Protein 3L7O (pdb70)

Radius of gyration: 24.23 Å; Cα contacts (8 Å, |Δi|>4): 1082; chains: 2; bounding box: 56×63×65 Å

Structure (mmCIF, N/CA/C/O backbone):
data_3L7O
#
_entry.id   3L7O
#
_cell.length_a   48.969
_cell.length_b   101.089
_cell.length_c   98.267
_cell.angle_alpha   90.00
_cell.angle_beta   90.00
_cell.angle_gamma   90.00
#
_symmetry.space_group_name_H-M   'P 21 21 21'
#
loop_
_entity.id
_entity.type
_entity.pdbx_description
1 polymer 'Ribose-5-phosphate isomerase A'
2 water water
#
loop_
_atom_site.group_PDB
_atom_site.id
_atom_site.type_symbol
_atom_site.label_atom_id
_atom_site.label_alt_id
_atom_site.label_comp_id
_atom_site.label_asym_id
_atom_site.label_entity_id
_atom_site.label_seq_id
_atom_site.pdbx_PDB_ins_code
_atom_site.Cartn_x
_atom_site.Cartn_y
_atom_site.Cartn_z
_atom_site.occupancy
_atom_site.B_iso_or_equiv
_atom_site.auth_seq_id
_atom_site.auth_comp_id
_atom_site.auth_asym_id
_atom_site.auth_atom_id
_atom_site.pdbx_PDB_model_num
ATOM 1 N N . GLU A 1 2 ? 57.267 -0.860 -6.849 1.00 27.07 2 GLU A N 1
AT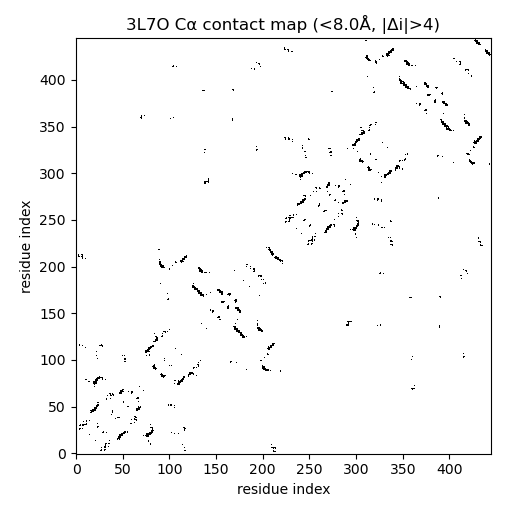OM 2 C CA . GLU A 1 2 ? 56.318 -0.173 -7.761 1.00 28.30 2 GLU A CA 1
ATOM 3 C C . GLU A 1 2 ? 55.653 -1.143 -8.774 1.00 28.10 2 GLU A C 1
ATOM 4 O O . GLU A 1 2 ? 54.375 -1.081 -9.054 1.00 24.19 2 GLU A O 1
ATOM 10 N N . GLU A 1 3 ? 56.528 -2.000 -9.344 1.00 27.76 3 GLU A N 1
ATOM 11 C CA . GLU A 1 3 ? 56.010 -3.061 -10.195 1.00 27.43 3 GLU A CA 1
ATOM 12 C C . GLU A 1 3 ? 55.185 -3.945 -9.284 1.00 23.08 3 GLU A C 1
ATOM 13 O O . GLU A 1 3 ? 54.110 -4.424 -9.746 1.00 21.33 3 GLU A O 1
ATOM 19 N N . LEU A 1 4 ? 55.689 -4.198 -8.038 1.00 21.44 4 LEU A N 1
ATOM 20 C CA . LEU A 1 4 ? 54.984 -5.111 -7.094 1.00 20.85 4 LEU A CA 1
ATOM 21 C C . LEU A 1 4 ? 53.664 -4.455 -6.715 1.00 19.60 4 LEU A C 1
ATOM 22 O O . LEU A 1 4 ? 52.688 -5.177 -6.523 1.00 18.13 4 LEU A O 1
ATOM 27 N N . LYS A 1 5 ? 53.636 -3.151 -6.547 1.00 18.58 5 LYS A N 1
ATOM 28 C CA . LYS A 1 5 ? 52.374 -2.466 -6.126 1.00 17.90 5 LYS A CA 1
ATOM 29 C C . LYS A 1 5 ? 51.395 -2.688 -7.237 1.00 18.91 5 LYS A C 1
ATOM 30 O O . LYS A 1 5 ? 50.183 -2.907 -6.991 1.00 17.56 5 LYS A O 1
ATOM 36 N N . LYS A 1 6 ? 51.826 -2.579 -8.495 1.00 16.51 6 LYS A N 1
ATOM 37 C CA . LYS A 1 6 ? 50.782 -2.773 -9.546 1.00 15.73 6 LYS A CA 1
ATOM 38 C C . LYS A 1 6 ? 50.268 -4.227 -9.496 1.00 17.50 6 LYS A C 1
ATOM 39 O O . LYS A 1 6 ? 49.126 -4.501 -9.736 1.00 17.46 6 LYS A O 1
ATOM 45 N N . ILE A 1 7 ? 51.178 -5.179 -9.358 1.00 16.45 7 ILE A N 1
ATOM 46 C CA . ILE A 1 7 ? 50.763 -6.597 -9.303 1.00 17.62 7 ILE A CA 1
ATOM 47 C C . ILE A 1 7 ? 49.751 -6.819 -8.109 1.00 16.02 7 ILE A C 1
ATOM 48 O O . ILE A 1 7 ? 48.744 -7.543 -8.237 1.00 15.56 7 ILE A O 1
ATOM 53 N N . ALA A 1 8 ? 50.022 -6.192 -6.979 1.00 14.54 8 ALA A N 1
ATOM 54 C CA . ALA A 1 8 ? 49.145 -6.285 -5.815 1.00 12.36 8 ALA A CA 1
ATOM 55 C C . ALA A 1 8 ? 47.741 -5.633 -6.088 1.00 13.95 8 ALA A C 1
ATOM 56 O O . ALA A 1 8 ? 46.686 -6.272 -5.774 1.00 13.62 8 ALA A O 1
ATOM 58 N N . GLY A 1 9 ? 47.717 -4.443 -6.669 1.00 13.09 9 GLY A N 1
ATOM 59 C CA . GLY A 1 9 ? 46.477 -3.788 -7.024 1.00 14.61 9 GLY A CA 1
ATOM 60 C C . GLY A 1 9 ? 45.651 -4.587 -8.059 1.00 15.92 9 GLY A C 1
ATOM 61 O O . GLY A 1 9 ? 44.424 -4.711 -7.920 1.00 14.96 9 GLY A O 1
ATOM 62 N N . VAL A 1 10 ? 46.327 -5.185 -9.046 1.00 12.16 10 VAL A N 1
ATOM 63 C CA . VAL A 1 10 ? 45.623 -6.028 -10.031 1.00 11.40 10 VAL A CA 1
ATOM 64 C C . VAL A 1 10 ? 45.110 -7.291 -9.294 1.00 12.07 10 VAL A C 1
ATOM 65 O O . VAL A 1 10 ? 44.016 -7.793 -9.624 1.00 13.25 10 VAL A O 1
ATOM 69 N N . ARG A 1 11 ? 45.933 -7.884 -8.424 1.00 12.20 11 ARG A N 1
ATOM 70 C CA . ARG A 1 11 ? 45.489 -9.106 -7.746 1.00 11.71 11 ARG A CA 1
ATOM 71 C C . ARG A 1 11 ? 44.200 -8.781 -6.910 1.00 13.07 11 ARG A C 1
ATOM 72 O O . ARG A 1 11 ? 43.227 -9.560 -6.869 1.00 14.30 11 ARG A O 1
ATOM 80 N N . ALA A 1 12 ? 44.117 -7.599 -6.300 1.00 11.38 12 ALA A N 1
ATOM 81 C CA . ALA A 1 12 ? 42.917 -7.300 -5.561 1.00 13.06 12 ALA A CA 1
ATOM 82 C C . ALA A 1 12 ? 41.672 -7.140 -6.482 1.00 14.37 12 ALA A C 1
ATOM 83 O O . ALA A 1 12 ? 40.535 -7.393 -6.079 1.00 12.52 12 ALA A O 1
ATOM 85 N N . ALA A 1 13 ? 41.897 -6.804 -7.765 1.00 14.82 13 ALA A N 1
ATOM 86 C CA . ALA A 1 13 ? 40.758 -6.597 -8.679 1.00 15.07 13 ALA A CA 1
ATOM 87 C C . ALA A 1 13 ? 40.162 -7.940 -9.013 1.00 16.48 13 ALA A C 1
ATOM 88 O O . ALA A 1 13 ? 39.044 -8.016 -9.494 1.00 17.62 13 ALA A O 1
ATOM 90 N N . GLN A 1 14 ? 40.877 -9.050 -8.756 1.00 14.29 14 GLN A N 1
ATOM 91 C CA . GLN A 1 14 ? 40.280 -10.380 -9.049 1.00 16.37 14 GLN A CA 1
ATOM 92 C C . GLN A 1 14 ? 39.033 -10.715 -8.162 1.00 15.20 14 GLN A C 1
ATOM 93 O O . GLN A 1 14 ? 38.112 -11.494 -8.611 1.00 17.49 14 GLN A O 1
ATOM 99 N N . TYR A 1 15 ? 38.880 -9.998 -7.019 1.00 15.04 15 TYR A N 1
ATOM 100 C CA . TYR A 1 15 ? 37.677 -10.140 -6.259 1.00 15.53 15 TYR A CA 1
ATOM 101 C C . TYR A 1 15 ? 36.440 -9.471 -6.864 1.00 16.46 15 TYR A C 1
ATOM 102 O O . TYR A 1 15 ? 35.323 -9.701 -6.384 1.00 18.06 15 TYR A O 1
ATOM 111 N N . VAL A 1 16 ? 36.632 -8.647 -7.891 1.00 14.75 16 VAL A N 1
ATOM 112 C CA . VAL A 1 16 ? 35.551 -7.986 -8.562 1.00 15.18 16 VAL A CA 1
ATOM 113 C C . VAL A 1 16 ? 34.991 -8.885 -9.688 1.00 17.41 16 VAL A C 1
ATOM 114 O O . VAL A 1 16 ? 35.735 -9.358 -10.515 1.00 16.24 16 VAL A O 1
ATOM 118 N N . GLU A 1 17 ? 33.654 -9.100 -9.677 1.00 17.91 17 GLU A N 1
ATOM 119 C CA . GLU A 1 17 ? 32.936 -9.942 -10.704 1.00 20.35 17 GLU A CA 1
ATOM 120 C C . GLU A 1 17 ? 31.801 -9.124 -11.283 1.00 19.16 17 GLU A C 1
ATOM 121 O O . GLU A 1 17 ? 31.338 -8.178 -10.660 1.00 17.39 17 GLU A O 1
ATOM 127 N N . ASP A 1 18 ? 31.361 -9.500 -12.506 1.00 20.95 18 ASP A N 1
ATOM 128 C CA . ASP A 1 18 ? 30.291 -8.881 -13.171 1.00 19.95 18 ASP A CA 1
ATOM 129 C C . ASP A 1 18 ? 29.098 -8.735 -12.270 1.00 19.43 18 ASP A C 1
ATOM 130 O O . ASP A 1 18 ? 28.765 -9.679 -11.523 1.00 19.79 18 ASP A O 1
ATOM 135 N N . GLY A 1 19 ? 28.392 -7.625 -12.409 1.00 20.88 19 GLY A N 1
ATOM 136 C CA . GLY A 1 19 ? 27.193 -7.403 -11.627 1.00 18.15 19 GLY A CA 1
ATOM 137 C C . GLY A 1 19 ? 27.403 -6.859 -10.167 1.00 20.35 19 GLY A C 1
ATOM 138 O O . GLY A 1 19 ? 26.420 -6.667 -9.442 1.00 19.63 19 GLY A O 1
ATOM 139 N N . MET A 1 20 ? 28.646 -6.672 -9.702 1.00 14.74 20 MET A N 1
ATOM 140 C CA . MET A 1 20 ? 28.881 -6.178 -8.346 1.00 13.95 20 MET A CA 1
ATOM 141 C C . MET A 1 20 ? 28.781 -4.655 -8.271 1.00 17.27 20 MET A C 1
ATOM 142 O O . MET A 1 20 ? 28.969 -3.978 -9.286 1.00 15.52 20 MET A O 1
ATOM 147 N N . ILE A 1 21 ? 28.491 -4.164 -7.037 1.00 14.24 21 ILE A N 1
ATOM 148 C CA . ILE A 1 21 ? 28.671 -2.789 -6.666 1.00 14.34 21 ILE A CA 1
ATOM 149 C C . ILE A 1 21 ? 30.083 -2.804 -5.996 1.00 12.64 21 ILE A C 1
ATOM 150 O O . ILE A 1 21 ? 30.435 -3.628 -5.055 1.00 14.26 21 ILE A O 1
ATOM 155 N N . VAL A 1 22 ? 30.934 -1.906 -6.448 1.00 11.46 22 VAL A N 1
ATOM 156 C CA . VAL A 1 22 ? 32.345 -1.974 -6.021 1.00 12.02 22 VAL A CA 1
ATOM 157 C C . VAL A 1 22 ? 32.820 -0.631 -5.477 1.00 12.63 22 VAL A C 1
ATOM 158 O O . VAL A 1 22 ? 32.689 0.401 -6.158 1.00 13.04 22 VAL A O 1
ATOM 162 N N . GLY A 1 23 ? 33.337 -0.656 -4.278 1.00 12.63 23 GLY A N 1
ATOM 163 C CA . GLY A 1 23 ? 33.945 0.579 -3.737 1.00 10.67 23 GLY A CA 1
ATOM 164 C C . GLY A 1 23 ? 35.291 0.757 -4.327 1.00 13.21 23 GLY A C 1
ATOM 165 O O . GLY A 1 23 ? 36.179 -0.188 -4.301 1.00 12.52 23 GLY A O 1
ATOM 166 N N . LEU A 1 24 ? 35.507 2.032 -4.678 1.00 11.12 24 LEU A N 1
ATOM 167 C CA . LEU A 1 24 ? 36.729 2.404 -5.345 1.00 13.32 24 LEU A CA 1
ATOM 168 C C . LEU A 1 24 ? 37.508 3.470 -4.531 1.00 11.46 24 LEU A C 1
ATOM 169 O O . LEU A 1 24 ? 37.062 4.578 -4.312 1.00 11.54 24 LEU A O 1
ATOM 174 N N . GLY A 1 25 ? 38.657 3.046 -3.995 1.00 11.97 25 GLY A N 1
ATOM 175 C CA . GLY A 1 25 ? 39.359 3.868 -2.957 1.00 10.34 25 GLY A CA 1
ATOM 176 C C . GLY A 1 25 ? 40.612 4.585 -3.531 1.00 13.59 25 GLY A C 1
ATOM 177 O O . GLY A 1 25 ? 40.641 4.895 -4.722 1.00 12.80 25 GLY A O 1
ATOM 178 N N . THR A 1 26 ? 41.578 4.937 -2.671 1.00 10.39 26 THR A N 1
ATOM 179 C CA . THR A 1 26 ? 42.783 5.678 -3.087 1.00 11.81 26 THR A CA 1
ATOM 180 C C . THR A 1 26 ? 43.936 5.076 -2.318 1.00 12.02 26 THR A C 1
ATOM 181 O O . THR A 1 26 ? 43.743 4.385 -1.336 1.00 10.70 26 THR A O 1
ATOM 185 N N . GLY A 1 27 ? 45.158 5.348 -2.781 1.00 12.27 27 GLY A N 1
ATOM 186 C CA . GLY A 1 27 ? 46.255 4.802 -2.061 1.00 13.14 27 GLY A CA 1
ATOM 187 C C . GLY A 1 27 ? 47.322 4.562 -3.173 1.00 14.54 27 GLY A C 1
ATOM 188 O O . GLY A 1 27 ? 47.001 4.323 -4.396 1.00 13.86 27 GLY A O 1
ATOM 189 N N . SER A 1 28 ? 48.591 4.493 -2.771 1.00 13.98 28 SER A N 1
ATOM 190 C CA . SER A 1 28 ? 49.657 4.258 -3.726 1.00 14.80 28 SER A CA 1
ATOM 191 C C . SER A 1 28 ? 49.508 2.895 -4.465 1.00 15.95 28 SER A C 1
ATOM 192 O O . SER A 1 28 ? 49.917 2.764 -5.642 1.00 16.44 28 SER A O 1
ATOM 195 N N . THR A 1 29 ? 49.061 1.843 -3.723 1.00 11.44 29 THR A N 1
ATOM 196 C CA . THR A 1 29 ? 48.764 0.538 -4.321 1.00 10.50 29 THR A CA 1
ATOM 197 C C . THR A 1 29 ? 47.308 0.410 -4.827 1.00 11.58 29 THR A C 1
ATOM 198 O O . THR A 1 29 ? 47.091 -0.098 -5.945 1.00 12.97 29 THR A O 1
ATOM 202 N N . ALA A 1 30 ? 46.333 0.948 -4.087 1.00 12.03 30 ALA A N 1
ATOM 203 C CA . ALA A 1 30 ? 44.916 0.819 -4.470 1.00 10.88 30 ALA A CA 1
ATOM 204 C C . ALA A 1 30 ? 44.710 1.577 -5.795 1.00 12.00 30 ALA A C 1
ATOM 205 O O . ALA A 1 30 ? 43.758 1.253 -6.516 1.00 12.75 30 ALA A O 1
ATOM 207 N N . TYR A 1 31 ? 45.546 2.593 -6.116 1.00 11.27 31 TYR A N 1
ATOM 208 C CA . TYR A 1 31 ? 45.364 3.226 -7.435 1.00 10.29 31 TYR A CA 1
ATOM 209 C C . TYR A 1 31 ? 45.343 2.184 -8.588 1.00 11.21 31 TYR A C 1
ATOM 210 O O . TYR A 1 31 ? 44.568 2.305 -9.596 1.00 14.68 31 TYR A O 1
ATOM 219 N N . TYR A 1 32 ? 46.202 1.161 -8.478 1.00 11.05 32 TYR A N 1
ATOM 220 C CA . TYR A 1 32 ? 46.324 0.118 -9.531 1.00 10.03 32 TYR A CA 1
ATOM 221 C C . TYR A 1 32 ? 45.074 -0.770 -9.576 1.00 12.00 32 TYR A C 1
ATOM 222 O O . TYR A 1 32 ? 44.737 -1.313 -10.681 1.00 11.80 32 TYR A O 1
ATOM 231 N N . PHE A 1 33 ? 44.410 -0.915 -8.389 1.00 10.61 33 PHE A N 1
ATOM 232 C CA . PHE A 1 33 ? 43.208 -1.690 -8.409 1.00 11.41 33 PHE A CA 1
ATOM 233 C C . PHE A 1 33 ? 42.161 -0.926 -9.236 1.00 11.79 33 PHE A C 1
ATOM 234 O O . PHE A 1 33 ? 41.464 -1.542 -10.064 1.00 12.61 33 PHE A O 1
ATOM 242 N N . VAL A 1 34 ? 41.988 0.399 -9.049 1.00 11.67 34 VAL A N 1
ATOM 243 C CA . VAL A 1 34 ? 41.024 1.124 -9.812 1.00 11.10 34 VAL A CA 1
ATOM 244 C C . VAL A 1 34 ? 41.348 1.073 -11.285 1.00 11.30 34 VAL A C 1
ATOM 245 O O . VAL A 1 34 ? 40.423 0.942 -12.098 1.00 11.43 34 VAL A O 1
ATOM 249 N N . GLU A 1 35 ? 42.664 1.180 -11.630 1.00 9.68 35 GLU A N 1
ATOM 250 C CA . GLU A 1 35 ? 43.067 1.136 -13.086 1.00 8.72 35 GLU A CA 1
ATOM 251 C C . GLU A 1 35 ? 42.642 -0.174 -13.699 1.00 11.25 35 GLU A C 1
ATOM 252 O O . GLU A 1 35 ? 42.181 -0.209 -14.795 1.00 14.14 35 GLU A O 1
ATOM 258 N N . GLU A 1 36 ? 42.773 -1.244 -12.909 1.00 10.04 36 GLU A N 1
ATOM 259 C CA . GLU A 1 36 ? 42.490 -2.620 -13.411 1.00 10.95 36 GLU A CA 1
ATOM 260 C C . GLU A 1 36 ? 40.976 -2.785 -13.558 1.00 11.94 36 GLU A C 1
ATOM 261 O O . GLU A 1 36 ? 40.511 -3.393 -14.572 1.00 12.93 36 GLU A O 1
ATOM 267 N N . VAL A 1 37 ? 40.148 -2.316 -12.608 1.00 11.32 37 VAL A N 1
ATOM 268 C CA . VAL A 1 37 ? 38.685 -2.336 -12.850 1.00 12.42 37 VAL A CA 1
ATOM 269 C C . VAL A 1 37 ? 38.318 -1.601 -14.122 1.00 13.62 37 VAL A C 1
ATOM 270 O O . VAL A 1 37 ? 37.535 -2.121 -14.968 1.00 13.52 37 VAL A O 1
ATOM 274 N N . GLY A 1 38 ? 38.959 -0.398 -14.309 1.00 13.51 38 GLY A N 1
ATOM 275 C CA . GLY A 1 38 ? 38.662 0.380 -15.506 1.00 13.07 38 GLY A CA 1
ATOM 276 C C . GLY A 1 38 ? 39.116 -0.341 -16.764 1.00 14.92 38 GLY A C 1
ATOM 277 O O . GLY A 1 38 ? 38.394 -0.381 -17.734 1.00 15.56 38 GLY A O 1
ATOM 278 N N . ARG A 1 39 ? 40.267 -0.977 -16.769 1.00 12.64 39 ARG A N 1
ATOM 279 C CA . ARG A 1 39 ? 40.626 -1.774 -17.869 1.00 15.14 39 ARG A CA 1
ATOM 280 C C . ARG A 1 39 ? 39.688 -2.983 -18.203 1.00 16.04 39 ARG A C 1
ATOM 281 O O . ARG A 1 39 ? 39.446 -3.228 -19.393 1.00 14.97 39 ARG A O 1
ATOM 289 N N . ARG A 1 40 ? 39.193 -3.713 -17.199 1.00 14.84 40 ARG A N 1
ATOM 290 C CA . ARG A 1 40 ? 38.275 -4.820 -17.376 1.00 15.00 40 ARG A CA 1
ATOM 291 C C . ARG A 1 40 ? 36.980 -4.255 -17.948 1.00 14.16 40 ARG A C 1
ATOM 292 O O . ARG A 1 40 ? 36.348 -4.897 -18.799 1.00 15.32 40 ARG A O 1
ATOM 300 N N . VAL A 1 41 ? 36.598 -3.028 -17.569 1.00 13.54 41 VAL A N 1
ATOM 301 C CA . VAL A 1 41 ? 35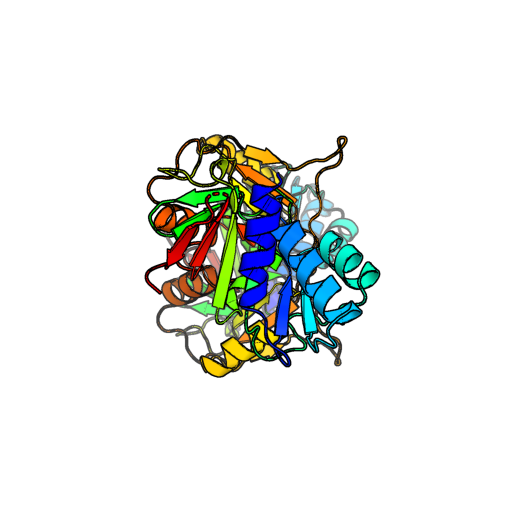.369 -2.395 -18.174 1.00 14.90 41 VAL A CA 1
ATOM 302 C C . VAL A 1 41 ? 35.631 -2.059 -19.694 1.00 16.67 41 VAL A C 1
ATOM 303 O O . VAL A 1 41 ? 34.858 -2.442 -20.576 1.00 18.97 41 VAL A O 1
ATOM 307 N N . GLN A 1 42 ? 36.792 -1.516 -19.970 1.00 17.57 42 GLN A N 1
ATOM 308 C CA . GLN A 1 42 ? 37.142 -1.081 -21.346 1.00 18.76 42 GLN A CA 1
ATOM 309 C C . GLN A 1 42 ? 37.360 -2.312 -22.223 1.00 17.76 42 GLN A C 1
ATOM 310 O O . GLN A 1 42 ? 36.956 -2.284 -23.399 1.00 18.29 42 GLN A O 1
ATOM 316 N N . GLU A 1 43 ? 37.955 -3.379 -21.683 1.00 16.51 43 GLU A N 1
ATOM 317 C CA . GLU A 1 43 ? 38.498 -4.408 -22.591 1.00 17.06 43 GLU A CA 1
ATOM 318 C C . GLU A 1 43 ? 37.808 -5.727 -22.489 1.00 18.85 43 GLU A C 1
ATOM 319 O O . GLU A 1 43 ? 37.946 -6.536 -23.400 1.00 18.74 43 GLU A O 1
ATOM 325 N N . GLU A 1 44 ? 37.109 -6.011 -21.380 1.00 18.28 44 GLU A N 1
ATOM 326 C CA . GLU A 1 44 ? 36.604 -7.372 -21.084 1.00 20.31 44 GLU A CA 1
ATOM 327 C C . GLU A 1 44 ? 35.112 -7.381 -20.847 1.00 21.16 44 GLU A C 1
ATOM 328 O O . GLU A 1 44 ? 34.607 -8.398 -20.406 1.00 24.18 44 GLU A O 1
ATOM 334 N N . GLY A 1 45 ? 34.433 -6.268 -21.098 1.00 20.63 45 GLY A N 1
ATOM 335 C CA . GLY A 1 45 ? 32.955 -6.169 -20.988 1.00 21.59 45 GLY A CA 1
ATOM 336 C C . GLY A 1 45 ? 32.475 -6.194 -19.538 1.00 20.51 45 GLY A C 1
ATOM 337 O O . GLY A 1 45 ? 31.315 -6.552 -19.219 1.00 17.00 45 GLY A O 1
ATOM 338 N N . LEU A 1 46 ? 33.371 -5.885 -18.597 1.00 17.21 46 LEU A N 1
ATOM 339 C CA . LEU A 1 46 ? 32.926 -6.064 -17.210 1.00 15.29 46 LEU A CA 1
ATOM 340 C C . LEU A 1 46 ? 31.798 -5.023 -16.929 1.00 16.01 46 LEU A C 1
ATOM 341 O O . LEU A 1 46 ? 31.889 -3.784 -17.315 1.00 15.76 46 LEU A O 1
ATOM 346 N N . GLN A 1 47 ? 30.787 -5.512 -16.219 1.00 16.69 47 GLN A N 1
ATOM 347 C CA . GLN A 1 47 ? 29.657 -4.671 -15.868 1.00 18.01 47 GLN A CA 1
ATOM 348 C C . GLN A 1 47 ? 29.671 -4.512 -14.385 1.00 18.02 47 GLN A C 1
ATOM 349 O O . GLN A 1 47 ? 29.311 -5.463 -13.657 1.00 17.61 47 GLN A O 1
ATOM 355 N N . VAL A 1 48 ? 29.988 -3.292 -13.921 1.00 14.30 48 VAL A N 1
ATOM 356 C CA . VAL A 1 48 ? 29.999 -2.931 -12.469 1.00 13.52 48 VAL A CA 1
ATOM 357 C C . VAL A 1 48 ? 29.470 -1.495 -12.300 1.00 14.60 48 VAL A C 1
ATOM 358 O O . VAL A 1 48 ? 29.347 -0.729 -13.291 1.00 15.11 48 VAL A O 1
ATOM 362 N N . ILE A 1 49 ? 29.145 -1.171 -11.053 1.00 12.87 49 ILE A N 1
ATOM 363 C CA . ILE A 1 49 ? 28.853 0.194 -10.606 1.00 16.03 49 ILE A CA 1
ATOM 364 C C . ILE A 1 49 ? 29.865 0.475 -9.487 1.00 13.20 49 ILE A C 1
ATOM 365 O O . ILE A 1 49 ? 29.908 -0.289 -8.501 1.00 14.38 49 ILE A O 1
ATOM 370 N N . GLY A 1 50 ? 30.623 1.579 -9.587 1.00 13.15 50 GLY A N 1
ATOM 371 C CA . GLY A 1 50 ? 31.595 1.949 -8.598 1.00 12.71 50 GLY A CA 1
ATOM 372 C C . GLY A 1 50 ? 31.019 3.021 -7.664 1.00 13.54 50 GLY A C 1
ATOM 373 O O . GLY A 1 50 ? 30.100 3.789 -8.024 1.00 14.80 50 GLY A O 1
ATOM 374 N N . VAL A 1 51 ? 31.527 3.002 -6.486 1.00 12.60 51 VAL A N 1
ATOM 375 C CA . VAL A 1 51 ? 31.099 4.007 -5.447 1.00 12.24 51 VAL A CA 1
ATOM 376 C C . VAL A 1 51 ? 32.422 4.493 -4.917 1.00 12.47 51 VAL A C 1
ATOM 377 O O . VAL A 1 51 ? 33.230 3.657 -4.398 1.00 12.46 51 VAL A O 1
ATOM 381 N N . THR A 1 52 ? 32.751 5.799 -5.104 1.00 10.82 52 THR A N 1
ATOM 382 C CA . THR A 1 52 ? 34.189 6.178 -4.790 1.00 10.56 52 THR A CA 1
ATOM 383 C C . THR A 1 52 ? 34.278 6.778 -3.376 1.00 13.43 52 THR A C 1
ATOM 384 O O . THR A 1 52 ? 33.291 7.202 -2.796 1.00 12.95 52 THR A O 1
ATOM 388 N N . THR A 1 53 ? 35.491 6.873 -2.829 1.00 11.17 53 THR A N 1
ATOM 389 C CA . THR A 1 53 ? 35.639 7.380 -1.462 1.00 12.54 53 THR A CA 1
ATOM 390 C C . THR A 1 53 ? 36.187 8.842 -1.618 1.00 10.12 53 THR A C 1
ATOM 391 O O . THR A 1 53 ? 36.367 9.575 -0.545 1.00 11.35 53 THR A O 1
ATOM 395 N N . SER A 1 54 ? 36.452 9.327 -2.862 1.00 10.08 54 SER A N 1
ATOM 396 C CA . SER A 1 54 ? 37.202 10.576 -3.043 1.00 11.92 54 SER A CA 1
ATOM 397 C C . SER A 1 54 ? 36.900 11.144 -4.402 1.00 13.63 54 SER A C 1
ATOM 398 O O . SER A 1 54 ? 36.753 10.373 -5.325 1.00 13.28 54 SER A O 1
ATOM 401 N N . SER A 1 55 ? 36.894 12.479 -4.567 1.00 11.85 55 SER A N 1
ATOM 402 C CA . SER A 1 55 ? 36.595 13.069 -5.857 1.00 13.48 55 SER A CA 1
ATOM 403 C C . SER A 1 55 ? 37.804 12.869 -6.796 1.00 13.69 55 SER A C 1
ATOM 404 O O . SER A 1 55 ? 37.624 12.899 -8.026 1.00 14.68 55 SER A O 1
ATOM 407 N N . ARG A 1 56 ? 38.993 12.542 -6.278 1.00 13.71 56 ARG A N 1
ATOM 408 C CA . ARG A 1 56 ? 40.114 12.182 -7.185 1.00 13.34 56 ARG A CA 1
ATOM 409 C C . ARG A 1 56 ? 39.811 10.801 -7.851 1.00 12.81 56 ARG A C 1
ATOM 410 O O . ARG A 1 56 ? 40.019 10.639 -9.051 1.00 13.34 56 ARG A O 1
ATOM 418 N N . THR A 1 57 ? 39.205 9.899 -7.087 1.00 13.06 57 THR A N 1
ATOM 419 C CA . THR A 1 57 ? 38.844 8.598 -7.693 1.00 12.16 57 THR A CA 1
ATOM 420 C C . THR A 1 57 ? 37.643 8.774 -8.581 1.00 11.72 57 THR A C 1
ATOM 421 O O . THR A 1 57 ? 37.499 8.071 -9.580 1.00 11.04 57 THR A O 1
ATOM 425 N N . THR A 1 58 ? 36.708 9.656 -8.242 1.00 11.76 58 THR A N 1
ATOM 426 C CA . THR A 1 58 ? 35.587 9.886 -9.174 1.00 13.34 58 THR A CA 1
ATOM 427 C C . THR A 1 58 ? 36.164 10.343 -10.557 1.00 12.67 58 THR A C 1
ATOM 428 O O . THR A 1 58 ? 35.720 9.787 -11.610 1.00 12.42 58 THR A O 1
ATOM 432 N N . ALA A 1 59 ? 37.167 11.225 -10.552 1.00 13.37 59 ALA A N 1
ATOM 433 C CA . ALA A 1 59 ? 37.731 11.701 -11.857 1.00 12.56 59 ALA A CA 1
ATOM 434 C C . ALA A 1 59 ? 38.432 10.550 -12.591 1.00 11.31 59 ALA A C 1
ATOM 435 O O . ALA A 1 59 ? 38.274 10.354 -13.793 1.00 12.07 59 ALA A O 1
ATOM 437 N N . GLN A 1 60 ? 39.182 9.764 -11.811 1.00 12.28 60 GLN A N 1
ATOM 438 C CA . GLN A 1 60 ? 39.952 8.615 -12.334 1.00 11.36 60 GLN A CA 1
ATOM 439 C C . GLN A 1 60 ? 38.939 7.656 -12.997 1.00 11.12 60 GLN A C 1
ATOM 440 O O . GLN A 1 60 ? 39.152 7.188 -14.136 1.00 12.55 60 GLN A O 1
ATOM 446 N N . ALA A 1 61 ? 37.901 7.279 -12.249 1.00 11.84 61 ALA A N 1
ATOM 447 C CA . ALA A 1 61 ? 36.909 6.293 -12.738 1.00 13.08 61 ALA A CA 1
ATOM 448 C C . ALA A 1 61 ? 36.148 6.873 -13.973 1.00 15.04 61 ALA A C 1
ATOM 449 O O . ALA A 1 61 ? 35.883 6.145 -14.940 1.00 14.93 61 ALA A O 1
ATOM 451 N N . GLN A 1 62 ? 35.820 8.162 -13.953 1.00 15.33 62 GLN A N 1
ATOM 452 C CA . GLN A 1 62 ? 35.103 8.737 -15.109 1.00 15.12 62 GLN A CA 1
ATOM 453 C C . GLN A 1 62 ? 36.032 8.706 -16.344 1.00 16.40 62 GLN A C 1
ATOM 454 O O . GLN A 1 62 ? 35.562 8.456 -17.437 1.00 16.19 62 GLN A O 1
ATOM 460 N N . ALA A 1 63 ? 37.337 9.005 -16.162 1.00 14.04 63 ALA A N 1
ATOM 461 C CA . ALA A 1 63 ? 38.261 8.936 -17.306 1.00 15.68 63 ALA A CA 1
ATOM 462 C C . ALA A 1 63 ? 38.232 7.514 -17.875 1.00 13.53 63 ALA A C 1
ATOM 463 O O . ALA A 1 63 ? 38.352 7.362 -19.087 1.00 14.96 63 ALA A O 1
ATOM 465 N N . LEU A 1 64 ? 38.176 6.488 -16.998 1.00 13.30 64 LEU A N 1
ATOM 466 C CA . LEU A 1 64 ? 38.194 5.095 -17.470 1.00 15.10 64 LEU A CA 1
ATOM 467 C C . LEU A 1 64 ? 36.783 4.583 -17.893 1.00 16.16 64 LEU A C 1
ATOM 468 O O . LEU A 1 64 ? 36.653 3.434 -18.386 1.00 18.63 64 LEU A O 1
ATOM 473 N N . GLY A 1 65 ? 35.727 5.418 -17.692 1.00 15.25 65 GLY A N 1
ATOM 474 C CA . GLY A 1 65 ? 34.387 5.021 -18.096 1.00 14.33 65 GLY A CA 1
ATOM 475 C C . GLY A 1 65 ? 33.818 3.927 -17.158 1.00 16.23 65 GLY A C 1
ATOM 476 O O . GLY A 1 65 ? 32.957 3.116 -17.596 1.00 14.89 65 GLY A O 1
ATOM 477 N N . ILE A 1 66 ? 34.232 3.878 -15.878 1.00 13.82 66 ILE A N 1
ATOM 478 C CA . ILE A 1 66 ? 33.497 3.026 -14.945 1.00 15.50 66 ILE A CA 1
ATOM 479 C C . ILE A 1 66 ? 32.213 3.747 -14.485 1.00 13.95 66 ILE A C 1
ATOM 480 O O . ILE A 1 66 ? 32.313 4.908 -13.994 1.00 14.10 66 ILE A O 1
ATOM 485 N N . PRO A 1 67 ? 31.023 3.134 -14.677 1.00 14.70 67 PRO A N 1
ATOM 486 C CA . PRO A 1 67 ? 29.800 3.859 -14.266 1.00 14.11 67 PRO A CA 1
ATOM 487 C C . PRO A 1 67 ? 29.808 4.032 -12.720 1.00 17.00 67 PRO A C 1
ATOM 488 O O . PRO A 1 67 ? 30.237 3.130 -11.961 1.00 14.91 67 PRO A O 1
ATOM 492 N N . LEU A 1 68 ? 29.380 5.184 -12.245 1.00 14.95 68 LEU A N 1
ATOM 493 C CA . LEU A 1 68 ? 29.382 5.433 -10.775 1.00 14.85 68 LEU A CA 1
ATOM 494 C C . LEU A 1 68 ? 27.976 5.712 -10.190 1.00 17.18 68 LEU A C 1
ATOM 495 O O . LEU A 1 68 ? 27.099 6.221 -10.874 1.00 17.57 68 LEU A O 1
ATOM 500 N N . LYS A 1 69 ? 27.847 5.512 -8.886 1.00 17.39 69 LYS A N 1
ATOM 501 C CA . LYS A 1 69 ? 26.668 5.959 -8.153 1.00 18.84 69 LYS A CA 1
ATOM 502 C C . LYS A 1 69 ? 27.144 6.373 -6.763 1.00 18.02 69 LYS A C 1
ATOM 503 O O . LYS A 1 69 ? 28.226 5.911 -6.309 1.00 16.66 69 LYS A O 1
ATOM 509 N N . SER A 1 70 ? 26.305 7.121 -5.973 1.00 18.14 70 SER A N 1
ATOM 510 C CA . SER A 1 70 ? 26.635 7.316 -4.546 1.00 18.87 70 SER A CA 1
ATOM 511 C C . SER A 1 70 ? 26.218 6.086 -3.684 1.00 17.85 70 SER A C 1
ATOM 512 O O . SER A 1 70 ? 25.372 5.251 -4.102 1.00 18.29 70 SER A O 1
ATOM 515 N N . ILE A 1 71 ? 26.774 5.997 -2.467 1.00 15.77 71 ILE A N 1
ATOM 516 C CA . ILE A 1 71 ? 26.405 4.982 -1.499 1.00 17.53 71 ILE A CA 1
ATOM 517 C C . ILE A 1 71 ? 24.869 5.018 -1.232 1.00 19.05 71 ILE A C 1
ATOM 518 O O . ILE A 1 71 ? 24.313 4.006 -0.857 1.00 16.38 71 ILE A O 1
ATOM 523 N N . ASP A 1 72 ? 24.225 6.195 -1.379 1.00 19.81 72 ASP A N 1
ATOM 524 C CA . ASP A 1 72 ? 22.815 6.305 -1.116 1.00 21.37 72 ASP A CA 1
ATOM 525 C C . ASP A 1 72 ? 21.946 5.625 -2.223 1.00 23.95 72 ASP A C 1
ATOM 526 O O . ASP A 1 72 ? 20.754 5.357 -1.966 1.00 24.03 72 ASP A O 1
ATOM 531 N N . GLU A 1 73 ? 22.548 5.386 -3.412 1.00 21.92 73 GLU A N 1
ATOM 532 C CA . GLU A 1 73 ? 21.843 4.837 -4.550 1.00 21.16 73 GLU A CA 1
ATOM 533 C C . GLU A 1 73 ? 22.105 3.397 -4.720 1.00 22.00 73 GLU A C 1
ATOM 534 O O . GLU A 1 73 ? 21.495 2.775 -5.562 1.00 24.15 73 GLU A O 1
ATOM 540 N N . VAL A 1 74 ? 22.772 2.738 -3.803 1.00 21.03 74 VAL A N 1
ATOM 541 C CA . VAL A 1 74 ? 22.820 1.243 -3.922 1.00 22.17 74 VAL A CA 1
ATOM 542 C C . VAL A 1 74 ? 22.395 0.574 -2.603 1.00 22.97 74 VAL A C 1
ATOM 543 O O . VAL A 1 74 ? 22.356 1.232 -1.575 1.00 23.50 74 VAL A O 1
ATOM 547 N N . ASP A 1 75 ? 22.108 -0.734 -2.592 1.00 28.76 75 ASP A N 1
ATOM 548 C CA . ASP A 1 75 ? 21.753 -1.402 -1.318 1.00 33.69 75 ASP A CA 1
ATOM 549 C C . ASP A 1 75 ? 22.857 -1.904 -0.395 1.00 35.06 75 ASP A C 1
ATOM 550 O O . ASP A 1 75 ? 22.569 -2.129 0.779 1.00 38.45 75 ASP A O 1
ATOM 555 N N . SER A 1 76 ? 24.038 -2.221 -0.940 1.00 30.77 76 SER A N 1
ATOM 556 C CA . SER A 1 76 ? 25.141 -2.981 -0.295 1.00 28.17 76 SER A CA 1
ATOM 557 C C . SER A 1 76 ? 26.269 -2.701 -1.341 1.00 25.43 76 SER A C 1
ATOM 558 O O . SER A 1 76 ? 26.003 -2.507 -2.556 1.00 23.73 76 SER A O 1
ATOM 560 N N . VAL A 1 77 ? 27.474 -2.578 -0.860 1.00 20.97 77 VAL A N 1
ATOM 561 C CA . VAL A 1 77 ? 28.644 -2.639 -1.711 1.00 17.56 77 VAL A CA 1
ATOM 562 C C . VAL A 1 77 ? 29.264 -4.075 -1.608 1.00 17.43 77 VAL A C 1
ATOM 563 O O . VAL A 1 77 ? 29.532 -4.525 -0.518 1.00 17.81 77 VAL A O 1
ATOM 567 N N . ASP A 1 78 ? 29.380 -4.830 -2.713 1.00 15.57 78 ASP A N 1
ATOM 568 C CA . ASP A 1 78 ? 29.880 -6.135 -2.627 1.00 14.54 78 ASP A CA 1
ATOM 569 C C . ASP A 1 78 ? 31.357 -6.211 -2.193 1.00 13.19 78 ASP A C 1
ATOM 570 O O . ASP A 1 78 ? 31.726 -7.027 -1.322 1.00 12.00 78 ASP A O 1
ATOM 575 N N . VAL A 1 79 ? 32.190 -5.389 -2.801 1.00 13.76 79 VAL A N 1
ATOM 576 C CA . VAL A 1 79 ? 33.649 -5.490 -2.583 1.00 11.91 79 VAL A CA 1
ATOM 577 C C . VAL A 1 79 ? 34.130 -4.054 -2.657 1.00 13.97 79 VAL A C 1
ATOM 578 O O . VAL A 1 79 ? 33.680 -3.308 -3.531 1.00 14.65 79 VAL A O 1
ATOM 582 N N . THR A 1 80 ? 34.962 -3.677 -1.718 1.00 12.00 80 THR A N 1
ATOM 583 C CA . THR A 1 80 ? 35.653 -2.362 -1.686 1.00 10.80 80 THR A CA 1
ATOM 584 C C . THR A 1 80 ? 37.101 -2.646 -1.590 1.00 11.91 80 THR A C 1
ATOM 585 O O . THR A 1 80 ? 37.520 -3.394 -0.692 1.00 12.70 80 THR A O 1
ATOM 589 N N . VAL A 1 81 ? 37.891 -2.036 -2.468 1.00 9.65 81 VAL A N 1
ATOM 590 C CA . VAL A 1 81 ? 39.323 -2.074 -2.263 1.00 10.07 81 VAL A CA 1
ATOM 591 C C . VAL A 1 81 ? 39.806 -0.653 -2.019 1.00 11.74 81 VAL A C 1
ATOM 592 O O . VAL A 1 81 ? 39.548 0.198 -2.853 1.00 9.44 81 VAL A O 1
ATOM 596 N N . ASP A 1 82 ? 40.512 -0.428 -0.888 1.00 10.97 82 ASP A N 1
ATOM 597 C CA . ASP A 1 82 ? 40.989 0.924 -0.589 1.00 11.09 82 ASP A CA 1
ATOM 598 C C . ASP A 1 82 ? 42.398 0.727 -0.067 1.00 12.03 82 ASP A C 1
ATOM 599 O O . ASP A 1 82 ? 42.807 -0.400 0.276 1.00 11.78 82 ASP A O 1
ATOM 604 N N . GLY A 1 83 ? 43.101 1.817 0.044 1.00 9.98 83 GLY A N 1
ATOM 605 C CA . GLY A 1 83 ? 44.440 1.826 0.659 1.00 10.68 83 GLY A CA 1
ATOM 606 C C . GLY A 1 83 ? 44.308 2.042 2.157 1.00 11.80 83 GLY A C 1
ATOM 607 O O . GLY A 1 83 ? 43.149 2.170 2.732 1.00 13.71 83 GLY A O 1
ATOM 608 N N . ALA A 1 84 ? 45.484 2.063 2.776 1.00 10.92 84 ALA A N 1
ATOM 609 C CA . ALA A 1 84 ? 45.566 2.424 4.227 1.00 11.73 84 ALA A CA 1
ATOM 610 C C . ALA A 1 84 ? 46.862 3.032 4.567 1.00 12.12 84 ALA A C 1
ATOM 611 O O . ALA A 1 84 ? 47.878 2.655 3.980 1.00 13.83 84 ALA A O 1
ATOM 613 N N . ASP A 1 85 ? 46.876 3.961 5.509 1.00 11.26 85 ASP A N 1
ATOM 614 C CA . ASP A 1 85 ? 48.168 4.566 5.863 1.00 10.69 85 ASP A CA 1
ATOM 615 C C . ASP A 1 85 ? 49.018 3.678 6.811 1.00 10.56 85 ASP A C 1
ATOM 616 O O . ASP A 1 85 ? 50.307 3.617 6.721 1.00 11.09 85 ASP A O 1
ATOM 621 N N . GLU A 1 86 ? 48.285 2.921 7.622 1.00 10.74 86 GLU A N 1
ATOM 622 C CA . GLU A 1 86 ? 48.966 1.919 8.527 1.00 11.55 86 GLU A CA 1
ATOM 623 C C . GLU A 1 86 ? 48.004 0.764 8.728 1.00 11.60 86 GLU A C 1
ATOM 624 O O . GLU A 1 86 ? 46.805 1.033 8.916 1.00 12.90 86 GLU A O 1
ATOM 630 N N . VAL A 1 87 ? 48.565 -0.460 8.897 1.00 13.75 87 VAL A N 1
ATOM 631 C CA . VAL A 1 87 ? 47.713 -1.583 9.285 1.00 12.29 87 VAL A CA 1
ATOM 632 C C . VAL A 1 87 ? 48.513 -2.384 10.300 1.00 14.26 87 VAL A C 1
ATOM 633 O O . VAL A 1 87 ? 49.673 -2.681 10.044 1.00 17.41 87 VAL A O 1
ATOM 637 N N . ASP A 1 88 ? 47.838 -2.787 11.375 1.00 14.47 88 ASP A N 1
ATOM 638 C CA . ASP A 1 88 ? 48.545 -3.442 12.533 1.00 15.91 88 ASP A CA 1
ATOM 639 C C . ASP A 1 88 ? 48.215 -4.963 12.444 1.00 18.18 88 ASP A C 1
ATOM 640 O O . ASP A 1 88 ? 47.350 -5.386 11.638 1.00 14.78 88 ASP A O 1
ATOM 645 N N . PRO A 1 89 ? 48.920 -5.782 13.205 1.00 17.55 89 PRO A N 1
ATOM 646 C CA . PRO A 1 89 ? 48.719 -7.199 13.097 1.00 17.98 89 PRO A CA 1
ATOM 647 C C . PRO A 1 89 ? 47.317 -7.671 13.571 1.00 18.83 89 PRO A C 1
ATOM 648 O O . PRO A 1 89 ? 46.991 -8.840 13.364 1.00 20.93 89 PRO A O 1
ATOM 652 N N . ASN A 1 90 ? 46.494 -6.820 14.207 1.00 16.97 90 ASN A N 1
ATOM 653 C CA . ASN A 1 90 ? 45.111 -7.138 14.596 1.00 16.84 90 ASN A CA 1
ATOM 654 C C . ASN A 1 90 ? 44.101 -6.579 13.593 1.00 14.55 90 ASN A C 1
ATOM 655 O O . ASN A 1 90 ? 42.888 -6.588 13.855 1.00 17.27 90 ASN A O 1
ATOM 660 N N . PHE A 1 91 ? 44.625 -6.178 12.422 1.00 15.40 91 PHE A N 1
ATOM 661 C CA . PHE A 1 91 ? 43.720 -5.773 11.300 1.00 14.58 91 PHE A CA 1
ATOM 662 C C . PHE A 1 91 ? 42.931 -4.544 11.702 1.00 15.44 91 PHE A C 1
ATOM 663 O O . PHE A 1 91 ? 41.790 -4.348 11.198 1.00 16.99 91 PHE A O 1
ATOM 671 N N . ASN A 1 92 ? 43.527 -3.706 12.551 1.00 13.84 92 ASN A N 1
ATOM 672 C CA . ASN A 1 92 ? 43.052 -2.282 12.648 1.00 13.98 92 ASN A CA 1
ATOM 673 C C . ASN A 1 92 ? 44.017 -1.407 11.808 1.00 15.84 92 ASN A C 1
ATOM 674 O O . ASN A 1 92 ? 45.118 -1.801 11.558 1.00 17.04 92 ASN A O 1
ATOM 679 N N . GLY A 1 93 ? 43.605 -0.200 11.415 1.00 14.26 93 GLY A N 1
ATOM 680 C CA . GLY A 1 93 ? 44.423 0.625 10.583 1.00 13.25 93 GLY A CA 1
ATOM 681 C C . GLY A 1 93 ? 44.170 2.069 10.812 1.00 11.35 93 GLY A C 1
ATOM 682 O O . GLY A 1 93 ? 43.149 2.431 11.475 1.00 11.99 93 GLY A O 1
ATOM 683 N N . ILE A 1 94 ? 45.125 2.869 10.389 1.00 10.25 94 ILE A N 1
ATOM 684 C CA . ILE A 1 94 ? 44.945 4.332 10.276 1.00 10.73 94 ILE A CA 1
ATOM 685 C C . ILE A 1 94 ? 44.673 4.646 8.791 1.00 9.74 94 ILE A C 1
ATOM 686 O O . ILE A 1 94 ? 45.451 4.221 7.947 1.00 11.14 94 ILE A O 1
ATOM 691 N N . LYS A 1 95 ? 43.570 5.402 8.508 1.00 11.04 95 LYS A N 1
ATOM 692 C CA . LYS A 1 95 ? 43.283 5.946 7.213 1.00 10.22 95 LYS A CA 1
ATOM 693 C C . LYS A 1 95 ? 43.051 7.468 7.330 1.00 10.97 95 LYS A C 1
ATOM 694 O O . LYS A 1 95 ? 42.831 8.000 8.420 1.00 13.02 95 LYS A O 1
ATOM 700 N N . GLY A 1 96 ? 42.965 8.085 6.156 1.00 10.30 96 GLY A N 1
ATOM 701 C CA . GLY A 1 96 ? 42.554 9.468 6.052 1.00 9.40 96 GLY A CA 1
ATOM 702 C C . GLY A 1 96 ? 43.688 10.397 5.758 1.00 9.80 96 GLY A C 1
ATOM 703 O O . GLY A 1 96 ? 43.487 11.628 5.780 1.00 10.76 96 GLY A O 1
ATOM 704 N N . GLY A 1 97 ? 44.913 9.864 5.621 1.00 9.45 97 GLY A N 1
ATOM 705 C CA . GLY A 1 97 ? 46.085 10.709 5.246 1.00 10.38 97 GLY A CA 1
ATOM 706 C C . GLY A 1 97 ? 45.820 11.591 4.019 1.00 13.36 97 GLY A C 1
ATOM 707 O O . GLY A 1 97 ? 46.407 12.725 3.880 1.00 12.87 97 GLY A O 1
ATOM 708 N N . GLY A 1 98 ? 44.925 11.127 3.136 1.00 12.59 98 GLY A N 1
ATOM 709 C CA . GLY A 1 98 ? 44.617 11.917 1.933 1.00 10.77 98 GLY A CA 1
ATOM 710 C C . GLY A 1 98 ? 43.404 12.808 2.084 1.00 13.49 98 GLY A C 1
ATOM 711 O O . GLY A 1 98 ? 43.024 13.484 1.096 1.00 10.16 98 GLY A O 1
ATOM 712 N N . GLY A 1 99 ? 42.829 12.794 3.291 1.00 10.99 99 GLY A N 1
ATOM 713 C CA . GLY A 1 99 ? 41.722 13.651 3.600 1.00 10.47 99 GLY A CA 1
ATOM 714 C C . GLY A 1 99 ? 40.391 13.050 3.518 1.00 11.01 99 GLY A C 1
ATOM 715 O O . GLY A 1 99 ? 39.414 13.804 3.808 1.00 10.15 99 GLY A O 1
ATOM 716 N N . ALA A 1 100 ? 40.277 11.773 3.047 1.00 10.41 100 ALA A N 1
ATOM 717 C CA . ALA A 1 100 ? 38.920 11.249 2.672 1.00 8.96 100 ALA A CA 1
ATOM 718 C C . ALA A 1 100 ? 38.375 10.307 3.797 1.00 11.01 100 ALA A C 1
ATOM 719 O O . ALA A 1 100 ? 37.413 9.550 3.527 1.00 8.55 100 ALA A O 1
ATOM 721 N N . LEU A 1 101 ? 38.853 10.435 5.019 1.00 9.23 101 LEU A N 1
ATOM 722 C CA . LEU A 1 101 ? 38.465 9.416 6.067 1.00 9.82 101 LEU A CA 1
ATOM 723 C C . LEU A 1 101 ? 36.928 9.212 6.232 1.00 9.41 101 LEU A C 1
ATOM 724 O O . LEU A 1 101 ? 36.521 8.089 6.539 1.00 11.26 101 LEU A O 1
ATOM 729 N N . LEU A 1 102 ? 36.149 10.289 6.136 1.00 10.30 102 LEU A N 1
ATOM 730 C CA . LEU A 1 102 ? 34.713 10.187 6.415 1.00 8.90 102 LEU A CA 1
ATOM 731 C C . LEU A 1 102 ? 34.037 9.348 5.357 1.00 10.08 102 LEU A C 1
ATOM 732 O O . LEU A 1 102 ? 33.396 8.327 5.747 1.00 9.06 102 LEU A O 1
ATOM 737 N N . MET A 1 103 ? 34.111 9.714 4.055 1.00 10.69 103 MET A N 1
ATOM 738 C CA . MET A 1 103 ? 33.530 8.846 3.002 1.00 11.03 103 MET A CA 1
ATOM 739 C C . MET A 1 103 ? 34.207 7.479 2.976 1.00 10.01 103 MET A C 1
ATOM 740 O O . MET A 1 103 ? 33.469 6.490 2.732 1.00 10.56 103 MET A O 1
ATOM 745 N N . GLU A 1 104 ? 35.544 7.392 3.283 1.00 10.85 104 GLU A N 1
ATOM 746 C CA . GLU A 1 104 ? 36.115 6.042 3.314 1.00 8.92 104 GLU A CA 1
ATOM 747 C C . GLU A 1 104 ? 35.403 5.181 4.365 1.00 9.34 104 GLU A C 1
ATOM 748 O O . GLU A 1 104 ? 35.144 3.976 4.093 1.00 11.19 104 GLU A O 1
ATOM 754 N N . LYS A 1 105 ? 35.135 5.765 5.557 1.00 9.30 105 LYS A N 1
ATOM 755 C CA . LYS A 1 105 ? 34.538 4.937 6.659 1.00 10.54 105 LYS A CA 1
ATOM 756 C C . LYS A 1 105 ? 33.055 4.616 6.345 1.00 11.75 105 LYS A C 1
ATOM 757 O O . LYS A 1 105 ? 32.605 3.518 6.622 1.00 11.78 105 LYS A O 1
ATOM 763 N N . ILE A 1 106 ? 32.331 5.574 5.719 1.00 11.30 106 ILE A N 1
ATOM 764 C CA . ILE A 1 106 ? 30.928 5.371 5.369 1.00 9.55 106 ILE A CA 1
ATOM 765 C C . ILE A 1 106 ? 30.876 4.168 4.321 1.00 11.26 106 ILE A C 1
ATOM 766 O O . ILE A 1 106 ? 30.101 3.254 4.520 1.00 11.34 106 ILE A O 1
ATOM 771 N N . VAL A 1 107 ? 31.717 4.179 3.267 1.00 9.35 107 VAL A N 1
ATOM 772 C CA . VAL A 1 107 ? 31.717 3.167 2.222 1.00 8.98 107 VAL A CA 1
ATOM 773 C C . VAL A 1 107 ? 32.174 1.819 2.783 1.00 12.18 107 VAL A C 1
ATOM 774 O O . VAL A 1 107 ? 31.489 0.784 2.574 1.00 12.09 107 VAL A O 1
ATOM 778 N N . GLY A 1 108 ? 33.204 1.894 3.673 1.00 11.97 108 GLY A N 1
ATOM 779 C CA . GLY A 1 108 ? 33.749 0.678 4.362 1.00 13.61 108 GLY A CA 1
ATOM 780 C C . GLY A 1 108 ? 32.672 -0.038 5.179 1.00 14.65 108 GLY A C 1
ATOM 781 O O . GLY A 1 108 ? 32.565 -1.261 5.192 1.00 13.56 108 GLY A O 1
ATOM 782 N N . THR A 1 109 ? 31.863 0.757 5.931 1.00 14.68 109 THR A N 1
ATOM 783 C CA . THR A 1 109 ? 30.797 0.196 6.816 1.00 17.23 109 THR A CA 1
ATOM 784 C C . THR A 1 109 ? 29.732 -0.576 6.034 1.00 17.99 109 THR A C 1
ATOM 785 O O . THR A 1 109 ? 29.182 -1.553 6.530 1.00 17.57 109 THR A O 1
ATOM 789 N N . LEU A 1 110 ? 29.465 -0.143 4.822 1.00 16.79 110 LEU A N 1
ATOM 790 C CA . LEU A 1 110 ? 28.461 -0.697 4.003 1.00 16.27 110 LEU A CA 1
ATOM 791 C C . LEU A 1 110 ? 29.023 -1.816 3.115 1.00 16.51 110 LEU A C 1
ATOM 792 O O . LEU A 1 110 ? 28.279 -2.412 2.292 1.00 22.20 110 LEU A O 1
ATOM 797 N N . THR A 1 111 ? 30.262 -2.236 3.307 1.00 16.72 111 THR A N 1
ATOM 798 C CA . THR A 1 111 ? 30.858 -3.157 2.319 1.00 14.03 111 THR A CA 1
ATOM 799 C C . THR A 1 111 ? 30.797 -4.575 2.842 1.00 14.40 111 THR A C 1
ATOM 800 O O . THR A 1 111 ? 31.160 -4.801 4.009 1.00 13.69 111 THR A O 1
ATOM 804 N N . LYS A 1 112 ? 30.383 -5.543 2.005 1.00 16.21 112 LYS A N 1
ATOM 805 C CA . LYS A 1 112 ? 30.433 -6.995 2.420 1.00 16.21 112 LYS A CA 1
ATOM 806 C C . LYS A 1 112 ? 31.807 -7.528 2.454 1.00 15.35 112 LYS A C 1
ATOM 807 O O . LYS A 1 112 ? 32.191 -8.205 3.404 1.00 15.91 112 LYS A O 1
ATOM 813 N N . ASP A 1 113 ? 32.633 -7.238 1.440 1.00 13.27 113 ASP A N 1
ATOM 814 C CA . ASP A 1 113 ? 34.038 -7.832 1.434 1.00 13.09 113 ASP A CA 1
ATOM 815 C C . ASP A 1 113 ? 34.932 -6.624 1.313 1.00 14.43 113 ASP A C 1
ATOM 816 O O . ASP A 1 113 ? 35.181 -6.108 0.200 1.00 13.80 113 ASP A O 1
ATOM 821 N N . TYR A 1 114 ? 35.427 -6.190 2.490 1.00 14.31 114 TYR A N 1
ATOM 822 C CA . TYR A 1 114 ? 36.226 -4.972 2.551 1.00 13.43 114 TYR A CA 1
ATOM 823 C C . TYR A 1 114 ? 37.735 -5.323 2.578 1.00 13.05 114 TYR A C 1
ATOM 824 O O . TYR A 1 114 ? 38.177 -6.059 3.460 1.00 12.90 114 TYR A O 1
ATOM 833 N N . ILE A 1 115 ? 38.471 -4.808 1.585 1.00 11.35 115 ILE A N 1
ATOM 834 C CA . ILE A 1 115 ? 39.861 -5.175 1.360 1.00 10.22 115 ILE A CA 1
ATOM 835 C C . ILE A 1 115 ? 40.720 -3.861 1.369 1.00 13.01 115 ILE A C 1
ATOM 836 O O . ILE A 1 115 ? 40.359 -2.863 0.744 1.00 11.51 115 ILE A O 1
ATOM 841 N N . TRP A 1 116 ? 41.836 -3.979 2.064 1.00 10.62 116 TRP A N 1
ATOM 842 C CA . TRP A 1 116 ? 42.871 -2.999 1.967 1.00 10.24 116 TRP A CA 1
ATOM 843 C C . TRP A 1 116 ? 44.001 -3.594 1.145 1.00 12.05 116 TRP A C 1
ATOM 844 O O . TRP A 1 116 ? 44.441 -4.748 1.376 1.00 14.62 116 TRP A O 1
ATOM 855 N N . VAL A 1 117 ? 44.561 -2.764 0.239 1.00 11.43 117 VAL A N 1
ATOM 856 C CA . VAL A 1 117 ? 45.691 -3.275 -0.621 1.00 12.56 117 VAL A CA 1
ATOM 857 C C . VAL A 1 117 ? 46.797 -2.230 -0.430 1.00 13.32 117 VAL A C 1
ATOM 858 O O . VAL A 1 117 ? 46.522 -1.030 -0.555 1.00 13.09 117 VAL A O 1
ATOM 862 N N . VAL A 1 118 ? 47.976 -2.678 0.055 1.00 13.41 118 VAL A N 1
ATOM 863 C CA . VAL A 1 118 ? 48.997 -1.706 0.425 1.00 14.93 118 VAL A CA 1
ATOM 864 C C . VAL A 1 118 ? 50.331 -2.257 0.029 1.00 16.15 118 VAL A C 1
ATOM 865 O O . VAL A 1 118 ? 50.420 -3.431 -0.323 1.00 15.44 118 VAL A O 1
ATOM 869 N N . ASP A 1 119 ? 51.401 -1.484 0.299 1.00 15.30 119 ASP A N 1
ATOM 870 C CA . ASP A 1 119 ? 52.759 -2.085 0.221 1.00 17.33 119 ASP A CA 1
ATOM 871 C C . ASP A 1 119 ? 53.326 -2.316 1.656 1.00 18.71 119 ASP A C 1
ATOM 872 O O . ASP A 1 119 ? 52.727 -1.896 2.670 1.00 18.01 119 ASP A O 1
ATOM 877 N N . GLU A 1 120 ? 54.454 -3.030 1.750 1.00 17.31 120 GLU A N 1
ATOM 878 C CA . GLU A 1 120 ? 55.021 -3.432 3.070 1.00 19.13 120 GLU A CA 1
ATOM 879 C C . GLU A 1 120 ? 55.188 -2.309 4.096 1.00 18.83 120 GLU A C 1
ATOM 880 O O . GLU A 1 120 ? 55.061 -2.536 5.326 1.00 20.07 120 GLU A O 1
ATOM 886 N N . SER A 1 121 ? 55.449 -1.114 3.638 1.00 16.44 121 SER A N 1
ATOM 887 C CA . SER A 1 121 ? 55.757 -0.002 4.525 1.00 18.06 121 SER A CA 1
ATOM 888 C C . SER A 1 121 ? 54.542 0.490 5.284 1.00 17.77 121 SER A C 1
ATOM 889 O O . SER A 1 121 ? 54.682 1.347 6.186 1.00 16.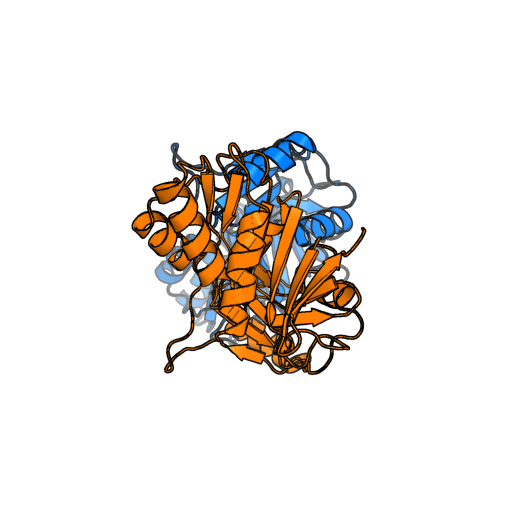82 121 SER A O 1
ATOM 892 N N . LYS A 1 122 ? 53.377 0.020 4.874 1.00 15.91 122 LYS A N 1
ATOM 893 C CA . LYS A 1 122 ? 52.122 0.426 5.620 1.00 14.38 122 LYS A CA 1
ATOM 894 C C . LYS A 1 122 ? 51.800 -0.603 6.720 1.00 16.95 122 LYS A C 1
ATOM 895 O O . LYS A 1 122 ? 50.962 -0.353 7.520 1.00 15.11 122 LYS A O 1
ATOM 901 N N . MET A 1 123 ? 52.431 -1.796 6.678 1.00 13.12 123 MET A N 1
ATOM 902 C CA . MET A 1 123 ? 52.313 -2.803 7.763 1.00 17.41 123 MET A CA 1
ATOM 903 C C . MET A 1 123 ? 53.208 -2.379 8.954 1.00 16.89 123 MET A C 1
ATOM 904 O O . MET A 1 123 ? 54.469 -2.324 8.797 1.00 17.33 123 MET A O 1
ATOM 909 N N . VAL A 1 124 ? 52.588 -2.207 10.103 1.00 16.43 124 VAL A N 1
ATOM 910 C CA . VAL A 1 124 ? 53.263 -1.779 11.317 1.00 16.44 124 VAL A CA 1
ATOM 911 C C . VAL A 1 124 ? 52.937 -2.656 12.502 1.00 18.18 124 VAL A C 1
ATOM 912 O O . VAL A 1 124 ? 51.881 -3.250 12.572 1.00 18.16 124 VAL A O 1
ATOM 916 N N . ASP A 1 125 ? 53.829 -2.667 13.498 1.00 17.63 125 ASP A N 1
ATOM 917 C CA . ASP A 1 125 ? 53.594 -3.445 14.684 1.00 20.77 125 ASP A CA 1
ATOM 918 C C . ASP A 1 125 ? 52.583 -2.837 15.598 1.00 18.73 125 ASP A C 1
ATOM 919 O O . ASP A 1 125 ? 51.688 -3.528 16.092 1.00 19.02 125 ASP A O 1
ATOM 924 N N . THR A 1 126 ? 52.612 -1.516 15.689 1.00 16.87 126 THR A N 1
ATOM 925 C CA . THR A 1 126 ? 51.700 -0.784 16.485 1.00 15.81 126 THR A CA 1
ATOM 926 C C . THR A 1 126 ? 51.369 0.477 15.682 1.00 14.74 126 THR A C 1
ATOM 927 O O . THR A 1 126 ? 52.275 1.150 15.191 1.00 17.58 126 THR A O 1
ATOM 931 N N . LEU A 1 127 ? 50.099 0.831 15.633 1.00 14.21 127 LEU A N 1
ATOM 932 C CA . LEU A 1 127 ? 49.723 2.038 14.914 1.00 13.53 127 LEU A CA 1
ATOM 933 C C . LEU A 1 127 ? 50.255 3.276 15.651 1.00 14.41 127 LEU A C 1
ATOM 934 O O . LEU A 1 127 ? 50.507 3.260 16.878 1.00 14.26 127 LEU A O 1
ATOM 939 N N . GLY A 1 128 ? 50.436 4.406 14.918 1.00 14.89 128 GLY A N 1
ATOM 940 C CA . GLY A 1 128 ? 50.709 5.711 15.573 1.00 12.71 128 GLY A CA 1
ATOM 941 C C . GLY A 1 128 ? 51.887 6.538 15.047 1.00 14.13 128 GLY A C 1
ATOM 942 O O . GLY A 1 128 ? 51.978 7.731 15.321 1.00 14.68 128 GLY A O 1
ATOM 943 N N . ALA A 1 129 ? 52.823 5.919 14.302 1.00 12.40 129 ALA A N 1
ATOM 944 C CA . ALA A 1 129 ? 53.958 6.710 13.754 1.00 15.46 129 ALA A CA 1
ATOM 945 C C . ALA A 1 129 ? 53.367 7.647 12.718 1.00 14.16 129 ALA A C 1
ATOM 946 O O . ALA A 1 129 ? 53.813 8.735 12.620 1.00 15.14 129 ALA A O 1
ATOM 948 N N . PHE A 1 130 ? 52.298 7.209 11.988 1.00 10.86 130 PHE A N 1
ATOM 949 C CA . PHE A 1 130 ? 51.578 8.091 11.113 1.00 10.40 130 PHE A CA 1
ATOM 950 C C . PHE A 1 130 ? 50.549 8.924 11.925 1.00 10.21 130 PHE A C 1
ATOM 951 O O . PHE A 1 130 ? 49.778 8.348 12.728 1.00 10.99 130 PHE A O 1
ATOM 959 N N . ARG A 1 131 ? 50.491 10.234 11.699 1.00 11.81 131 ARG A N 1
ATOM 960 C CA . ARG A 1 131 ? 49.548 11.150 12.411 1.00 12.70 131 ARG A CA 1
ATOM 961 C C . ARG A 1 131 ? 48.150 10.704 12.183 1.00 10.92 131 ARG A C 1
ATOM 962 O O . ARG A 1 131 ? 47.772 10.393 11.047 1.00 12.60 131 ARG A O 1
ATOM 970 N N . LEU A 1 132 ? 47.363 10.661 13.265 1.00 11.69 132 LEU A N 1
ATOM 971 C CA . LEU A 1 132 ? 45.937 10.244 13.141 1.00 11.76 132 LEU A CA 1
ATOM 972 C C . LEU A 1 132 ? 45.050 11.384 12.662 1.00 11.18 132 LEU A C 1
ATOM 973 O O . LEU A 1 132 ? 44.911 12.391 13.334 1.00 13.17 132 LEU A O 1
ATOM 978 N N . PRO A 1 133 ? 44.332 11.166 11.511 1.00 10.62 133 PRO A N 1
ATOM 979 C CA . PRO A 1 133 ? 43.454 12.277 11.105 1.00 10.11 133 PRO A CA 1
ATOM 980 C C . PRO A 1 133 ? 42.152 12.300 11.901 1.00 9.91 133 PRO A C 1
ATOM 981 O O . PRO A 1 133 ? 41.626 11.213 12.191 1.00 9.41 133 PRO A O 1
ATOM 985 N N . VAL A 1 134 ? 41.705 13.459 12.326 1.00 9.95 134 VAL A N 1
ATOM 986 C CA . VAL A 1 134 ? 40.513 13.598 13.046 1.00 10.80 134 VAL A CA 1
ATOM 987 C C . VAL A 1 134 ? 39.723 14.746 12.336 1.00 8.96 134 VAL A C 1
ATOM 988 O O . VAL A 1 134 ? 40.175 15.842 12.223 1.00 11.66 134 VAL A O 1
ATOM 992 N N . GLU A 1 135 ? 38.537 14.338 11.803 1.00 9.19 135 GLU A N 1
ATOM 993 C CA . GLU A 1 135 ? 37.700 15.264 11.090 1.00 7.19 135 GLU A CA 1
ATOM 994 C C . GLU A 1 135 ? 36.776 15.971 12.124 1.00 8.68 135 GLU A C 1
ATOM 995 O O . GLU A 1 135 ? 36.088 15.303 12.974 1.00 9.24 135 GLU A O 1
ATOM 1001 N N . VAL A 1 136 ? 36.797 17.306 12.104 1.00 8.70 136 VAL A N 1
ATOM 1002 C CA . VAL A 1 136 ? 36.196 18.072 13.227 1.00 10.31 136 VAL A CA 1
ATOM 1003 C C . VAL A 1 136 ? 35.196 19.134 12.723 1.00 11.24 136 VAL A C 1
ATOM 1004 O O . VAL A 1 136 ? 35.404 19.728 11.671 1.00 9.76 136 VAL A O 1
ATOM 1008 N N . VAL A 1 137 ? 34.164 19.411 13.525 1.00 10.82 137 VAL A N 1
ATOM 1009 C CA . VAL A 1 137 ? 33.108 20.393 13.181 1.00 10.61 137 VAL A CA 1
ATOM 1010 C C . VAL A 1 137 ? 33.808 21.811 13.140 1.00 11.42 137 VAL A C 1
ATOM 1011 O O . VAL A 1 137 ? 34.677 22.068 13.933 1.00 11.13 137 VAL A O 1
ATOM 1015 N N . GLN A 1 138 ? 33.489 22.648 12.110 1.00 9.36 138 GLN A N 1
ATOM 1016 C CA . GLN A 1 138 ? 34.174 23.906 12.027 1.00 11.27 138 GLN A CA 1
ATOM 1017 C C . GLN A 1 138 ? 34.008 24.774 13.309 1.00 11.16 138 GLN A C 1
ATOM 1018 O O . GLN A 1 138 ? 34.954 25.378 13.834 1.00 12.40 138 GLN A O 1
ATOM 1024 N N . TYR A 1 139 ? 32.742 24.926 13.754 1.00 10.15 139 TYR A N 1
ATOM 1025 C CA . TYR A 1 139 ? 32.435 25.705 14.923 1.00 11.96 139 TYR A CA 1
ATOM 1026 C C . TYR A 1 139 ? 33.020 25.123 16.220 1.00 13.33 139 TYR A C 1
ATOM 1027 O O . TYR A 1 139 ? 32.659 24.028 16.656 1.00 12.12 139 TYR A O 1
ATOM 1036 N N . GLY A 1 140 ? 34.000 25.848 16.803 1.00 14.16 140 GLY A N 1
ATOM 1037 C CA . GLY A 1 140 ? 34.718 25.281 17.953 1.00 13.63 140 GLY A CA 1
ATOM 1038 C C . GLY A 1 140 ? 35.951 24.428 17.592 1.00 15.14 140 GLY A C 1
ATOM 1039 O O . GLY A 1 140 ? 36.565 23.850 18.538 1.00 14.20 140 GLY A O 1
ATOM 1040 N N . ALA A 1 141 ? 36.323 24.333 16.318 1.00 12.87 141 ALA A N 1
ATOM 1041 C CA . ALA A 1 141 ? 37.486 23.537 15.951 1.00 12.36 141 ALA A CA 1
ATOM 1042 C C . ALA A 1 141 ? 38.750 24.074 16.629 1.00 14.57 141 ALA A C 1
ATOM 1043 O O . ALA A 1 141 ? 39.651 23.288 16.945 1.00 12.66 141 ALA A O 1
ATOM 1045 N N . GLU A 1 142 ? 38.892 25.400 16.753 1.00 14.08 142 GLU A N 1
ATOM 1046 C CA . GLU A 1 142 ? 40.145 25.898 17.353 1.00 14.83 142 GLU A CA 1
ATOM 1047 C C . GLU A 1 142 ? 40.264 25.654 18.861 1.00 16.23 142 GLU A C 1
ATOM 1048 O O . GLU A 1 142 ? 41.305 25.263 19.425 1.00 15.24 142 GLU A O 1
ATOM 1054 N N . ARG A 1 143 ? 39.154 25.819 19.514 1.00 15.66 143 ARG A N 1
ATOM 1055 C CA . ARG A 1 143 ? 39.084 25.441 20.942 1.00 14.85 143 ARG A CA 1
ATOM 1056 C C . ARG A 1 143 ? 39.356 23.957 21.132 1.00 15.15 143 ARG A C 1
ATOM 1057 O O . ARG A 1 143 ? 40.109 23.571 22.083 1.00 15.71 143 ARG A O 1
ATOM 1065 N N . LEU A 1 144 ? 38.770 23.082 20.241 1.00 12.45 144 LEU A N 1
ATOM 1066 C CA . LEU A 1 144 ? 39.053 21.653 20.339 1.00 13.32 144 LEU A CA 1
ATOM 1067 C C . LEU A 1 144 ? 40.554 21.363 20.099 1.00 9.86 144 LEU A C 1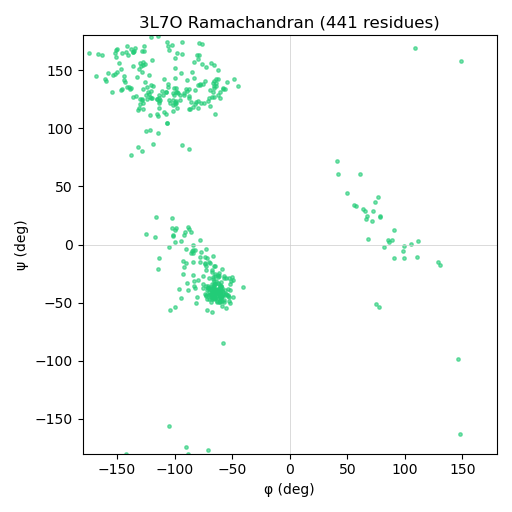
ATOM 1068 O O . LEU A 1 144 ? 41.189 20.517 20.736 1.00 11.89 144 LEU A O 1
ATOM 1073 N N . PHE A 1 145 ? 41.124 22.045 19.092 1.00 12.10 145 PHE A N 1
ATOM 1074 C CA . PHE A 1 145 ? 42.615 21.938 18.877 1.00 11.50 145 PHE A CA 1
ATOM 1075 C C . PHE A 1 145 ? 43.391 22.166 20.217 1.00 13.20 145 PHE A C 1
ATOM 1076 O O . PHE A 1 145 ? 44.318 21.414 20.552 1.00 13.48 145 PHE A O 1
ATOM 1084 N N . ARG A 1 146 ? 42.961 23.216 20.972 1.00 14.58 146 ARG A N 1
ATOM 1085 C CA . ARG A 1 146 ? 43.657 23.593 22.211 1.00 15.10 146 ARG A CA 1
ATOM 1086 C C . ARG A 1 146 ? 43.510 22.538 23.238 1.00 13.77 146 ARG A C 1
ATOM 1087 O O . ARG A 1 146 ? 44.510 22.290 23.931 1.00 15.29 146 ARG A O 1
ATOM 1095 N N . GLU A 1 147 ? 42.340 21.915 23.291 1.00 13.77 147 GLU A N 1
ATOM 1096 C CA . GLU A 1 147 ? 42.038 20.789 24.231 1.00 14.61 147 GLU A CA 1
ATOM 1097 C C . GLU A 1 147 ? 42.940 19.603 23.819 1.00 15.16 147 GLU A C 1
ATOM 1098 O O . GLU A 1 147 ? 43.570 18.973 24.643 1.00 15.94 147 GLU A O 1
ATOM 1104 N N . PHE A 1 148 ? 43.053 19.322 22.538 1.00 15.19 148 PHE A N 1
ATOM 1105 C CA . PHE A 1 148 ? 43.951 18.235 22.141 1.00 14.99 148 PHE A CA 1
ATOM 1106 C C . PHE A 1 148 ? 45.403 18.563 22.428 1.00 15.49 148 PHE A C 1
ATOM 1107 O O . PHE A 1 148 ? 46.167 17.699 22.796 1.00 15.07 148 PHE A O 1
ATOM 1115 N N . GLU A 1 149 ? 45.776 19.820 22.260 1.00 11.99 149 GLU A N 1
ATOM 1116 C CA . GLU A 1 149 ? 47.102 20.194 22.638 1.00 14.86 149 GLU A CA 1
ATOM 1117 C C . GLU A 1 149 ? 47.340 19.995 24.146 1.00 14.80 149 GLU A C 1
ATOM 1118 O O . GLU A 1 149 ? 48.401 19.499 24.537 1.00 13.57 149 GLU A O 1
ATOM 1124 N N . LYS A 1 150 ? 46.391 20.441 25.002 1.00 13.75 150 LYS A N 1
ATOM 1125 C CA . LYS A 1 150 ? 46.569 20.313 26.415 1.00 18.63 150 LYS A CA 1
ATOM 1126 C C . LYS A 1 150 ? 46.603 18.803 26.803 1.00 19.71 150 LYS A C 1
ATOM 1127 O O . LYS A 1 150 ? 47.239 18.431 27.795 1.00 21.74 150 LYS A O 1
ATOM 1133 N N . LYS A 1 151 ? 45.975 17.911 26.047 1.00 19.21 151 LYS A N 1
ATOM 1134 C CA . LYS A 1 151 ? 46.023 16.510 26.378 1.00 17.32 151 LYS A CA 1
ATOM 1135 C C . LYS A 1 151 ? 47.278 15.842 25.890 1.00 17.83 151 LYS A C 1
ATOM 1136 O O . LYS A 1 151 ? 47.456 14.619 26.075 1.00 18.89 151 LYS A O 1
ATOM 1142 N N . GLY A 1 152 ? 48.083 16.574 25.167 1.00 14.99 152 GLY A N 1
ATOM 1143 C CA . GLY A 1 152 ? 49.396 16.043 24.767 1.00 15.05 152 GLY A CA 1
ATOM 1144 C C . GLY A 1 152 ? 49.291 15.332 23.419 1.00 17.03 152 GLY A C 1
ATOM 1145 O O . GLY A 1 152 ? 50.258 14.617 22.958 1.00 20.77 152 GLY A O 1
ATOM 1146 N N . TYR A 1 153 ? 48.169 15.522 22.729 1.00 11.96 153 TYR A N 1
ATOM 1147 C CA . TYR A 1 153 ? 48.035 14.815 21.404 1.00 14.83 153 TYR A CA 1
ATOM 1148 C C . TYR A 1 153 ? 48.805 15.439 20.238 1.00 16.00 153 TYR A C 1
ATOM 1149 O O . TYR A 1 153 ? 48.635 14.963 19.137 1.00 14.89 153 TYR A O 1
ATOM 1158 N N . LYS A 1 154 ? 49.604 16.506 20.443 1.00 15.50 154 LYS A N 1
ATOM 1159 C CA . LYS A 1 154 ? 50.345 17.206 19.355 1.00 14.72 154 LYS A CA 1
ATOM 1160 C C . LYS A 1 154 ? 49.549 17.417 18.060 1.00 12.79 154 LYS A C 1
ATOM 1161 O O . LYS A 1 154 ? 49.885 16.882 16.964 1.00 14.81 154 LYS A O 1
ATOM 1167 N N . PRO A 1 155 ? 48.445 18.162 18.181 1.00 12.24 155 PRO A N 1
ATOM 1168 C CA . PRO A 1 155 ? 47.666 18.431 16.956 1.00 12.04 155 PRO A CA 1
ATOM 1169 C C . PRO A 1 155 ? 48.260 19.425 15.918 1.00 11.87 155 PRO A C 1
ATOM 1170 O O . PRO A 1 155 ? 49.124 20.342 16.277 1.00 13.20 155 PRO A O 1
ATOM 1174 N N . SER A 1 156 ? 47.868 19.212 14.641 1.00 11.28 156 SER A N 1
ATOM 1175 C CA . SER A 1 156 ? 48.117 20.245 13.695 1.00 11.38 156 SER A CA 1
ATOM 1176 C C . SER A 1 156 ? 46.931 20.245 12.747 1.00 11.32 156 SER A C 1
ATOM 1177 O O . SER A 1 156 ? 46.349 19.181 12.422 1.00 11.96 156 SER A O 1
ATOM 1180 N N . PHE A 1 157 ? 46.493 21.465 12.334 1.00 11.30 157 PHE A N 1
ATOM 1181 C CA . PHE A 1 157 ? 45.399 21.465 11.365 1.00 9.85 157 PHE A CA 1
ATOM 1182 C C . PHE A 1 157 ? 45.902 21.044 10.011 1.00 10.47 157 PHE A C 1
ATOM 1183 O O . PHE A 1 157 ? 46.992 21.485 9.572 1.00 13.26 157 PHE A O 1
ATOM 1191 N N . ARG A 1 158 ? 45.098 20.255 9.304 1.00 10.21 158 ARG A N 1
ATOM 1192 C CA . ARG A 1 158 ? 45.433 19.861 7.921 1.00 10.88 158 ARG A CA 1
ATOM 1193 C C . ARG A 1 158 ? 45.358 21.119 7.033 1.00 11.16 158 ARG A C 1
ATOM 1194 O O . ARG A 1 158 ? 44.375 21.860 7.058 1.00 13.18 158 ARG A O 1
ATOM 1202 N N . GLU A 1 159 ? 46.421 21.413 6.271 1.00 11.96 159 GLU A N 1
ATOM 1203 C CA . GLU A 1 159 ? 46.366 22.557 5.412 1.00 12.85 159 GLU A CA 1
ATOM 1204 C C . GLU A 1 159 ? 47.234 22.241 4.145 1.00 16.02 159 GLU A C 1
ATOM 1205 O O . GLU A 1 159 ? 48.155 21.329 4.241 1.00 18.11 159 GLU A O 1
ATOM 1211 N N . TYR A 1 160 ? 46.940 22.923 3.007 1.00 14.87 160 TYR A N 1
ATOM 1212 C CA . TYR A 1 160 ? 47.698 22.641 1.756 1.00 14.68 160 TYR A CA 1
ATOM 1213 C C . TYR A 1 160 ? 47.974 23.985 1.218 1.00 16.92 160 TYR A C 1
ATOM 1214 O O . TYR A 1 160 ? 47.013 24.775 1.122 1.00 18.09 160 TYR A O 1
ATOM 1223 N N . ASP A 1 161 ? 49.255 24.293 0.921 1.00 15.61 161 ASP A N 1
ATOM 1224 C CA . ASP A 1 161 ? 49.554 25.665 0.400 1.00 19.67 161 ASP A CA 1
ATOM 1225 C C . ASP A 1 161 ? 49.088 26.737 1.280 1.00 19.19 161 ASP A C 1
ATOM 1226 O O . ASP A 1 161 ? 48.732 27.832 0.796 1.00 20.95 161 ASP A O 1
ATOM 1231 N N . GLY A 1 162 ? 49.124 26.529 2.585 1.00 17.57 162 GLY A N 1
ATOM 1232 C CA . GLY A 1 162 ? 48.801 27.681 3.448 1.00 15.60 162 GLY A CA 1
ATOM 1233 C C . GLY A 1 162 ? 47.253 27.716 3.757 1.00 18.57 162 GLY A C 1
ATOM 1234 O O . GLY A 1 162 ? 46.812 28.528 4.564 1.00 21.83 162 GLY A O 1
ATOM 1235 N N . VAL A 1 163 ? 46.420 26.919 3.065 1.00 14.69 163 VAL A N 1
ATOM 1236 C CA . VAL A 1 163 ? 44.928 27.023 3.158 1.00 12.24 163 VAL A CA 1
ATOM 1237 C C . VAL A 1 163 ? 44.375 25.869 4.024 1.00 12.30 163 VAL A C 1
ATOM 1238 O O . VAL A 1 163 ? 44.681 24.717 3.774 1.00 13.42 163 VAL A O 1
ATOM 1242 N N . ARG A 1 164 ? 43.651 26.206 5.126 1.00 13.81 164 ARG A N 1
ATOM 1243 C CA . ARG A 1 164 ? 43.196 25.128 6.009 1.00 10.62 164 ARG A CA 1
ATOM 1244 C C . ARG A 1 164 ? 42.288 24.210 5.186 1.00 11.54 164 ARG A C 1
ATOM 1245 O O . ARG A 1 164 ? 41.355 24.663 4.506 1.00 14.25 164 ARG A O 1
ATOM 1253 N N . PHE A 1 165 ? 42.519 22.903 5.257 1.00 10.68 165 PHE A N 1
ATOM 1254 C CA . PHE A 1 165 ? 41.775 21.980 4.423 1.00 10.47 165 PHE A CA 1
ATOM 1255 C C . PHE A 1 165 ? 40.216 21.834 4.836 1.00 12.24 165 PHE A C 1
ATOM 1256 O O . PHE A 1 165 ? 39.919 21.618 5.974 1.00 13.08 165 PHE A O 1
ATOM 1264 N N . VAL A 1 166 ? 39.299 22.035 3.871 1.00 10.84 166 VAL A N 1
ATOM 1265 C CA . VAL A 1 166 ? 37.860 21.814 4.031 1.00 12.53 166 VAL A CA 1
ATOM 1266 C C . VAL A 1 166 ? 37.480 20.474 3.371 1.00 10.91 166 VAL A C 1
ATOM 1267 O O . VAL A 1 166 ? 37.776 20.218 2.198 1.00 10.59 166 VAL A O 1
ATOM 1271 N N . THR A 1 167 ? 36.932 19.571 4.207 1.00 10.16 167 THR A N 1
ATOM 1272 C CA . THR A 1 167 ? 36.678 18.181 3.679 1.00 10.14 167 THR A CA 1
ATOM 1273 C C . THR A 1 167 ? 35.444 18.263 2.807 1.00 10.65 167 THR A C 1
ATOM 1274 O O . THR A 1 167 ? 34.788 19.273 2.757 1.00 11.32 167 THR A O 1
ATOM 1278 N N . ASP A 1 168 ? 35.151 17.149 2.110 1.00 11.53 168 ASP A N 1
ATOM 1279 C CA . ASP A 1 168 ? 34.019 17.102 1.248 1.00 10.61 168 ASP A CA 1
ATOM 1280 C C . ASP A 1 168 ? 32.736 17.442 1.976 1.00 10.06 168 ASP A C 1
ATOM 1281 O O . ASP A 1 168 ? 31.790 18.060 1.349 1.00 12.11 168 ASP A O 1
ATOM 1286 N N . MET A 1 169 ? 32.627 16.942 3.241 1.00 11.49 169 MET A N 1
ATOM 1287 C CA . MET A 1 169 ? 31.392 17.311 3.991 1.00 12.13 169 MET A CA 1
ATOM 1288 C C . MET A 1 169 ? 31.470 18.634 4.768 1.00 11.92 169 MET A C 1
ATOM 1289 O O . MET A 1 169 ? 30.668 18.848 5.698 1.00 12.83 169 MET A O 1
ATOM 1294 N N . LYS A 1 170 ? 32.492 19.448 4.479 1.00 9.23 170 LYS A N 1
ATOM 1295 C CA . LYS A 1 170 ? 32.620 20.785 5.044 1.00 9.25 170 LYS A CA 1
ATOM 1296 C C . LYS A 1 170 ? 33.088 20.863 6.469 1.00 10.41 170 LYS A C 1
ATOM 1297 O O . LYS A 1 170 ? 32.685 21.792 7.196 1.00 10.70 170 LYS A O 1
ATOM 1303 N N . ASN A 1 171 ? 34.069 20.028 6.820 1.00 9.56 171 ASN A N 1
ATOM 1304 C CA . ASN A 1 171 ? 34.675 20.040 8.144 1.00 9.63 171 ASN A CA 1
ATOM 1305 C C . ASN A 1 171 ? 36.122 20.323 7.981 1.00 11.07 171 ASN A C 1
ATOM 1306 O O . ASN A 1 171 ? 36.582 20.566 6.826 1.00 10.96 171 ASN A O 1
ATOM 1311 N N . PHE A 1 172 ? 36.854 20.397 9.109 1.00 12.43 172 PHE A N 1
ATOM 1312 C CA . PHE A 1 172 ? 38.309 20.538 9.003 1.00 11.52 172 PHE A CA 1
ATOM 1313 C C . PHE A 1 172 ? 38.843 19.182 9.401 1.00 11.62 172 PHE A C 1
ATOM 1314 O O . PHE A 1 172 ? 38.088 18.353 9.859 1.00 12.48 172 PHE A O 1
ATOM 1322 N N . ILE A 1 173 ? 40.167 19.018 9.261 1.00 10.39 173 ILE A N 1
ATOM 1323 C CA . ILE A 1 173 ? 40.855 17.917 9.903 1.00 10.55 173 ILE A CA 1
ATOM 1324 C C . ILE A 1 173 ? 41.904 18.395 10.828 1.00 11.13 173 ILE A C 1
ATOM 1325 O O . ILE A 1 173 ? 42.734 19.347 10.498 1.00 13.40 173 ILE A O 1
ATOM 1330 N N . ILE A 1 174 ? 41.969 17.747 12.000 1.00 9.66 174 ILE A N 1
ATOM 1331 C CA . ILE A 1 174 ? 43.138 18.023 12.852 1.00 9.74 174 ILE A CA 1
ATOM 1332 C C . ILE A 1 174 ? 43.916 16.701 12.883 1.00 9.78 174 ILE A C 1
ATOM 1333 O O . ILE A 1 174 ? 43.341 15.696 13.284 1.00 13.00 174 ILE A O 1
ATOM 1338 N N . ASP A 1 175 ? 45.179 16.687 12.497 1.00 9.24 175 ASP A N 1
ATOM 1339 C CA . ASP A 1 175 ? 45.923 15.447 12.623 1.00 9.51 175 ASP A CA 1
ATOM 1340 C C . ASP A 1 175 ? 46.602 15.375 13.973 1.00 9.14 175 ASP A C 1
ATOM 1341 O O . ASP A 1 175 ? 47.200 16.357 14.377 1.00 11.66 175 ASP A O 1
ATOM 1346 N N . LEU A 1 176 ? 46.505 14.245 14.663 1.00 7.98 176 LEU A N 1
ATOM 1347 C CA . LEU A 1 176 ? 47.156 14.122 15.984 1.00 11.05 176 LEU A CA 1
ATOM 1348 C C . LEU A 1 176 ? 48.423 13.354 15.898 1.00 10.20 176 LEU A C 1
ATOM 1349 O O . LEU A 1 176 ? 48.445 12.188 15.330 1.00 12.09 176 LEU A O 1
ATOM 1354 N N . ASP A 1 177 ? 49.527 13.899 16.466 1.00 11.27 177 ASP A N 1
ATOM 1355 C CA . ASP A 1 177 ? 50.767 13.117 16.391 1.00 12.70 177 ASP A CA 1
ATOM 1356 C C . ASP A 1 177 ? 50.847 12.320 17.665 1.00 12.31 177 ASP A C 1
ATOM 1357 O O . ASP A 1 177 ? 51.338 12.866 18.685 1.00 14.03 177 ASP A O 1
ATOM 1362 N N . LEU A 1 178 ? 50.218 11.128 17.717 1.00 11.26 178 LEU A N 1
ATOM 1363 C CA . LEU A 1 178 ? 50.195 10.340 18.953 1.00 13.47 178 LEU A CA 1
ATOM 1364 C C . LEU A 1 178 ? 51.428 9.475 19.162 1.00 14.28 178 LEU A C 1
ATOM 1365 O O . LEU A 1 178 ? 51.624 8.969 20.266 1.00 14.30 178 LEU A O 1
ATOM 1370 N N . GLY A 1 179 ? 52.232 9.270 18.110 1.00 14.12 179 GLY A N 1
ATOM 1371 C CA . GLY A 1 179 ? 53.431 8.382 18.236 1.00 12.56 179 GLY A CA 1
ATOM 1372 C C . GLY A 1 179 ? 53.124 6.894 18.266 1.00 12.37 179 GLY A C 1
ATOM 1373 O O . GLY A 1 179 ? 53.801 6.096 17.582 1.00 12.74 179 GLY A O 1
ATOM 1374 N N . SER A 1 180 ? 52.204 6.494 19.130 1.00 12.14 180 SER A N 1
ATOM 1375 C CA . SER A 1 180 ? 51.952 5.058 19.287 1.00 13.43 180 SER A CA 1
ATOM 1376 C C . SER A 1 180 ? 50.540 5.013 19.919 1.00 14.30 180 SER A C 1
ATOM 1377 O O . SER A 1 180 ? 50.236 5.842 20.798 1.00 15.95 180 SER A O 1
ATOM 1380 N N . ILE A 1 181 ? 49.761 4.064 19.473 1.00 14.97 181 ILE A N 1
ATOM 1381 C CA . ILE A 1 181 ? 48.357 3.944 19.911 1.00 15.66 181 ILE A CA 1
ATOM 1382 C C . ILE A 1 181 ? 48.202 2.441 20.278 1.00 17.99 181 ILE A C 1
ATOM 1383 O O . ILE A 1 181 ? 47.748 1.702 19.470 1.00 17.67 181 ILE A O 1
ATOM 1388 N N . PRO A 1 182 ? 48.573 2.070 21.462 1.00 20.77 182 PRO A N 1
ATOM 1389 C CA . PRO A 1 182 ? 48.655 0.657 21.655 1.00 23.45 182 PRO A CA 1
ATOM 1390 C C . PRO A 1 182 ? 47.246 0.062 21.859 1.00 22.78 182 PRO A C 1
ATOM 1391 O O . PRO A 1 182 ? 47.026 -1.163 21.764 1.00 22.29 182 PRO A O 1
ATOM 1395 N N . ASP A 1 183 ? 46.270 0.929 22.129 1.00 20.33 183 ASP A N 1
ATOM 1396 C CA . ASP A 1 183 ? 44.844 0.389 22.311 1.00 16.79 183 ASP A CA 1
ATOM 1397 C C . ASP A 1 183 ? 43.917 1.224 21.385 1.00 12.96 183 ASP A C 1
ATOM 1398 O O . ASP A 1 183 ? 43.306 2.162 21.843 1.00 12.67 183 ASP A O 1
ATOM 1403 N N . PRO A 1 184 ? 43.903 0.861 20.095 1.00 13.82 184 PRO A N 1
ATOM 1404 C CA . PRO A 1 184 ? 43.240 1.787 19.184 1.00 11.67 184 PRO A CA 1
ATOM 1405 C C . PRO A 1 184 ? 41.687 1.712 19.393 1.00 13.51 184 PRO A C 1
ATOM 1406 O O . PRO A 1 184 ? 40.926 2.653 19.041 1.00 11.60 184 PRO A O 1
ATOM 1410 N N . ILE A 1 185 ? 41.250 0.604 19.947 1.00 12.97 185 ILE A N 1
ATOM 1411 C CA . ILE A 1 185 ? 39.784 0.496 20.154 1.00 13.58 185 ILE A CA 1
ATOM 1412 C C . ILE A 1 185 ? 39.413 1.507 21.215 1.00 14.67 185 ILE A C 1
ATOM 1413 O O . ILE A 1 185 ? 38.392 2.210 21.030 1.00 13.19 185 ILE A O 1
ATOM 1418 N N . ALA A 1 186 ? 40.126 1.548 22.383 1.00 12.77 186 ALA A N 1
ATOM 1419 C CA . ALA A 1 186 ? 39.790 2.510 23.423 1.00 13.08 186 ALA A CA 1
ATOM 1420 C C . ALA A 1 186 ? 39.938 3.979 22.957 1.00 11.97 186 ALA A C 1
ATOM 1421 O O . ALA A 1 186 ? 39.162 4.842 23.305 1.00 13.28 186 ALA A O 1
ATOM 1423 N N . PHE A 1 187 ? 40.976 4.205 22.182 1.00 11.84 187 PHE A N 1
ATOM 1424 C CA . PHE A 1 187 ? 41.238 5.593 21.703 1.00 13.03 187 PHE A CA 1
ATOM 1425 C C . PHE A 1 187 ? 40.120 6.067 20.740 1.00 11.42 187 PHE A C 1
ATOM 1426 O O . PHE A 1 187 ? 39.669 7.203 20.855 1.00 11.98 187 PHE A O 1
ATOM 1434 N N . GLY A 1 188 ? 39.733 5.206 19.783 1.00 12.96 188 GLY A N 1
ATOM 1435 C CA . GLY A 1 188 ? 38.641 5.532 18.881 1.00 11.33 188 GLY A CA 1
ATOM 1436 C C . GLY A 1 188 ? 37.384 5.764 19.683 1.00 11.96 188 GLY A C 1
ATOM 1437 O O . GLY A 1 188 ? 36.673 6.617 19.315 1.00 12.06 188 GLY A O 1
ATOM 1438 N N . ASN A 1 189 ? 37.095 4.899 20.636 1.00 10.20 189 ASN A N 1
ATOM 1439 C CA . ASN A 1 189 ? 35.890 5.097 21.489 1.00 11.38 189 ASN A CA 1
ATOM 1440 C C . ASN A 1 189 ? 35.882 6.447 22.149 1.00 12.87 189 ASN A C 1
ATOM 1441 O O . ASN A 1 189 ? 34.890 7.137 22.101 1.00 13.75 189 ASN A O 1
ATOM 1446 N N . MET A 1 190 ? 37.031 6.873 22.651 1.00 12.87 190 MET A N 1
ATOM 1447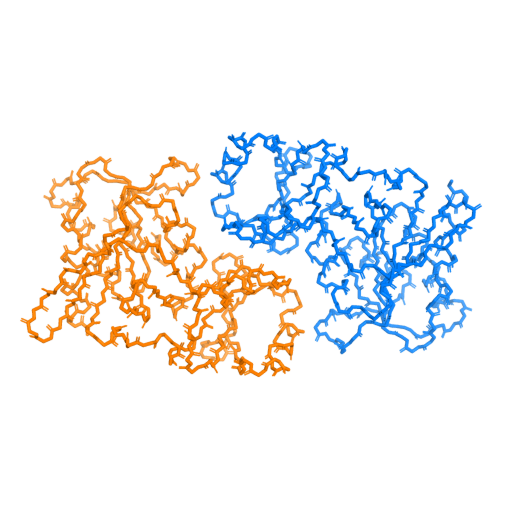 C CA . MET A 1 190 ? 37.128 8.138 23.321 1.00 12.02 190 MET A CA 1
ATOM 1448 C C . MET A 1 190 ? 36.914 9.249 22.342 1.00 14.03 190 MET A C 1
ATOM 1449 O O . MET A 1 190 ? 36.096 10.182 22.590 1.00 13.48 190 MET A O 1
ATOM 1454 N N . LEU A 1 191 ? 37.558 9.169 21.145 1.00 11.90 191 LEU A N 1
ATOM 1455 C CA . LEU A 1 191 ? 37.197 10.218 20.148 1.00 12.43 191 LEU A CA 1
ATOM 1456 C C . LEU A 1 191 ? 35.737 10.220 19.758 1.00 13.67 191 LEU A C 1
ATOM 1457 O O . LEU A 1 191 ? 35.126 11.292 19.475 1.00 13.50 191 LEU A O 1
ATOM 1462 N N . ASP A 1 192 ? 35.151 9.041 19.672 1.00 9.91 192 ASP A N 1
ATOM 1463 C CA . ASP A 1 192 ? 33.735 9.057 19.220 1.00 10.11 192 ASP A CA 1
ATOM 1464 C C . ASP A 1 192 ? 32.837 9.835 20.181 1.00 12.12 192 ASP A C 1
ATOM 1465 O O . ASP A 1 192 ? 31.759 10.310 19.771 1.00 14.27 192 ASP A O 1
ATOM 1470 N N . HIS A 1 193 ? 33.221 9.891 21.468 1.00 13.01 193 HIS A N 1
ATOM 1471 C CA . HIS A 1 193 ? 32.512 10.748 22.496 1.00 10.78 193 HIS A CA 1
ATOM 1472 C C . HIS A 1 193 ? 32.888 12.185 22.587 1.00 11.33 193 HIS A C 1
ATOM 1473 O O . HIS A 1 193 ? 32.279 12.973 23.415 1.00 13.90 193 HIS A O 1
ATOM 1480 N N . GLN A 1 194 ? 33.831 12.606 21.748 1.00 9.31 194 GLN A N 1
ATOM 1481 C CA . GLN A 1 194 ? 34.297 13.985 21.918 1.00 10.55 194 GLN A CA 1
ATOM 1482 C C . GLN A 1 194 ? 33.371 14.882 21.088 1.00 12.97 194 GLN A C 1
ATOM 1483 O O . GLN A 1 194 ? 33.362 14.790 19.842 1.00 11.65 194 GLN A O 1
ATOM 1489 N N . VAL A 1 195 ? 32.656 15.778 21.795 1.00 12.40 195 VAL A N 1
ATOM 1490 C CA . VAL A 1 195 ? 31.807 16.795 21.076 1.00 12.68 195 VAL A CA 1
ATOM 1491 C C . VAL A 1 195 ? 32.687 17.633 20.208 1.00 12.65 195 VAL A C 1
ATOM 1492 O O . VAL A 1 195 ? 33.706 18.096 20.658 1.00 13.67 195 VAL A O 1
ATOM 1496 N N . GLY A 1 196 ? 32.349 17.702 18.918 1.00 11.33 196 GLY A N 1
ATOM 1497 C CA . GLY A 1 196 ? 33.129 18.526 17.976 1.00 11.21 196 GLY A CA 1
ATOM 1498 C C . GLY A 1 196 ? 33.891 17.590 17.011 1.00 12.80 196 GLY A C 1
ATOM 1499 O O . GLY A 1 196 ? 34.525 18.115 16.056 1.00 13.13 196 GLY A O 1
ATOM 1500 N N . VAL A 1 197 ? 33.939 16.250 17.285 1.00 10.26 197 VAL A N 1
ATOM 1501 C CA . VAL A 1 197 ? 34.620 15.322 16.326 1.00 9.73 197 VAL A CA 1
ATOM 1502 C C . VAL A 1 197 ? 33.575 14.664 15.457 1.00 11.38 197 VAL A C 1
ATOM 1503 O O . VAL A 1 197 ? 32.577 14.081 15.984 1.00 11.87 197 VAL A O 1
ATOM 1507 N N . VAL A 1 198 ? 33.715 14.810 14.145 1.00 9.61 198 VAL A N 1
ATOM 1508 C CA . VAL A 1 198 ? 32.797 14.156 13.211 1.00 10.59 198 VAL A CA 1
ATOM 1509 C C . VAL A 1 198 ? 33.213 12.689 13.023 1.00 10.82 198 VAL A C 1
ATOM 1510 O O . VAL A 1 198 ? 32.343 11.774 12.991 1.00 12.61 198 VAL A O 1
ATOM 1514 N N . GLU A 1 199 ? 34.508 12.462 12.830 1.00 9.96 199 GLU A N 1
ATOM 1515 C CA . GLU A 1 199 ? 34.948 11.068 12.593 1.00 8.91 199 GLU A CA 1
ATOM 1516 C C . GLU A 1 199 ? 36.410 11.081 12.734 1.00 10.79 199 GLU A C 1
ATOM 1517 O O . GLU A 1 199 ? 37.036 12.165 12.814 1.00 10.23 199 GLU A O 1
ATOM 1523 N N . HIS A 1 200 ? 36.946 9.916 12.878 1.00 8.97 200 HIS A N 1
ATOM 1524 C CA . HIS A 1 200 ? 38.406 9.755 13.010 1.00 9.99 200 HIS A CA 1
ATOM 1525 C C . HIS A 1 200 ? 38.947 8.622 12.178 1.00 10.39 200 HIS A C 1
ATOM 1526 O O . HIS A 1 200 ? 38.159 7.771 11.723 1.00 9.98 200 HIS A O 1
ATOM 1533 N N . GLY A 1 201 ? 40.279 8.580 12.000 1.00 8.15 201 GLY A N 1
ATOM 1534 C CA . GLY A 1 201 ? 40.892 7.695 11.028 1.00 8.54 201 GLY A CA 1
ATOM 1535 C C . GLY A 1 201 ? 41.269 6.313 11.595 1.00 11.62 201 GLY A C 1
ATOM 1536 O O . GLY A 1 201 ? 41.993 5.591 10.902 1.00 11.83 201 GLY A O 1
ATOM 1537 N N . LEU A 1 202 ? 40.831 5.923 12.813 1.00 10.04 202 LEU A N 1
ATOM 1538 C CA . LEU A 1 202 ? 41.095 4.541 13.300 1.00 11.43 202 LEU A CA 1
ATOM 1539 C C . LEU A 1 202 ? 39.943 3.703 12.683 1.00 11.31 202 LEU A C 1
ATOM 1540 O O . LEU A 1 202 ? 38.741 3.923 12.991 1.00 11.11 202 LEU A O 1
ATOM 1545 N N . PHE A 1 203 ? 40.324 2.721 11.845 1.00 11.22 203 PHE A N 1
ATOM 1546 C CA . PHE A 1 203 ? 39.344 1.774 11.272 1.00 11.93 203 PHE A CA 1
ATOM 1547 C C . PHE A 1 203 ? 39.578 0.476 11.989 1.00 13.61 203 PHE A C 1
ATOM 1548 O O . PHE A 1 203 ? 40.546 -0.240 11.675 1.00 12.03 203 PHE A O 1
ATOM 1556 N N . ASN A 1 204 ? 38.683 0.170 12.908 1.00 13.38 204 ASN A N 1
ATOM 1557 C CA . ASN A 1 204 ? 38.984 -0.946 13.806 1.00 13.39 204 ASN A CA 1
ATOM 1558 C C . ASN A 1 204 ? 38.024 -2.083 13.563 1.00 14.27 204 ASN A C 1
ATOM 1559 O O . ASN A 1 204 ? 36.821 -1.834 13.619 1.00 13.91 204 ASN A O 1
ATOM 1564 N N . GLY A 1 205 ? 38.552 -3.287 13.366 1.00 13.58 205 GLY A N 1
ATOM 1565 C CA . GLY A 1 205 ? 37.642 -4.453 13.202 1.00 15.76 205 GLY A CA 1
ATOM 1566 C C . GLY A 1 205 ? 36.798 -4.378 11.923 1.00 15.56 205 GLY A C 1
ATOM 1567 O O . GLY A 1 205 ? 35.654 -4.877 11.921 1.00 17.40 205 GLY A O 1
ATOM 1568 N N . MET A 1 206 ? 37.260 -3.611 10.935 1.00 15.45 206 MET A N 1
ATOM 1569 C CA . MET A 1 206 ? 36.413 -3.418 9.730 1.00 15.29 206 MET A CA 1
ATOM 1570 C C . MET A 1 206 ? 36.864 -4.327 8.582 1.00 16.30 206 MET A C 1
ATOM 1571 O O . MET A 1 206 ? 36.074 -5.011 7.934 1.00 15.29 206 MET A O 1
ATOM 1576 N N . VAL A 1 207 ? 38.118 -4.214 8.282 1.00 15.20 207 VAL A N 1
ATOM 1577 C CA . VAL A 1 207 ? 38.687 -4.912 7.135 1.00 15.56 207 VAL A CA 1
ATOM 1578 C C . VAL A 1 207 ? 38.659 -6.462 7.217 1.00 15.79 207 VAL A C 1
ATOM 1579 O O . VAL A 1 207 ? 38.827 -7.081 8.279 1.00 14.31 207 VAL A O 1
ATOM 1583 N N . ASN A 1 208 ? 38.330 -7.047 6.051 1.00 13.40 208 ASN A N 1
ATOM 1584 C CA . ASN A 1 208 ? 38.237 -8.516 5.870 1.00 14.09 208 ASN A CA 1
ATOM 1585 C C . ASN A 1 208 ? 39.546 -9.154 5.461 1.00 15.41 208 ASN A C 1
ATOM 1586 O O . ASN A 1 208 ? 39.851 -10.303 5.875 1.00 14.75 208 ASN A O 1
ATOM 1591 N N . ARG A 1 209 ? 40.354 -8.427 4.692 1.00 14.95 209 ARG A N 1
ATOM 1592 C CA . ARG A 1 209 ? 41.498 -9.043 4.073 1.00 15.70 209 ARG A CA 1
ATOM 1593 C C . ARG A 1 209 ? 42.442 -7.884 3.714 1.00 15.61 209 ARG A C 1
ATOM 1594 O O . ARG A 1 209 ? 41.986 -6.802 3.380 1.00 14.93 209 ARG A O 1
ATOM 1602 N N . VAL A 1 210 ? 43.725 -8.115 3.869 1.00 14.54 210 VAL A N 1
ATOM 1603 C CA . VAL A 1 210 ? 44.724 -7.102 3.562 1.00 15.30 210 VAL A CA 1
ATOM 1604 C C . VAL A 1 210 ? 45.623 -7.824 2.514 1.00 16.18 210 VAL A C 1
ATOM 1605 O O . VAL A 1 210 ? 46.171 -8.900 2.773 1.00 18.28 210 VAL A O 1
ATOM 1609 N N . ILE A 1 211 ? 45.873 -7.127 1.413 1.00 14.38 211 ILE A N 1
ATOM 1610 C CA . ILE A 1 211 ? 46.719 -7.675 0.389 1.00 14.91 211 ILE A CA 1
ATOM 1611 C C . ILE A 1 211 ? 47.925 -6.802 0.312 1.00 16.03 211 ILE A C 1
ATOM 1612 O O . ILE A 1 211 ? 47.852 -5.588 0.172 1.00 15.36 211 ILE A O 1
ATOM 1617 N N . VAL A 1 212 ? 49.129 -7.411 0.446 1.00 17.46 212 VAL A N 1
ATOM 1618 C CA . VAL A 1 212 ? 50.362 -6.593 0.620 1.00 15.94 212 VAL A CA 1
ATOM 1619 C C . VAL A 1 212 ? 51.354 -6.865 -0.498 1.00 19.98 212 VAL A C 1
ATOM 1620 O O . VAL A 1 212 ? 51.586 -8.077 -0.810 1.00 21.99 212 VAL A O 1
ATOM 1624 N N . ALA A 1 213 ? 51.907 -5.800 -1.114 1.00 19.35 213 ALA A N 1
ATOM 1625 C CA . ALA A 1 213 ? 52.920 -5.995 -2.132 1.00 23.97 213 ALA A CA 1
ATOM 1626 C C . ALA A 1 213 ? 54.183 -6.603 -1.409 1.00 27.18 213 ALA A C 1
ATOM 1627 O O . ALA A 1 213 ? 54.772 -5.971 -0.508 1.00 32.63 213 ALA A O 1
ATOM 1629 N N . GLY A 1 217 ? 55.169 -8.436 -2.336 1.00 43.46 217 GLY A N 1
ATOM 1630 C CA . GLY A 1 217 ? 54.871 -9.730 -1.661 1.00 39.88 217 GLY A CA 1
ATOM 1631 C C . GLY A 1 217 ? 54.847 -10.729 -2.804 1.00 39.82 217 GLY A C 1
ATOM 1632 O O . GLY A 1 217 ? 55.988 -11.165 -3.296 1.00 41.57 217 GLY A O 1
ATOM 1633 N N . VAL A 1 218 ? 53.637 -11.068 -3.289 1.00 36.13 218 VAL A N 1
ATOM 1634 C CA . VAL A 1 218 ? 52.313 -10.425 -2.909 1.00 34.31 218 VAL A CA 1
ATOM 1635 C C . VAL A 1 218 ? 51.724 -11.391 -1.873 1.00 33.22 218 VAL A C 1
ATOM 1636 O O . VAL A 1 218 ? 51.840 -12.611 -2.044 1.00 34.00 218 VAL A O 1
ATOM 1640 N N . ARG A 1 219 ? 51.213 -10.875 -0.780 1.00 25.63 219 ARG A N 1
ATOM 1641 C CA . ARG A 1 219 ? 50.666 -11.734 0.259 1.00 24.86 219 ARG A CA 1
ATOM 1642 C C . ARG A 1 219 ? 49.253 -11.340 0.580 1.00 23.84 219 ARG A C 1
ATOM 1643 O O . ARG A 1 219 ? 48.983 -10.149 0.731 1.00 23.24 219 ARG A O 1
ATOM 1651 N N . ILE A 1 220 ? 48.387 -12.350 0.793 1.00 21.18 220 ILE A N 1
ATOM 1652 C CA . ILE A 1 220 ? 46.982 -12.114 1.158 1.00 19.55 220 ILE A CA 1
ATOM 1653 C C . ILE A 1 220 ? 46.832 -12.528 2.628 1.00 19.86 220 ILE A C 1
ATOM 1654 O O . ILE A 1 220 ? 47.079 -13.693 2.997 1.00 20.86 220 ILE A O 1
ATOM 1659 N N . LEU A 1 221 ? 46.557 -11.566 3.471 1.00 16.54 221 LEU A N 1
ATOM 1660 C CA . LEU A 1 221 ? 46.303 -11.801 4.934 1.00 17.80 221 LEU A CA 1
ATOM 1661 C C . LEU A 1 221 ? 44.732 -11.762 5.201 1.00 16.60 221 LEU A C 1
ATOM 1662 O O . LEU A 1 221 ? 44.069 -10.778 4.900 1.00 18.15 221 LEU A O 1
ATOM 1667 N N . GLU A 1 222 ? 44.169 -12.829 5.800 1.00 16.62 222 GLU A N 1
ATOM 1668 C CA . GLU A 1 222 ? 42.752 -12.860 6.145 1.00 16.17 222 GLU A CA 1
ATOM 1669 C C . GLU A 1 222 ? 42.570 -12.344 7.607 1.00 17.37 222 GLU A C 1
ATOM 1670 O O . GLU A 1 222 ? 43.303 -12.829 8.580 1.00 15.49 222 GLU A O 1
ATOM 1676 N N . ALA A 1 223 ? 41.628 -11.399 7.812 1.00 17.00 223 ALA A N 1
ATOM 1677 C CA . ALA A 1 223 ? 41.294 -10.873 9.101 1.00 17.73 223 ALA A CA 1
ATOM 1678 C C . ALA A 1 223 ? 40.389 -11.950 9.719 1.00 21.94 223 ALA A C 1
ATOM 1679 O O . ALA A 1 223 ? 39.880 -12.854 9.016 1.00 21.32 223 ALA A O 1
ATOM 1681 N N . ASN A 1 224 ? 40.239 -11.851 11.030 1.00 26.22 224 ASN A N 1
ATOM 1682 C CA . ASN A 1 224 ? 39.325 -12.799 11.686 1.00 34.13 224 ASN A CA 1
ATOM 1683 C C . ASN A 1 224 ? 37.952 -12.655 11.053 1.00 36.29 224 ASN A C 1
ATOM 1684 O O . ASN A 1 224 ? 37.721 -13.317 10.083 1.00 40.18 224 ASN A O 1
ATOM 1689 N N . LYS A 1 225 ? 37.100 -11.745 11.456 1.00 39.40 225 LYS A N 1
ATOM 1690 C CA . LYS A 1 225 ? 35.947 -11.459 10.514 1.00 41.05 225 LYS A CA 1
ATOM 1691 C C . LYS A 1 225 ? 35.737 -12.484 9.365 1.00 42.20 225 LYS A C 1
ATOM 1692 O O . LYS A 1 225 ? 34.591 -12.870 9.052 1.00 43.24 225 LYS A O 1
ATOM 1698 N N . GLU B 1 2 ? 3.356 30.198 25.632 1.00 30.99 2 GLU B N 1
ATOM 1699 C CA . GLU B 1 2 ? 4.073 31.420 24.896 1.00 32.47 2 GLU B CA 1
ATOM 1700 C C . GLU B 1 2 ? 4.365 32.634 25.814 1.00 30.32 2 GLU B C 1
ATOM 1701 O O . GLU B 1 2 ? 5.525 33.174 25.929 1.00 30.55 2 GLU B O 1
ATOM 1707 N N . GLU B 1 3 ? 3.370 33.006 26.570 1.00 30.18 3 GLU B N 1
ATOM 1708 C CA . GLU B 1 3 ? 3.652 33.950 27.689 1.00 30.59 3 GLU B CA 1
ATOM 1709 C C . GLU B 1 3 ? 4.579 33.284 28.788 1.00 27.35 3 GLU B C 1
ATOM 1710 O O . GLU B 1 3 ? 5.353 33.961 29.473 1.00 24.70 3 GLU B O 1
ATOM 1716 N N . LEU B 1 4 ? 4.420 31.975 28.995 1.00 26.38 4 LEU B N 1
ATOM 1717 C CA . LEU B 1 4 ? 5.243 31.248 30.014 1.00 23.97 4 LEU B CA 1
ATOM 1718 C C . LEU B 1 4 ? 6.726 31.215 29.480 1.00 21.93 4 LEU B C 1
ATOM 1719 O O . LEU B 1 4 ? 7.691 31.454 30.241 1.00 22.05 4 LEU B O 1
ATOM 1724 N N . LYS B 1 5 ? 6.860 30.900 28.195 1.00 21.01 5 LYS B N 1
ATOM 1725 C CA . LYS B 1 5 ? 8.201 30.909 27.525 1.00 19.07 5 LYS B CA 1
ATOM 1726 C C . LYS B 1 5 ? 8.841 32.283 27.751 1.00 20.63 5 LYS B C 1
ATOM 1727 O O . LYS B 1 5 ? 10.003 32.373 28.148 1.00 16.05 5 LYS B O 1
ATOM 1733 N N . LYS B 1 6 ? 8.077 33.387 27.590 1.00 20.17 6 LYS B N 1
ATOM 1734 C CA . LYS B 1 6 ? 8.731 34.673 27.836 1.00 20.22 6 LYS B CA 1
ATOM 1735 C C . LYS B 1 6 ? 9.132 34.927 29.269 1.00 20.22 6 LYS B C 1
ATOM 1736 O O . LYS B 1 6 ? 10.209 35.430 29.533 1.00 18.62 6 LYS B O 1
ATOM 1742 N N . ILE B 1 7 ? 8.275 34.540 30.252 1.00 22.35 7 ILE B N 1
ATOM 1743 C CA . ILE B 1 7 ? 8.639 34.799 31.683 1.00 20.98 7 ILE B CA 1
ATOM 1744 C C . ILE B 1 7 ? 9.957 33.965 32.016 1.00 19.35 7 ILE B C 1
ATOM 1745 O O . ILE B 1 7 ? 10.807 34.418 32.776 1.00 21.79 7 ILE B O 1
ATOM 1750 N N . ALA B 1 8 ? 10.046 32.738 31.473 1.00 18.82 8 ALA B N 1
ATOM 1751 C CA . ALA B 1 8 ? 11.233 31.930 31.787 1.00 19.30 8 ALA B CA 1
ATOM 1752 C C . ALA B 1 8 ? 12.530 32.572 31.217 1.00 15.42 8 ALA B C 1
ATOM 1753 O O . ALA B 1 8 ? 13.531 32.638 31.914 1.00 18.33 8 ALA B O 1
ATOM 1755 N N . GLY B 1 9 ? 12.474 33.021 29.943 1.00 17.88 9 GLY B N 1
ATOM 1756 C CA . GLY B 1 9 ? 13.662 33.538 29.171 1.00 16.60 9 GLY B CA 1
ATOM 1757 C C . GLY B 1 9 ? 14.131 34.827 29.873 1.00 14.64 9 GLY B C 1
ATOM 1758 O O . GLY B 1 9 ? 15.341 35.079 30.200 1.00 15.17 9 GLY B O 1
ATOM 1759 N N . VAL B 1 10 ? 13.150 35.682 30.201 1.00 19.83 10 VAL B N 1
ATOM 1760 C CA . VAL B 1 10 ? 13.483 36.995 30.924 1.00 19.79 10 VAL B CA 1
ATOM 1761 C C . VAL B 1 10 ? 14.134 36.795 32.300 1.00 18.30 10 VAL B C 1
ATOM 1762 O O . VAL B 1 10 ? 15.115 37.441 32.618 1.00 19.60 10 VAL B O 1
ATOM 1766 N N . ARG B 1 11 ? 13.587 35.849 33.107 1.00 17.89 11 ARG B N 1
ATOM 1767 C CA . ARG B 1 11 ? 14.053 35.549 34.446 1.00 17.82 11 ARG B CA 1
ATOM 1768 C C . ARG B 1 11 ? 15.538 35.129 34.324 1.00 17.04 11 ARG B C 1
ATOM 1769 O O . ARG B 1 11 ? 16.326 35.446 35.167 1.00 20.86 11 ARG B O 1
ATOM 1777 N N . ALA B 1 12 ? 15.841 34.290 33.334 1.00 15.08 12 ALA B N 1
ATOM 1778 C CA . ALA B 1 12 ? 17.224 33.772 33.148 1.00 12.90 12 ALA B CA 1
ATOM 1779 C C . ALA B 1 12 ? 18.258 34.859 32.912 1.00 14.40 12 ALA B C 1
ATOM 1780 O O . ALA B 1 12 ? 19.451 34.691 33.345 1.00 15.06 12 ALA B O 1
ATOM 1782 N N . ALA B 1 13 ? 17.800 35.940 32.242 1.00 17.13 13 ALA B N 1
ATOM 1783 C CA . ALA B 1 13 ? 18.682 37.061 31.978 1.00 19.21 13 ALA B CA 1
ATOM 1784 C C . ALA B 1 13 ? 19.244 37.661 33.213 1.00 21.83 13 ALA B C 1
ATOM 1785 O O . ALA B 1 13 ? 20.277 38.329 33.124 1.00 23.02 13 ALA B O 1
ATOM 1787 N N . GLN B 1 14 ? 18.606 37.445 34.358 1.00 20.07 14 GLN B N 1
ATOM 1788 C CA . GLN B 1 14 ? 19.138 37.867 35.699 1.00 23.26 14 GLN B CA 1
ATOM 1789 C C . GLN B 1 14 ? 20.402 37.190 36.129 1.00 22.09 14 GLN B C 1
ATOM 1790 O O . GLN B 1 14 ? 21.112 37.643 37.037 1.00 22.18 14 GLN B O 1
ATOM 1796 N N . TYR B 1 15 ? 20.738 36.049 35.522 1.00 18.97 15 TYR B N 1
ATOM 1797 C CA . TYR B 1 15 ? 21.942 35.424 35.936 1.00 18.25 15 TYR B CA 1
ATOM 1798 C C . TYR B 1 15 ? 23.148 35.995 35.230 1.00 19.63 15 TYR B C 1
ATOM 1799 O O . TYR B 1 15 ? 24.259 35.532 35.447 1.00 20.92 15 TYR B O 1
ATOM 1808 N N . VAL B 1 16 ? 22.922 36.849 34.252 1.00 17.50 16 VAL B N 1
ATOM 1809 C CA . VAL B 1 16 ? 24.045 37.464 33.502 1.00 19.78 16 VAL B CA 1
ATOM 1810 C C . VAL B 1 16 ? 24.584 38.779 34.187 1.00 18.06 16 VAL B C 1
ATOM 1811 O O . VAL B 1 16 ? 23.756 39.549 34.598 1.00 20.12 16 VAL B O 1
ATOM 1815 N N . GLU B 1 17 ? 25.930 38.910 34.308 1.00 20.14 17 GLU B N 1
ATOM 1816 C CA . GLU B 1 17 ? 26.632 40.006 34.996 1.00 20.68 17 GLU B CA 1
ATOM 1817 C C . GLU B 1 17 ? 27.646 40.629 34.043 1.00 20.34 17 GLU B C 1
ATOM 1818 O O . GLU B 1 17 ? 28.125 39.932 33.141 1.00 16.44 17 GLU B O 1
ATOM 1824 N N . ASP B 1 18 ? 28.005 41.886 34.268 1.00 17.14 18 ASP B N 1
ATOM 1825 C CA . ASP B 1 18 ? 29.136 42.549 33.571 1.00 18.44 18 ASP B CA 1
ATOM 1826 C C . ASP B 1 18 ? 30.390 41.656 33.510 1.00 17.95 18 ASP B C 1
ATOM 1827 O O . ASP B 1 18 ? 30.760 41.011 34.533 1.00 18.35 18 ASP B O 1
ATOM 1832 N N . GLY B 1 19 ? 31.020 41.647 32.337 1.00 18.37 19 GLY B N 1
ATOM 1833 C CA . GLY B 1 19 ? 32.253 40.919 32.152 1.00 19.41 19 GLY B CA 1
ATOM 1834 C C . GLY B 1 19 ? 32.077 39.432 31.783 1.00 18.19 19 GLY B C 1
ATOM 1835 O O . GLY B 1 19 ? 33.025 38.765 31.700 1.00 20.32 19 GLY B O 1
ATOM 1836 N N . MET B 1 20 ? 30.863 38.955 31.623 1.00 16.39 20 MET B N 1
ATOM 1837 C CA . MET B 1 20 ? 30.634 37.531 31.281 1.00 14.75 20 MET B CA 1
ATOM 1838 C C . MET B 1 20 ? 30.720 37.308 29.804 1.00 14.10 20 MET B C 1
ATOM 1839 O O . MET B 1 20 ? 30.348 38.172 29.030 1.00 15.25 20 MET B O 1
ATOM 1844 N N . ILE B 1 21 ? 31.179 36.101 29.482 1.00 15.86 21 ILE B N 1
ATOM 1845 C CA . ILE B 1 21 ? 30.958 35.496 28.191 1.00 15.34 21 ILE B CA 1
ATOM 1846 C C . ILE B 1 21 ? 29.690 34.706 28.353 1.00 13.61 21 ILE B C 1
ATOM 1847 O O . ILE B 1 21 ? 29.586 33.829 29.274 1.00 16.03 21 ILE B O 1
ATOM 1852 N N . VAL B 1 22 ? 28.743 34.926 27.440 1.00 13.06 22 VAL B N 1
ATOM 1853 C CA . VAL B 1 22 ? 27.357 34.400 27.650 1.00 11.66 22 VAL B CA 1
ATOM 1854 C C . VAL B 1 22 ? 26.941 33.597 26.399 1.00 11.01 22 VAL B C 1
ATOM 1855 O O . VAL B 1 22 ? 26.906 34.162 25.322 1.00 12.01 22 VAL B O 1
ATOM 1859 N N . GLY B 1 23 ? 26.709 32.304 26.549 1.00 7.97 23 GLY B N 1
ATOM 1860 C CA . GLY B 1 23 ? 26.114 31.499 25.431 1.00 12.07 23 GLY B CA 1
ATOM 1861 C C . GLY B 1 23 ? 24.669 31.879 25.198 1.00 11.88 23 GLY B C 1
ATOM 1862 O O . GLY B 1 23 ? 23.904 32.024 26.133 1.00 12.77 23 GLY B O 1
ATOM 1863 N N . LEU B 1 24 ? 24.335 32.080 23.940 1.00 12.30 24 LEU B N 1
ATOM 1864 C CA . LEU B 1 24 ? 23.008 32.500 23.509 1.00 13.35 24 LEU B CA 1
ATOM 1865 C C . LEU B 1 24 ? 22.333 31.352 22.869 1.00 12.04 24 LEU B C 1
ATOM 1866 O O . LEU B 1 24 ? 22.723 30.956 21.798 1.00 13.43 24 LEU B O 1
ATOM 1871 N N . GLY B 1 25 ? 21.244 30.806 23.518 1.00 11.50 25 GLY B N 1
ATOM 1872 C CA . GLY B 1 25 ? 20.510 29.645 23.002 1.00 11.77 25 GLY B CA 1
ATOM 1873 C C . GLY B 1 25 ? 19.672 29.958 21.752 1.00 14.28 25 GLY B C 1
ATOM 1874 O O . GLY B 1 25 ? 19.680 31.126 21.256 1.00 13.90 25 GLY B O 1
ATOM 1875 N N . THR B 1 26 ? 18.934 28.907 21.294 1.00 11.71 26 THR B N 1
ATOM 1876 C CA . THR B 1 26 ? 18.089 29.022 20.139 1.00 11.33 26 THR B CA 1
ATOM 1877 C C . THR B 1 26 ? 16.691 2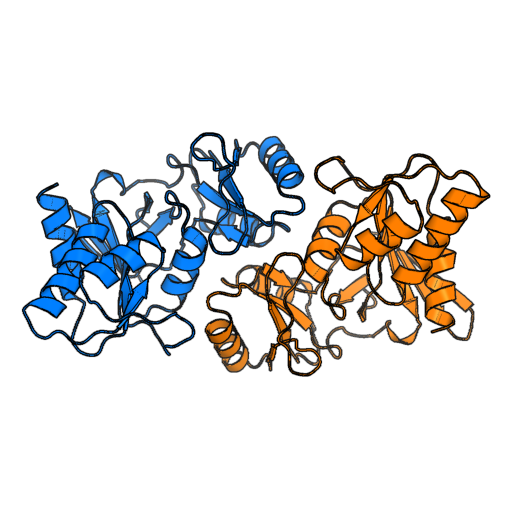8.515 20.465 1.00 13.83 26 THR B C 1
ATOM 1878 O O . THR B 1 26 ? 16.577 27.515 21.170 1.00 14.73 26 THR B O 1
ATOM 1882 N N . GLY B 1 27 ? 15.714 29.032 19.737 1.00 15.35 27 GLY B N 1
ATOM 1883 C CA . GLY B 1 27 ? 14.377 28.501 19.954 1.00 15.49 27 GLY B CA 1
ATOM 1884 C C . GLY B 1 27 ? 13.506 29.499 20.650 1.00 17.69 27 GLY B C 1
ATOM 1885 O O . GLY B 1 27 ? 13.953 30.577 21.115 1.00 14.68 27 GLY B O 1
ATOM 1886 N N . SER B 1 28 ? 12.206 29.170 20.675 1.00 18.09 28 SER B N 1
ATOM 1887 C CA . SER B 1 28 ? 11.180 30.148 21.013 1.00 19.88 28 SER B CA 1
ATOM 1888 C C . SER B 1 28 ? 11.221 30.561 22.490 1.00 20.74 28 SER B C 1
ATOM 1889 O O . SER B 1 28 ? 10.750 31.645 22.797 1.00 21.54 28 SER B O 1
ATOM 1892 N N . THR B 1 29 ? 11.906 29.811 23.367 1.00 16.57 29 THR B N 1
ATOM 1893 C CA . THR B 1 29 ? 12.051 30.263 24.700 1.00 16.74 29 THR B CA 1
ATOM 1894 C C . THR B 1 29 ? 13.367 31.036 24.920 1.00 17.28 29 THR B C 1
ATOM 1895 O O . THR B 1 29 ? 13.340 32.102 25.553 1.00 15.81 29 THR B O 1
ATOM 1899 N N . ALA B 1 30 ? 14.511 30.474 24.411 1.00 14.22 30 ALA B N 1
ATOM 1900 C CA . ALA B 1 30 ? 15.753 31.241 24.477 1.00 13.29 30 ALA B CA 1
ATOM 1901 C C . ALA B 1 30 ? 15.662 32.569 23.805 1.00 12.98 30 ALA B C 1
ATOM 1902 O O . ALA B 1 30 ? 16.327 33.509 24.176 1.00 12.81 30 ALA B O 1
ATOM 1904 N N . TYR B 1 31 ? 14.815 32.667 22.791 1.00 13.45 31 TYR B N 1
ATOM 1905 C CA . TYR B 1 31 ? 14.643 33.935 22.088 1.00 11.02 31 TYR B CA 1
ATOM 1906 C C . TYR B 1 31 ? 14.312 35.063 23.068 1.00 13.59 31 TYR B C 1
ATOM 1907 O O . TYR B 1 31 ? 14.825 36.213 22.951 1.00 13.58 31 TYR B O 1
ATOM 1916 N N . TYR B 1 32 ? 13.419 34.814 24.036 1.00 13.19 32 TYR B N 1
ATOM 1917 C CA . TYR B 1 32 ? 13.144 35.871 25.035 1.00 13.08 32 TYR B CA 1
ATOM 1918 C C . TYR B 1 32 ? 14.290 36.244 25.944 1.00 13.55 32 TYR B C 1
ATOM 1919 O O . TYR B 1 32 ? 14.413 37.408 26.342 1.00 15.52 32 TYR B O 1
ATOM 1928 N N . PHE B 1 33 ? 15.111 35.262 26.300 1.00 12.21 33 PHE B N 1
ATOM 1929 C CA . PHE B 1 33 ? 16.311 35.553 26.984 1.00 10.53 33 PHE B CA 1
ATOM 1930 C C . PHE B 1 33 ? 17.263 36.471 26.195 1.00 11.98 33 PHE B C 1
ATOM 1931 O O . PHE B 1 33 ? 17.813 37.446 26.764 1.00 11.10 33 PHE B O 1
ATOM 1939 N N . VAL B 1 34 ? 17.460 36.163 24.893 1.00 10.82 34 VAL B N 1
ATOM 1940 C CA . VAL B 1 34 ? 18.304 36.976 23.993 1.00 10.84 34 VAL B CA 1
ATOM 1941 C C . VAL B 1 34 ? 17.768 38.390 23.922 1.00 11.76 34 VAL B C 1
ATOM 1942 O O . VAL B 1 34 ? 18.512 39.351 24.118 1.00 14.33 34 VAL B O 1
ATOM 1946 N N . GLU B 1 35 ? 16.490 38.507 23.712 1.00 12.24 35 GLU B N 1
ATOM 1947 C CA . GLU B 1 35 ? 15.803 39.840 23.697 1.00 14.44 35 GLU B CA 1
ATOM 1948 C C . GLU B 1 35 ? 16.124 40.619 24.960 1.00 14.60 35 GLU B C 1
ATOM 1949 O O . GLU B 1 35 ? 16.466 41.815 24.891 1.00 14.40 35 GLU B O 1
ATOM 1955 N N . GLU B 1 36 ? 15.976 39.941 26.082 1.00 14.48 36 GLU B N 1
ATOM 1956 C CA . GLU B 1 36 ? 16.141 40.627 27.383 1.00 15.17 36 GLU B CA 1
ATOM 1957 C C . GLU B 1 36 ? 17.608 40.997 27.624 1.00 14.31 36 GLU B C 1
ATOM 1958 O O . GLU B 1 36 ? 17.910 42.060 28.125 1.00 13.46 36 GLU B O 1
ATOM 1964 N N . VAL B 1 37 ? 18.592 40.114 27.286 1.00 14.99 37 VAL B N 1
ATOM 1965 C CA . VAL B 1 37 ? 19.967 40.492 27.341 1.00 12.79 37 VAL B CA 1
ATOM 1966 C C . VAL B 1 37 ? 20.288 41.776 26.484 1.00 15.28 37 VAL B C 1
ATOM 1967 O O . VAL B 1 37 ? 21.013 42.688 26.921 1.00 15.14 37 VAL B O 1
ATOM 1971 N N . GLY B 1 38 ? 19.715 41.812 25.304 1.00 14.44 38 GLY B N 1
ATOM 1972 C CA . GLY B 1 38 ? 19.863 42.971 24.384 1.00 14.59 38 GLY B CA 1
ATOM 1973 C C . GLY B 1 38 ? 19.280 44.193 25.113 1.00 14.11 38 GLY B C 1
ATOM 1974 O O . GLY B 1 38 ? 19.856 45.271 25.063 1.00 13.31 38 GLY B O 1
ATOM 1975 N N . ARG B 1 39 ? 18.120 44.025 25.749 1.00 15.65 39 ARG B N 1
ATOM 1976 C CA . ARG B 1 39 ? 17.462 45.156 26.490 1.00 15.50 39 ARG B CA 1
ATOM 1977 C C . ARG B 1 39 ? 18.398 45.604 27.593 1.00 16.18 39 ARG B C 1
ATOM 1978 O O . ARG B 1 39 ? 18.582 46.830 27.819 1.00 18.46 39 ARG B O 1
ATOM 1986 N N . ARG B 1 40 ? 18.912 44.688 28.377 1.00 16.06 40 ARG B N 1
ATOM 1987 C CA . ARG B 1 40 ? 19.878 45.162 29.451 1.00 17.67 40 ARG B CA 1
ATOM 1988 C C . ARG B 1 40 ? 21.139 45.763 28.923 1.00 16.57 40 ARG B C 1
ATOM 1989 O O . ARG B 1 40 ? 21.694 46.692 29.561 1.00 16.92 40 ARG B O 1
ATOM 1997 N N . VAL B 1 41 ? 21.677 45.294 27.786 1.00 19.51 41 VAL B N 1
ATOM 1998 C CA . VAL B 1 41 ? 22.874 45.896 27.208 1.00 20.37 41 VAL B CA 1
ATOM 1999 C C . VAL B 1 41 ? 22.552 47.354 26.828 1.00 23.97 41 VAL B C 1
ATOM 2000 O O . VAL B 1 41 ? 23.412 48.261 27.072 1.00 26.86 41 VAL B O 1
ATOM 2004 N N . GLN B 1 42 ? 21.342 47.630 26.301 1.00 21.78 42 GLN B N 1
ATOM 2005 C CA . GLN B 1 42 ? 21.098 49.033 25.875 1.00 22.63 42 GLN B CA 1
ATOM 2006 C C . GLN B 1 42 ? 20.680 49.922 27.060 1.00 22.44 42 GLN B C 1
ATOM 2007 O O . GLN B 1 42 ? 21.016 51.104 27.087 1.00 24.03 42 GLN B O 1
ATOM 2013 N N . GLU B 1 43 ? 19.891 49.422 27.990 1.00 20.88 43 GLU B N 1
ATOM 2014 C CA . GLU B 1 43 ? 19.313 50.304 29.055 1.00 21.39 43 GLU B CA 1
ATOM 2015 C C . GLU B 1 43 ? 20.377 50.472 30.200 1.00 21.52 43 GLU B C 1
ATOM 2016 O O . GLU B 1 43 ? 20.350 51.459 30.897 1.00 19.25 43 GLU B O 1
ATOM 2022 N N . GLU B 1 44 ? 21.215 49.448 30.431 1.00 18.77 44 GLU B N 1
ATOM 2023 C CA . GLU B 1 44 ? 21.993 49.433 31.688 1.00 17.30 44 GLU B CA 1
ATOM 2024 C C . GLU B 1 44 ? 23.438 49.597 31.334 1.00 15.88 44 GLU B C 1
ATOM 2025 O O . GLU B 1 44 ? 24.239 49.747 32.197 1.00 16.83 44 GLU B O 1
ATOM 2031 N N . GLY B 1 45 ? 23.777 49.480 30.068 1.00 14.51 45 GLY B N 1
ATOM 2032 C CA . GLY B 1 45 ? 25.174 49.326 29.667 1.00 16.78 45 GLY B CA 1
ATOM 2033 C C . GLY B 1 45 ? 25.880 48.064 30.109 1.00 16.02 45 GLY B C 1
ATOM 2034 O O . GLY B 1 45 ? 27.158 48.076 30.422 1.00 18.89 45 GLY B O 1
ATOM 2035 N N . LEU B 1 46 ? 25.092 46.988 30.277 1.00 13.95 46 LEU B N 1
ATOM 2036 C CA . LEU B 1 46 ? 25.650 45.660 30.649 1.00 16.39 46 LEU B CA 1
ATOM 2037 C C . LEU B 1 46 ? 26.684 45.293 29.624 1.00 15.56 46 LEU B C 1
ATOM 2038 O O . LEU B 1 46 ? 26.490 45.506 28.420 1.00 18.23 46 LEU B O 1
ATOM 2043 N N . GLN B 1 47 ? 27.823 44.831 30.084 1.00 15.95 47 GLN B N 1
ATOM 2044 C CA . GLN B 1 47 ? 29.004 44.518 29.256 1.00 17.01 47 GLN B CA 1
ATOM 2045 C C . GLN B 1 47 ? 29.092 42.975 29.187 1.00 16.69 47 GLN B C 1
ATOM 2046 O O . GLN B 1 47 ? 29.464 42.294 30.157 1.00 19.40 47 GLN B O 1
ATOM 2052 N N . VAL B 1 48 ? 28.705 42.421 28.044 1.00 14.41 48 VAL B N 1
ATOM 2053 C CA . VAL B 1 48 ? 28.864 40.996 27.858 1.00 15.84 48 VAL B CA 1
ATOM 2054 C C . VAL B 1 48 ? 29.453 40.754 26.463 1.00 16.01 48 VAL B C 1
ATOM 2055 O O . VAL B 1 48 ? 29.419 41.611 25.576 1.00 14.98 48 VAL B O 1
ATOM 2059 N N . ILE B 1 49 ? 29.855 39.513 26.248 1.00 15.72 49 ILE B N 1
ATOM 2060 C CA . ILE B 1 49 ? 30.203 39.098 24.940 1.00 17.29 49 ILE B CA 1
ATOM 2061 C C . ILE B 1 49 ? 29.400 37.803 24.763 1.00 13.51 49 ILE B C 1
ATOM 2062 O O . ILE B 1 49 ? 29.567 36.831 25.529 1.00 13.37 49 ILE B O 1
ATOM 2067 N N . GLY B 1 50 ? 28.554 37.820 23.746 1.00 15.16 50 GLY B N 1
ATOM 2068 C CA . GLY B 1 50 ? 27.697 36.636 23.373 1.00 13.03 50 GLY B CA 1
ATOM 2069 C C . GLY B 1 50 ? 28.426 35.630 22.519 1.00 12.17 50 GLY B C 1
ATOM 2070 O O . GLY B 1 50 ? 29.232 36.025 21.651 1.00 14.10 50 GLY B O 1
ATOM 2071 N N . VAL B 1 51 ? 28.132 34.329 22.760 1.00 10.12 51 VAL B N 1
ATOM 2072 C CA . VAL B 1 51 ? 28.664 33.302 21.876 1.00 12.92 51 VAL B CA 1
ATOM 2073 C C . VAL B 1 51 ? 27.493 32.533 21.365 1.00 13.46 51 VAL B C 1
ATOM 2074 O O . VAL B 1 51 ? 26.643 32.098 22.122 1.00 10.75 51 VAL B O 1
ATOM 2078 N N . THR B 1 52 ? 27.391 32.443 20.020 1.00 11.68 52 THR B N 1
ATOM 2079 C CA . THR B 1 52 ? 26.128 31.975 19.427 1.00 11.31 52 THR B CA 1
ATOM 2080 C C . THR B 1 52 ? 25.952 30.452 19.457 1.00 10.12 52 THR B C 1
ATOM 2081 O O . THR B 1 52 ? 26.934 29.705 19.460 1.00 11.54 52 THR B O 1
ATOM 2085 N N . THR B 1 53 ? 24.662 30.025 19.333 1.00 11.04 53 THR B N 1
ATOM 2086 C CA . THR B 1 53 ? 24.357 28.613 19.064 1.00 11.88 53 THR B CA 1
ATOM 2087 C C . THR B 1 53 ? 23.646 28.415 17.720 1.00 12.17 53 THR B C 1
ATOM 2088 O O . THR B 1 53 ? 23.261 27.294 17.380 1.00 10.76 53 THR B O 1
ATOM 2092 N N . SER B 1 54 ? 23.509 29.464 16.899 1.00 11.29 54 SER B N 1
ATOM 2093 C CA . SER B 1 54 ? 22.952 29.200 15.567 1.00 10.35 54 SER B CA 1
ATOM 2094 C C . SER B 1 54 ? 23.025 30.496 14.755 1.00 11.49 54 SER B C 1
ATOM 2095 O O . SER B 1 54 ? 23.166 31.615 15.285 1.00 12.50 54 SER B O 1
ATOM 2098 N N . SER B 1 55 ? 22.864 30.322 13.461 1.00 10.50 55 SER B N 1
ATOM 2099 C CA . SER B 1 55 ? 22.907 31.508 12.527 1.00 11.96 55 SER B CA 1
ATOM 2100 C C . SER B 1 55 ? 21.671 32.396 12.898 1.00 13.59 55 SER B C 1
ATOM 2101 O O . SER B 1 55 ? 21.837 33.597 12.843 1.00 15.14 55 SER B O 1
ATOM 2104 N N . ARG B 1 56 ? 20.497 31.855 13.241 1.00 12.30 56 ARG B N 1
ATOM 2105 C CA . ARG B 1 56 ? 19.324 32.681 13.602 1.00 15.46 56 ARG B CA 1
ATOM 2106 C C . ARG B 1 56 ? 19.660 33.548 14.824 1.00 10.96 56 ARG B C 1
ATOM 2107 O O . ARG B 1 56 ? 19.345 34.761 14.807 1.00 12.50 56 ARG B O 1
ATOM 2115 N N . THR B 1 57 ? 20.208 32.935 15.858 1.00 11.56 57 THR B N 1
ATOM 2116 C CA . THR B 1 57 ? 20.616 33.647 17.066 1.00 12.34 57 THR B CA 1
ATOM 2117 C C . THR B 1 57 ? 21.668 34.715 16.803 1.00 13.28 57 THR B C 1
ATOM 2118 O O . THR B 1 57 ? 21.604 35.840 17.377 1.00 11.76 57 THR B O 1
ATOM 2122 N N . THR B 1 58 ? 22.638 34.392 15.960 1.00 12.11 58 THR B N 1
ATOM 2123 C CA . THR B 1 58 ? 23.611 35.409 15.524 1.00 13.23 58 THR B CA 1
ATOM 2124 C C . THR B 1 58 ? 22.931 36.694 14.969 1.00 11.81 58 THR B C 1
ATOM 2125 O O . THR B 1 58 ? 23.157 37.807 15.446 1.00 12.54 58 THR B O 1
ATOM 2129 N N . ALA B 1 59 ? 21.990 36.467 14.030 1.00 12.33 59 ALA B N 1
ATOM 2130 C CA . ALA B 1 59 ? 21.234 37.629 13.379 1.00 12.53 59 ALA B CA 1
ATOM 2131 C C . ALA B 1 59 ? 20.467 38.327 14.473 1.00 12.48 59 ALA B C 1
ATOM 2132 O O . ALA B 1 59 ? 20.358 39.586 14.421 1.00 14.10 59 ALA B O 1
ATOM 2134 N N . GLN B 1 60 ? 19.862 37.569 15.396 1.00 10.82 60 GLN B N 1
ATOM 2135 C CA . GLN B 1 60 ? 18.958 38.256 16.412 1.00 12.66 60 GLN B CA 1
ATOM 2136 C C . GLN B 1 60 ? 19.884 39.133 17.324 1.00 13.27 60 GLN B C 1
ATOM 2137 O O . GLN B 1 60 ? 19.596 40.318 17.639 1.00 14.22 60 GLN B O 1
ATOM 2143 N N . ALA B 1 61 ? 20.992 38.544 17.788 1.00 13.43 61 ALA B N 1
ATOM 2144 C CA . ALA B 1 61 ? 21.925 39.279 18.660 1.00 15.57 61 ALA B CA 1
ATOM 2145 C C . ALA B 1 61 ? 22.517 40.531 17.994 1.00 12.81 61 ALA B C 1
ATOM 2146 O O . ALA B 1 61 ? 22.671 41.599 18.668 1.00 13.46 61 ALA B O 1
ATOM 2148 N N . GLN B 1 62 ? 22.877 40.380 16.731 1.00 13.94 62 GLN B N 1
ATOM 2149 C CA . GLN B 1 62 ? 23.504 41.545 15.961 1.00 13.54 62 GLN B CA 1
ATOM 2150 C C . GLN B 1 62 ? 22.455 42.620 15.845 1.00 13.42 62 GLN B C 1
ATOM 2151 O O . GLN B 1 62 ? 22.821 43.789 15.956 1.00 15.81 62 GLN B O 1
ATOM 2157 N N . ALA B 1 63 ? 21.203 42.274 15.597 1.00 14.13 63 ALA B N 1
ATOM 2158 C CA . ALA B 1 63 ? 20.091 43.323 15.484 1.00 12.91 63 ALA B CA 1
ATOM 2159 C C . ALA B 1 63 ? 19.957 44.037 16.797 1.00 14.20 63 ALA B C 1
ATOM 2160 O O . ALA B 1 63 ? 19.815 45.290 16.853 1.00 12.19 63 ALA B O 1
ATOM 2162 N N . LEU B 1 64 ? 20.092 43.232 17.896 1.00 12.14 64 LEU B N 1
ATOM 2163 C CA . LEU B 1 64 ? 19.942 43.821 19.274 1.00 11.94 64 LEU B CA 1
ATOM 2164 C C . LEU B 1 64 ? 21.215 44.608 19.741 1.00 13.29 64 LEU B C 1
ATOM 2165 O O . LEU B 1 64 ? 21.159 45.322 20.737 1.00 13.10 64 LEU B O 1
ATOM 2170 N N . GLY B 1 65 ? 22.313 44.500 19.015 1.00 14.14 65 GLY B N 1
ATOM 2171 C CA . GLY B 1 65 ? 23.558 45.151 19.414 1.00 15.01 65 GLY B CA 1
ATOM 2172 C C . GLY B 1 65 ? 24.331 44.436 20.526 1.00 16.45 65 GLY B C 1
ATOM 2173 O O . GLY B 1 65 ? 25.144 45.094 21.218 1.00 14.58 65 GLY B O 1
ATOM 2174 N N . ILE B 1 66 ? 24.125 43.124 20.676 1.00 13.24 66 ILE B N 1
ATOM 2175 C CA . ILE B 1 66 ? 24.854 42.365 21.670 1.00 13.82 66 ILE B CA 1
ATOM 2176 C C . ILE B 1 66 ? 26.237 42.006 21.068 1.00 14.70 66 ILE B C 1
ATOM 2177 O O . ILE B 1 66 ? 26.272 41.313 20.010 1.00 14.66 66 ILE B O 1
ATOM 2182 N N . PRO B 1 67 ? 27.332 42.416 21.687 1.00 14.89 67 PRO B N 1
ATOM 2183 C CA . PRO B 1 67 ? 28.633 42.113 21.043 1.00 13.93 67 PRO B CA 1
ATOM 2184 C C . PRO B 1 67 ? 28.846 40.547 20.996 1.00 15.25 67 PRO B C 1
ATOM 2185 O O . PRO B 1 67 ? 28.377 39.815 21.916 1.00 13.14 67 PRO B O 1
ATOM 2189 N N . LEU B 1 68 ? 29.428 40.108 19.902 1.00 12.37 68 LEU B N 1
ATOM 2190 C CA . LEU B 1 68 ? 29.636 38.661 19.657 1.00 13.97 68 LEU B CA 1
ATOM 2191 C C . LEU B 1 68 ? 31.106 38.267 19.443 1.00 16.18 68 LEU B C 1
ATOM 2192 O O . LEU B 1 68 ? 31.909 39.025 18.925 1.00 18.88 68 LEU B O 1
ATOM 2197 N N . LYS B 1 69 ? 31.432 37.061 19.919 1.00 16.89 69 LYS B N 1
ATOM 2198 C CA . LYS B 1 69 ? 32.713 36.417 19.540 1.00 17.80 69 LYS B CA 1
ATOM 2199 C C . LYS B 1 69 ? 32.407 34.984 19.238 1.00 18.99 69 LYS B C 1
ATOM 2200 O O . LYS B 1 69 ? 31.432 34.463 19.794 1.00 18.66 69 LYS B O 1
ATOM 2206 N N . SER B 1 70 ? 33.201 34.317 18.387 1.00 21.47 70 SER B N 1
ATOM 2207 C CA . SER B 1 70 ? 33.152 32.877 18.176 1.00 21.55 70 SER B CA 1
ATOM 2208 C C . SER B 1 70 ? 33.487 32.111 19.467 1.00 20.13 70 SER B C 1
ATOM 2209 O O . SER B 1 70 ? 34.335 32.551 20.212 1.00 21.63 70 SER B O 1
ATOM 2212 N N . ILE B 1 71 ? 32.906 30.916 19.611 1.00 19.56 71 ILE B N 1
ATOM 2213 C CA . ILE B 1 71 ? 33.372 29.962 20.632 1.00 20.43 71 ILE B CA 1
ATOM 2214 C C . ILE B 1 71 ? 34.990 29.818 20.517 1.00 19.32 71 ILE B C 1
ATOM 2215 O O . ILE B 1 71 ? 35.636 29.600 21.532 1.00 19.04 71 ILE B O 1
ATOM 2220 N N . ASP B 1 72 ? 35.588 29.965 19.327 1.00 17.88 72 ASP B N 1
ATOM 2221 C CA . ASP B 1 72 ? 37.036 29.809 19.066 1.00 21.72 72 ASP B CA 1
ATOM 2222 C C . ASP B 1 72 ? 37.909 30.851 19.692 1.00 23.39 72 ASP B C 1
ATOM 2223 O O . ASP B 1 72 ? 39.105 30.643 19.974 1.00 23.30 72 ASP B O 1
ATOM 2228 N N . GLU B 1 73 ? 37.263 31.957 19.979 1.00 26.70 73 GLU B N 1
ATOM 2229 C CA . GLU B 1 73 ? 37.958 33.139 20.408 1.00 29.87 73 GLU B CA 1
ATOM 2230 C C . GLU B 1 73 ? 37.853 33.321 21.972 1.00 33.21 73 GLU B C 1
ATOM 2231 O O . GLU B 1 73 ? 38.194 34.418 22.454 1.00 34.70 73 GLU B O 1
ATOM 2237 N N . VAL B 1 74 ? 37.305 32.332 22.726 1.00 33.38 74 VAL B N 1
ATOM 2238 C CA . VAL B 1 74 ? 37.089 32.427 24.231 1.00 33.95 74 VAL B CA 1
ATOM 2239 C C . VAL B 1 74 ? 37.629 31.183 24.924 1.00 36.21 74 VAL B C 1
ATOM 2240 O O . VAL B 1 74 ? 37.675 30.145 24.310 1.00 36.62 74 VAL B O 1
ATOM 2244 N N . ASP B 1 75 ? 38.092 31.208 26.192 1.00 41.03 75 ASP B N 1
ATOM 2245 C CA . ASP B 1 75 ? 38.481 29.834 26.664 1.00 42.68 75 ASP B CA 1
ATOM 2246 C C . ASP B 1 75 ? 37.379 29.077 27.398 1.00 40.95 75 ASP B C 1
ATOM 2247 O O . ASP B 1 75 ? 37.379 27.809 27.344 1.00 41.20 75 ASP B O 1
ATOM 2252 N N . SER B 1 7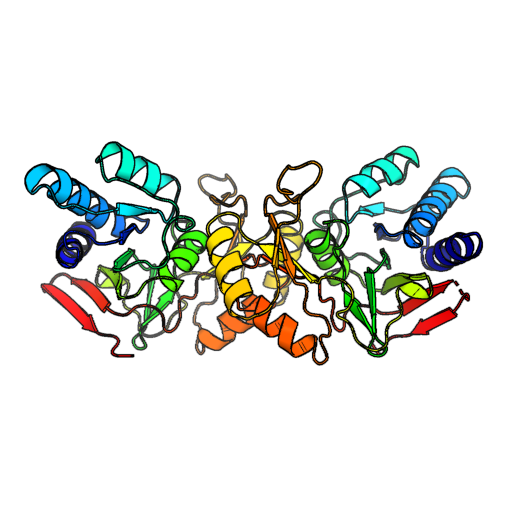6 ? 36.428 29.838 28.000 1.00 37.14 76 SER B N 1
ATOM 2253 C CA . SER B 1 76 ? 35.216 29.213 28.545 1.00 33.24 76 SER B CA 1
ATOM 2254 C C . SER B 1 76 ? 34.035 30.155 28.549 1.00 29.20 76 SER B C 1
ATOM 2255 O O . SER B 1 76 ? 34.161 31.372 28.354 1.00 29.72 76 SER B O 1
ATOM 2258 N N . VAL B 1 77 ? 32.863 29.561 28.732 1.00 21.61 77 VAL B N 1
ATOM 2259 C CA . VAL B 1 77 ? 31.666 30.371 28.694 1.00 17.58 77 VAL B CA 1
ATOM 2260 C C . VAL B 1 77 ? 31.105 30.427 30.133 1.00 17.97 77 VAL B C 1
ATOM 2261 O O . VAL B 1 77 ? 30.898 29.388 30.792 1.00 17.32 77 VAL B O 1
ATOM 2265 N N . ASP B 1 78 ? 30.842 31.625 30.617 1.00 14.57 78 ASP B N 1
ATOM 2266 C CA . ASP B 1 78 ? 30.409 31.759 32.044 1.00 16.97 78 ASP B CA 1
ATOM 2267 C C . ASP B 1 78 ? 29.003 31.215 32.302 1.00 16.07 78 ASP B C 1
ATOM 2268 O O . ASP B 1 78 ? 28.735 30.444 33.300 1.00 15.35 78 ASP B O 1
ATOM 2273 N N . VAL B 1 79 ? 28.112 31.624 31.410 1.00 10.88 79 VAL B N 1
ATOM 2274 C CA . VAL B 1 79 ? 26.686 31.307 31.606 1.00 12.77 79 VAL B CA 1
ATOM 2275 C C . VAL B 1 79 ? 26.108 31.119 30.184 1.00 13.14 79 VAL B C 1
ATOM 2276 O O . VAL B 1 79 ? 26.385 31.915 29.313 1.00 13.03 79 VAL B O 1
ATOM 2280 N N . THR B 1 80 ? 25.358 30.037 30.001 1.00 12.49 80 THR B N 1
ATOM 2281 C CA . THR B 1 80 ? 24.645 29.814 28.709 1.00 10.50 80 THR B CA 1
ATOM 2282 C C . THR B 1 80 ? 23.202 29.558 29.088 1.00 11.57 80 THR B C 1
ATOM 2283 O O . THR B 1 80 ? 22.930 28.791 30.037 1.00 13.97 80 THR B O 1
ATOM 2287 N N . VAL B 1 81 ? 22.291 30.227 28.351 1.00 10.80 81 VAL B N 1
ATOM 2288 C CA . VAL B 1 81 ? 20.845 29.969 28.592 1.00 11.50 81 VAL B CA 1
ATOM 2289 C C . VAL B 1 81 ? 20.246 29.453 27.301 1.00 13.40 81 VAL B C 1
ATOM 2290 O O . VAL B 1 81 ? 20.431 30.083 26.223 1.00 14.14 81 VAL B O 1
ATOM 2294 N N . ASP B 1 82 ? 19.577 28.280 27.379 1.00 11.06 82 ASP B N 1
ATOM 2295 C CA . ASP B 1 82 ? 19.040 27.707 26.123 1.00 10.23 82 ASP B CA 1
ATOM 2296 C C . ASP B 1 82 ? 17.794 26.929 26.506 1.00 9.97 82 ASP B C 1
ATOM 2297 O O . ASP B 1 82 ? 17.501 26.772 27.703 1.00 12.40 82 ASP B O 1
ATOM 2302 N N . GLY B 1 83 ? 17.001 26.529 25.517 1.00 12.03 83 GLY B N 1
ATOM 2303 C CA . GLY B 1 83 ? 15.741 25.810 25.818 1.00 10.73 83 GLY B CA 1
ATOM 2304 C C . GLY B 1 83 ? 15.971 24.313 25.865 1.00 13.04 83 GLY B C 1
ATOM 2305 O O . GLY B 1 83 ? 17.124 23.813 25.661 1.00 10.70 83 GLY B O 1
ATOM 2306 N N . ALA B 1 84 ? 14.876 23.601 26.000 1.00 12.70 84 ALA B N 1
ATOM 2307 C CA . ALA B 1 84 ? 14.948 22.149 25.977 1.00 11.82 84 ALA B CA 1
ATOM 2308 C C . ALA B 1 84 ? 13.580 21.608 25.493 1.00 11.82 84 ALA B C 1
ATOM 2309 O O . ALA B 1 84 ? 12.524 22.225 25.826 1.00 11.41 84 ALA B O 1
ATOM 2311 N N . ASP B 1 85 ? 13.602 20.470 24.744 1.00 12.55 85 ASP B N 1
ATOM 2312 C CA . ASP B 1 85 ? 12.309 19.856 24.293 1.00 12.71 85 ASP B CA 1
ATOM 2313 C C . ASP B 1 85 ? 11.781 18.999 25.417 1.00 11.71 85 ASP B C 1
ATOM 2314 O O . ASP B 1 85 ? 10.506 18.837 25.604 1.00 13.48 85 ASP B O 1
ATOM 2319 N N . GLU B 1 86 ? 12.738 18.366 26.119 1.00 11.71 86 GLU B N 1
ATOM 2320 C CA . GLU B 1 86 ? 12.330 17.561 27.284 1.00 11.52 86 GLU B CA 1
ATOM 2321 C C . GLU B 1 86 ? 13.335 17.661 28.387 1.00 12.68 86 GLU B C 1
ATOM 2322 O O . GLU B 1 86 ? 14.535 17.739 28.055 1.00 13.29 86 GLU B O 1
ATOM 2328 N N . VAL B 1 87 ? 12.880 17.645 29.633 1.00 11.00 87 VAL B N 1
ATOM 2329 C CA . VAL B 1 87 ? 13.872 17.525 30.776 1.00 13.14 87 VAL B CA 1
ATOM 2330 C C . VAL B 1 87 ? 13.361 16.461 31.779 1.00 14.98 87 VAL B C 1
ATOM 2331 O O . VAL B 1 87 ? 12.189 16.589 32.255 1.00 15.87 87 VAL B O 1
ATOM 2335 N N . ASP B 1 88 ? 14.205 15.483 32.114 1.00 13.92 88 ASP B N 1
ATOM 2336 C CA . ASP B 1 88 ? 13.775 14.427 33.015 1.00 14.99 88 ASP B CA 1
ATOM 2337 C C . ASP B 1 88 ? 14.151 14.775 34.467 1.00 16.20 88 ASP B C 1
ATOM 2338 O O . ASP B 1 88 ? 14.870 15.763 34.721 1.00 14.93 88 ASP B O 1
ATOM 2343 N N . PRO B 1 89 ? 13.734 13.969 35.462 1.00 17.89 89 PRO B N 1
ATOM 2344 C CA . PRO B 1 89 ? 14.070 14.361 36.841 1.00 17.93 89 PRO B CA 1
ATOM 2345 C C . PRO B 1 89 ? 15.544 14.186 37.257 1.00 18.71 89 PRO B C 1
ATOM 2346 O O . PRO B 1 89 ? 15.945 14.587 38.430 1.00 18.73 89 PRO B O 1
ATOM 2350 N N . ASN B 1 90 ? 16.350 13.622 36.351 1.00 16.69 90 ASN B N 1
ATOM 2351 C CA . ASN B 1 90 ? 17.744 13.464 36.619 1.00 16.80 90 ASN B CA 1
ATOM 2352 C C . ASN B 1 90 ? 18.468 14.574 35.858 1.00 15.65 90 ASN B C 1
ATOM 2353 O O . ASN B 1 90 ? 19.643 14.500 35.713 1.00 15.43 90 ASN B O 1
ATOM 2358 N N . PHE B 1 91 ? 17.754 15.605 35.374 1.00 14.13 91 PHE B N 1
ATOM 2359 C CA . PHE B 1 91 ? 18.357 16.704 34.620 1.00 15.15 91 PHE B CA 1
ATOM 2360 C C . PHE B 1 91 ? 19.129 16.293 33.341 1.00 16.53 91 PHE B C 1
ATOM 2361 O O . PHE B 1 91 ? 20.202 16.890 33.005 1.00 15.67 91 PHE B O 1
ATOM 2369 N N . ASN B 1 92 ? 18.621 15.207 32.687 1.00 13.20 92 ASN B N 1
ATOM 2370 C CA . ASN B 1 92 ? 18.971 14.889 31.343 1.00 13.83 92 ASN B CA 1
ATOM 2371 C C . ASN B 1 92 ? 17.930 15.484 30.486 1.00 15.97 92 ASN B C 1
ATOM 2372 O O . ASN B 1 92 ? 16.709 15.532 30.935 1.00 15.50 92 ASN B O 1
ATOM 2377 N N . GLY B 1 93 ? 18.306 15.911 29.273 1.00 13.49 93 GLY B N 1
ATOM 2378 C CA . GLY B 1 93 ? 17.273 16.425 28.344 1.00 13.74 93 GLY B CA 1
ATOM 2379 C C . GLY B 1 93 ? 17.385 15.926 26.911 1.00 12.58 93 GLY B C 1
ATOM 2380 O O . GLY B 1 93 ? 18.429 15.412 26.509 1.00 13.99 93 GLY B O 1
ATOM 2381 N N . ILE B 1 94 ? 16.319 16.148 26.142 1.00 11.20 94 ILE B N 1
ATOM 2382 C CA . ILE B 1 94 ? 16.386 16.049 24.673 1.00 12.80 94 ILE B CA 1
ATOM 2383 C C . ILE B 1 94 ? 16.322 17.476 24.167 1.00 14.87 94 ILE B C 1
ATOM 2384 O O . ILE B 1 94 ? 15.455 18.264 24.594 1.00 12.84 94 ILE B O 1
ATOM 2389 N N . LYS B 1 95 ? 17.265 17.785 23.270 1.00 10.12 95 LYS B N 1
ATOM 2390 C CA . LYS B 1 95 ? 17.312 19.065 22.515 1.00 10.72 95 LYS B CA 1
ATOM 2391 C C . LYS B 1 95 ? 17.401 18.788 20.995 1.00 10.94 95 LYS B C 1
ATOM 2392 O O . LYS B 1 95 ? 17.642 17.659 20.527 1.00 12.70 95 LYS B O 1
ATOM 2398 N N . GLY B 1 96 ? 17.168 19.846 20.205 1.00 10.01 96 GLY B N 1
ATOM 2399 C CA . GLY B 1 96 ? 17.310 19.811 18.757 1.00 10.88 96 GLY B CA 1
ATOM 2400 C C . GLY B 1 96 ? 16.009 19.931 17.995 1.00 12.61 96 GLY B C 1
ATOM 2401 O O . GLY B 1 96 ? 16.008 19.840 16.736 1.00 11.86 96 GLY B O 1
ATOM 2402 N N . GLY B 1 97 ? 14.907 20.125 18.732 1.00 11.28 97 GLY B N 1
ATOM 2403 C CA . GLY B 1 97 ? 13.612 20.270 18.058 1.00 13.04 97 GLY B CA 1
ATOM 2404 C C . GLY B 1 97 ? 13.660 21.421 17.074 1.00 14.04 97 GLY B C 1
ATOM 2405 O O . GLY B 1 97 ? 12.891 21.413 16.108 1.00 18.03 97 GLY B O 1
ATOM 2406 N N . GLY B 1 98 ? 14.515 22.417 17.315 1.00 13.14 98 GLY B N 1
ATOM 2407 C CA . GLY B 1 98 ? 14.537 23.577 16.448 1.00 14.95 98 GLY B CA 1
ATOM 2408 C C . GLY B 1 98 ? 15.698 23.446 15.448 1.00 17.23 98 GLY B C 1
ATOM 2409 O O . GLY B 1 98 ? 15.933 24.373 14.650 1.00 19.92 98 GLY B O 1
ATOM 2410 N N . GLY B 1 99 ? 16.447 22.358 15.477 1.00 13.53 99 GLY B N 1
ATOM 2411 C CA . GLY B 1 99 ? 17.441 22.168 14.432 1.00 11.94 99 GLY B CA 1
ATOM 2412 C C . GLY B 1 99 ? 18.890 22.538 14.784 1.00 10.66 99 GLY B C 1
ATOM 2413 O O . GLY B 1 99 ? 19.769 22.326 13.991 1.00 11.19 99 GLY B O 1
ATOM 2414 N N . ALA B 1 100 ? 19.120 23.026 15.987 1.00 11.30 100 ALA B N 1
ATOM 2415 C CA . ALA B 1 100 ? 20.445 23.599 16.319 1.00 8.55 100 ALA B CA 1
ATOM 2416 C C . ALA B 1 100 ? 21.197 22.827 17.435 1.00 10.53 100 ALA B C 1
ATOM 2417 O O . ALA B 1 100 ? 22.110 23.409 18.079 1.00 11.48 100 ALA B O 1
ATOM 2419 N N . LEU B 1 101 ? 20.869 21.543 17.638 1.00 11.38 101 LEU B N 1
ATOM 2420 C CA . LEU B 1 101 ? 21.570 20.747 18.650 1.00 13.28 101 LEU B CA 1
ATOM 2421 C C . LEU B 1 101 ? 23.063 20.748 18.580 1.00 12.45 101 LEU B C 1
ATOM 2422 O O . LEU B 1 101 ? 23.688 20.618 19.648 1.00 11.61 101 LEU B O 1
ATOM 2427 N N . LEU B 1 102 ? 23.657 20.825 17.385 1.00 10.32 102 LEU B N 1
ATOM 2428 C CA . LEU B 1 102 ? 25.114 20.596 17.342 1.00 10.47 102 LEU B CA 1
ATOM 2429 C C . LEU B 1 102 ? 25.867 21.806 17.967 1.00 9.12 102 LEU B C 1
ATOM 2430 O O . LEU B 1 102 ? 26.675 21.669 18.986 1.00 11.37 102 LEU B O 1
ATOM 2435 N N . MET B 1 103 ? 25.615 22.989 17.435 1.00 8.47 103 MET B N 1
ATOM 2436 C CA . MET B 1 103 ? 26.233 24.162 18.098 1.00 10.59 103 MET B CA 1
ATOM 2437 C C . MET B 1 103 ? 25.736 24.402 19.540 1.00 12.15 103 MET B C 1
ATOM 2438 O O . MET B 1 103 ? 26.528 24.829 20.344 1.00 11.47 103 MET B O 1
ATOM 2443 N N . GLU B 1 104 ? 24.468 24.060 19.898 1.00 11.05 104 GLU B N 1
ATOM 2444 C CA . GLU B 1 104 ? 24.020 24.138 21.289 1.00 10.30 104 GLU B CA 1
ATOM 2445 C C . GLU B 1 104 ? 24.872 23.170 22.177 1.00 9.97 104 GLU B C 1
ATOM 2446 O O . GLU B 1 104 ? 25.216 23.557 23.316 1.00 10.12 104 GLU B O 1
ATOM 2452 N N . LYS B 1 105 ? 25.171 21.934 21.706 1.00 9.62 105 LYS B N 1
ATOM 2453 C CA . LYS B 1 105 ? 25.958 21.036 22.546 1.00 9.20 105 LYS B CA 1
ATOM 2454 C C . LYS B 1 105 ? 27.464 21.508 22.667 1.00 9.91 105 LYS B C 1
ATOM 2455 O O . LYS B 1 105 ? 28.082 21.450 23.755 1.00 11.69 105 LYS B O 1
ATOM 2461 N N . ILE B 1 106 ? 27.996 22.040 21.558 1.00 10.02 106 ILE B N 1
ATOM 2462 C CA . ILE B 1 106 ? 29.367 22.527 21.574 1.00 9.18 106 ILE B CA 1
ATOM 2463 C C . ILE B 1 106 ? 29.481 23.671 22.630 1.00 11.12 106 ILE B C 1
ATOM 2464 O O . ILE B 1 106 ? 30.379 23.605 23.482 1.00 12.19 106 ILE B O 1
ATOM 2469 N N . VAL B 1 107 ? 28.567 24.635 22.597 1.00 11.36 107 VAL B N 1
ATOM 2470 C CA . VAL B 1 107 ? 28.636 25.777 23.564 1.00 10.37 107 VAL B CA 1
ATOM 2471 C C . VAL B 1 107 ? 28.295 25.247 24.992 1.00 12.72 107 VAL B C 1
ATOM 2472 O O . VAL B 1 107 ? 29.009 25.619 25.940 1.00 10.96 107 VAL B O 1
ATOM 2476 N N . GLY B 1 108 ? 27.260 24.395 25.154 1.00 12.03 108 GLY B N 1
ATOM 2477 C CA . GLY B 1 108 ? 26.880 23.870 26.480 1.00 13.13 108 GLY B CA 1
ATOM 2478 C C . GLY B 1 108 ? 28.029 23.115 27.152 1.00 13.58 108 GLY B C 1
ATOM 2479 O O . GLY B 1 108 ? 28.223 23.251 28.300 1.00 14.39 108 GLY B O 1
ATOM 2480 N N . THR B 1 109 ? 28.834 22.363 26.392 1.00 13.83 109 THR B N 1
ATOM 2481 C CA . THR B 1 109 ? 29.877 21.568 26.929 1.00 14.48 109 THR B CA 1
ATOM 2482 C C . THR B 1 109 ? 30.968 22.459 27.527 1.00 15.31 109 THR B C 1
ATOM 2483 O O . THR B 1 109 ? 31.671 22.047 28.467 1.00 17.82 109 THR B O 1
ATOM 2487 N N . LEU B 1 110 ? 31.086 23.663 26.976 1.00 15.07 110 LEU B N 1
ATOM 2488 C CA . LEU B 1 110 ? 32.204 24.544 27.369 1.00 14.22 110 LEU B CA 1
ATOM 2489 C C . LEU B 1 110 ? 31.622 25.572 28.409 1.00 15.80 110 LEU B C 1
ATOM 2490 O O . LEU B 1 110 ? 32.247 26.608 28.615 1.00 16.70 110 LEU B O 1
ATOM 2495 N N . THR B 1 111 ? 30.425 25.354 28.926 1.00 14.02 111 THR B N 1
ATOM 2496 C CA . THR B 1 111 ? 29.783 26.328 29.862 1.00 13.70 111 THR B CA 1
ATOM 2497 C C . THR B 1 111 ? 29.922 26.006 31.348 1.00 14.91 111 THR B C 1
ATOM 2498 O O . THR B 1 111 ? 29.709 24.864 31.743 1.00 14.90 111 THR B O 1
ATOM 2502 N N . LYS B 1 112 ? 30.340 27.010 32.162 1.00 13.18 112 LYS B N 1
ATOM 2503 C CA . LYS B 1 112 ? 30.441 26.814 33.586 1.00 16.53 112 LYS B CA 1
ATOM 2504 C C . LYS B 1 112 ? 29.079 26.735 34.274 1.00 15.77 112 LYS B C 1
ATOM 2505 O O . LYS B 1 112 ? 28.845 25.833 35.000 1.00 16.24 112 LYS B O 1
ATOM 2511 N N . ASP B 1 113 ? 28.174 27.667 33.951 1.00 15.15 113 ASP B N 1
ATOM 2512 C CA . ASP B 1 113 ? 26.794 27.656 34.553 1.00 14.29 113 ASP B CA 1
ATOM 2513 C C . ASP B 1 113 ? 25.775 27.566 33.372 1.00 13.24 113 ASP B C 1
ATOM 2514 O O . ASP B 1 113 ? 25.428 28.548 32.720 1.00 13.79 113 ASP B O 1
ATOM 2519 N N . TYR B 1 114 ? 25.324 26.340 33.135 1.00 12.96 114 TYR B N 1
ATOM 2520 C CA . TYR B 1 114 ? 24.492 25.997 32.023 1.00 13.14 114 TYR B CA 1
ATOM 2521 C C . TYR B 1 114 ? 23.020 25.958 32.464 1.00 12.13 114 TYR B C 1
ATOM 2522 O O . TYR B 1 114 ? 22.654 25.161 33.382 1.00 14.39 114 TYR B O 1
ATOM 2531 N N . ILE B 1 115 ? 22.180 26.831 31.880 1.00 12.26 115 ILE B N 1
ATOM 2532 C CA . ILE B 1 115 ? 20.820 26.980 32.359 1.00 13.01 115 ILE B CA 1
ATOM 2533 C C . ILE B 1 115 ? 19.848 26.698 31.225 1.00 12.90 115 ILE B C 1
ATOM 2534 O O . ILE B 1 115 ? 20.014 27.154 30.100 1.00 16.28 115 ILE B O 1
ATOM 2539 N N . TRP B 1 116 ? 18.879 25.843 31.481 1.00 13.41 116 TRP B N 1
ATOM 2540 C CA . TRP B 1 116 ? 17.777 25.735 30.542 1.00 14.01 116 TRP B CA 1
ATOM 2541 C C . TRP B 1 116 ? 16.578 26.504 30.988 1.00 14.25 116 TRP B C 1
ATOM 2542 O O . TRP B 1 116 ? 16.192 26.442 32.163 1.00 15.00 116 TRP B O 1
ATOM 2553 N N . VAL B 1 117 ? 15.867 27.112 30.022 1.00 14.43 117 VAL B N 1
ATOM 2554 C CA . VAL B 1 117 ? 14.575 27.762 30.268 1.00 11.38 117 VAL B CA 1
ATOM 2555 C C . VAL B 1 117 ? 13.511 26.968 29.602 1.00 12.83 117 VAL B C 1
ATOM 2556 O O . VAL B 1 117 ? 13.616 26.691 28.380 1.00 12.61 117 VAL B O 1
ATOM 2560 N N . VAL B 1 118 ? 12.410 26.684 30.346 1.00 12.61 118 VAL B N 1
ATOM 2561 C CA . VAL B 1 118 ? 11.315 25.981 29.736 1.00 13.83 118 VAL B CA 1
ATOM 2562 C C . VAL B 1 118 ? 9.965 26.393 30.423 1.00 16.05 118 VAL B C 1
ATOM 2563 O O . VAL B 1 118 ? 9.977 26.913 31.526 1.00 16.44 118 VAL B O 1
ATOM 2567 N N . ASP B 1 119 ? 8.870 26.010 29.764 1.00 17.24 119 ASP B N 1
ATOM 2568 C CA . ASP B 1 119 ? 7.543 26.074 30.361 1.00 19.90 119 ASP B CA 1
ATOM 2569 C C . ASP B 1 119 ? 7.295 24.676 30.989 1.00 21.65 119 ASP B C 1
ATOM 2570 O O . ASP B 1 119 ? 7.966 23.631 30.651 1.00 19.30 119 ASP B O 1
ATOM 2575 N N . GLU B 1 120 ? 6.283 24.611 31.867 1.00 21.18 120 GLU B N 1
ATOM 2576 C CA . GLU B 1 120 ? 5.967 23.393 32.625 1.00 23.44 120 GLU B CA 1
ATOM 2577 C C . GLU B 1 120 ? 5.791 22.165 31.765 1.00 20.43 120 GLU B C 1
ATOM 2578 O O . GLU B 1 120 ? 6.075 21.031 32.228 1.00 23.00 120 GLU B O 1
ATOM 2584 N N . SER B 1 121 ? 5.356 22.353 30.502 1.00 20.85 121 SER B N 1
ATOM 2585 C CA . SER B 1 121 ? 5.023 21.165 29.652 1.00 20.63 121 SER B CA 1
ATOM 2586 C C . SER B 1 121 ? 6.315 20.374 29.258 1.00 20.21 121 SER B C 1
ATOM 2587 O O . SER B 1 121 ? 6.178 19.222 28.783 1.00 21.27 121 SER B O 1
ATOM 2590 N N . LYS B 1 122 ? 7.538 20.986 29.425 1.00 17.45 122 LYS B N 1
ATOM 2591 C CA . LYS B 1 122 ? 8.768 20.237 28.998 1.00 16.78 122 LYS B CA 1
ATOM 2592 C C . LYS B 1 122 ? 9.318 19.263 30.050 1.00 18.46 122 LYS B C 1
ATOM 2593 O O . LYS B 1 122 ? 10.198 18.446 29.742 1.00 17.30 122 LYS B O 1
ATOM 2599 N N . MET B 1 123 ? 8.739 19.249 31.264 1.00 17.99 123 MET B N 1
ATOM 2600 C CA . MET B 1 123 ? 9.199 18.425 32.381 1.00 16.64 123 MET B CA 1
ATOM 2601 C C . MET B 1 123 ? 8.509 17.079 32.210 1.00 19.75 123 MET B C 1
ATOM 2602 O O . MET B 1 123 ? 7.273 17.090 32.217 1.00 21.58 123 MET B O 1
ATOM 2607 N N . VAL B 1 124 ? 9.255 15.959 31.983 1.00 16.99 124 VAL B N 1
ATOM 2608 C CA . VAL B 1 124 ? 8.625 14.730 31.724 1.00 16.57 124 VAL B CA 1
ATOM 2609 C C . VAL B 1 124 ? 9.225 13.729 32.709 1.00 16.78 124 VAL B C 1
ATOM 2610 O O . VAL B 1 124 ? 10.321 13.915 33.222 1.00 17.00 124 VAL B O 1
ATOM 2614 N N . ASP B 1 125 ? 8.480 12.673 33.042 1.00 17.01 125 ASP B N 1
ATOM 2615 C CA . ASP B 1 125 ? 8.997 11.672 33.928 1.00 19.74 125 ASP B CA 1
ATOM 2616 C C . ASP B 1 125 ? 10.135 10.853 33.346 1.00 18.28 125 ASP B C 1
ATOM 2617 O O . ASP B 1 125 ? 11.129 10.501 34.044 1.00 18.52 125 ASP B O 1
ATOM 2622 N N . THR B 1 126 ? 10.007 10.529 32.055 1.00 17.55 126 THR B N 1
ATOM 2623 C CA . THR B 1 126 ? 11.014 9.752 31.319 1.00 18.11 126 THR B CA 1
ATOM 2624 C C . THR B 1 126 ? 11.178 10.339 29.945 1.00 17.28 126 THR B C 1
ATOM 2625 O O . THR B 1 126 ? 10.129 10.629 29.248 1.00 16.69 126 THR B O 1
ATOM 2629 N N . LEU B 1 127 ? 12.449 10.522 29.510 1.00 13.74 127 LEU B N 1
ATOM 2630 C CA . LEU B 1 127 ? 12.618 11.074 28.216 1.00 11.60 127 LEU B CA 1
ATOM 2631 C C . LEU B 1 127 ? 12.101 10.117 27.100 1.00 12.98 127 LEU B C 1
ATOM 2632 O O . LEU B 1 127 ? 12.140 8.865 27.276 1.00 13.94 127 LEU B O 1
ATOM 2637 N N . GLY B 1 128 ? 11.725 10.723 25.949 1.00 11.78 128 GLY B N 1
ATOM 2638 C CA . GLY B 1 128 ? 11.528 9.854 24.710 1.00 14.18 128 GLY B CA 1
ATOM 2639 C C . GLY B 1 128 ? 10.227 10.019 23.975 1.00 14.37 128 GLY B C 1
ATOM 2640 O O . GLY B 1 128 ? 10.105 9.567 22.790 1.00 14.90 128 GLY B O 1
ATOM 2641 N N . ALA B 1 129 ? 9.207 10.646 24.560 1.00 15.02 129 ALA B N 1
ATOM 2642 C CA . ALA B 1 129 ? 7.997 10.821 23.764 1.00 13.41 129 ALA B CA 1
ATOM 2643 C C . ALA B 1 129 ? 8.270 11.835 22.599 1.00 12.95 129 ALA B C 1
ATOM 2644 O O . ALA B 1 129 ? 7.869 11.641 21.430 1.00 14.46 129 ALA B O 1
ATOM 2646 N N . PHE B 1 130 ? 9.054 12.855 22.910 1.00 12.57 130 PHE B N 1
ATOM 2647 C CA . PHE B 1 130 ? 9.549 13.764 21.906 1.00 12.89 130 PHE B CA 1
ATOM 2648 C C . PHE B 1 130 ? 10.629 12.995 21.022 1.00 12.23 130 PHE B C 1
ATOM 2649 O O . PHE B 1 130 ? 11.653 12.459 21.601 1.00 13.76 130 PHE B O 1
ATOM 2657 N N . ARG B 1 131 ? 10.384 12.954 19.674 1.00 10.57 131 ARG B N 1
ATOM 2658 C CA . ARG B 1 131 ? 11.349 12.171 18.799 1.00 12.09 131 ARG B CA 1
ATOM 2659 C C . ARG B 1 131 ? 12.779 12.736 18.959 1.00 8.74 131 ARG B C 1
ATOM 2660 O O . ARG B 1 131 ? 12.957 13.971 19.019 1.00 9.58 131 ARG B O 1
ATOM 2668 N N . LEU B 1 132 ? 13.758 11.804 19.116 1.00 9.33 132 LEU B N 1
ATOM 2669 C CA . LEU B 1 132 ? 15.151 12.215 19.367 1.00 10.06 132 LEU B CA 1
ATOM 2670 C C . LEU B 1 132 ? 15.788 12.763 18.070 1.00 9.92 132 LEU B C 1
ATOM 2671 O O . LEU B 1 132 ? 15.863 12.046 17.086 1.00 10.64 132 LEU B O 1
ATOM 2676 N N . PRO B 1 133 ? 16.267 14.017 18.071 1.00 9.85 133 PRO B N 1
ATOM 2677 C CA . PRO B 1 133 ? 16.906 14.540 16.821 1.00 11.63 133 PRO B CA 1
ATOM 2678 C C . PRO B 1 133 ? 18.331 13.946 16.745 1.00 9.40 133 PRO B C 1
ATOM 2679 O O . PRO B 1 133 ? 19.064 13.973 17.747 1.00 11.78 133 PRO B O 1
ATOM 2683 N N . VAL B 1 134 ? 18.753 13.521 15.538 1.00 9.98 134 VAL B N 1
ATOM 2684 C CA . VAL B 1 134 ? 20.108 13.012 15.398 1.00 11.14 134 VAL B CA 1
ATOM 2685 C C . VAL B 1 134 ? 20.674 13.791 14.154 1.00 11.67 134 VAL B C 1
ATOM 2686 O O . VAL B 1 134 ? 20.131 13.702 13.083 1.00 10.13 134 VAL B O 1
ATOM 2690 N N . GLU B 1 135 ? 21.822 14.484 14.294 1.00 12.00 135 GLU B N 1
ATOM 2691 C CA . GLU B 1 135 ? 22.398 15.229 13.150 1.00 10.69 135 GLU B CA 1
ATOM 2692 C C . GLU B 1 135 ? 23.314 14.235 12.433 1.00 10.28 135 GLU B C 1
ATOM 2693 O O . GLU B 1 135 ? 24.077 13.528 13.090 1.00 10.56 135 GLU B O 1
ATOM 2699 N N . VAL B 1 136 ? 23.150 14.192 11.102 1.00 10.37 136 VAL B N 1
ATOM 2700 C CA . VAL B 1 136 ? 23.785 13.149 10.283 1.00 9.29 136 VAL B CA 1
ATOM 2701 C C . VAL B 1 136 ? 24.470 13.693 9.091 1.00 10.80 136 VAL B C 1
ATOM 2702 O O . VAL B 1 136 ? 24.028 14.699 8.447 1.00 11.63 136 VAL B O 1
ATOM 2706 N N . VAL B 1 137 ? 25.615 13.030 8.783 1.00 10.95 137 VAL B N 1
ATOM 2707 C CA . VAL B 1 137 ? 26.344 13.358 7.545 1.00 12.32 137 VAL B CA 1
ATOM 2708 C C . VAL B 1 137 ? 25.436 13.269 6.276 1.00 7.12 137 VAL B C 1
ATOM 2709 O O . VAL B 1 137 ? 24.658 12.235 6.138 1.00 13.60 137 VAL B O 1
ATOM 2713 N N . GLN B 1 138 ? 25.589 14.221 5.335 1.00 7.74 138 GLN B N 1
ATOM 2714 C CA . GLN B 1 138 ? 24.745 14.168 4.133 1.00 9.60 138 GLN B CA 1
ATOM 2715 C C . GLN B 1 138 ? 25.044 12.882 3.339 1.00 10.75 138 GLN B C 1
ATOM 2716 O O . GLN B 1 138 ? 24.152 12.131 2.970 1.00 10.99 138 GLN B O 1
ATOM 2722 N N . TYR B 1 139 ? 26.346 12.664 3.121 1.00 10.03 139 TYR B N 1
ATOM 2723 C CA . TYR B 1 139 ? 26.793 11.558 2.244 1.00 10.37 139 TYR B CA 1
ATOM 2724 C C . TYR B 1 139 ? 26.485 10.284 2.975 1.00 11.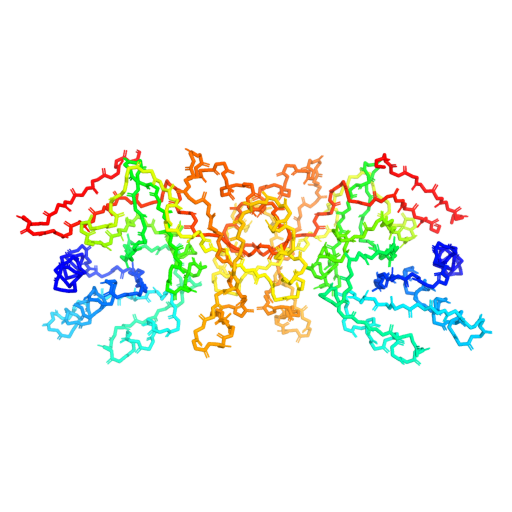30 139 TYR B C 1
ATOM 2725 O O . TYR B 1 139 ? 27.000 10.086 4.090 1.00 13.58 139 TYR B O 1
ATOM 2734 N N . GLY B 1 140 ? 25.636 9.435 2.373 1.00 11.70 140 GLY B N 1
ATOM 2735 C CA . GLY B 1 140 ? 25.312 8.151 3.091 1.00 12.08 140 GLY B CA 1
ATOM 2736 C C . GLY B 1 140 ? 24.151 8.264 4.118 1.00 11.83 140 GLY B C 1
ATOM 2737 O O . GLY B 1 140 ? 23.793 7.242 4.747 1.00 12.72 140 GLY B O 1
ATOM 2738 N N . ALA B 1 141 ? 23.506 9.446 4.205 1.00 11.07 141 ALA B N 1
ATOM 2739 C CA . ALA B 1 141 ? 22.345 9.589 5.129 1.00 11.37 141 ALA B CA 1
ATOM 2740 C C . ALA B 1 141 ? 21.232 8.632 4.785 1.00 12.19 141 ALA B C 1
ATOM 2741 O O . ALA B 1 141 ? 20.536 8.173 5.679 1.00 12.62 141 ALA B O 1
ATOM 2743 N N . GLU B 1 142 ? 21.005 8.362 3.524 1.00 12.27 142 GLU B N 1
ATOM 2744 C CA . GLU B 1 142 ? 19.857 7.441 3.211 1.00 14.56 142 GLU B CA 1
ATOM 2745 C C . GLU B 1 142 ? 20.152 6.015 3.624 1.00 15.60 142 GLU B C 1
ATOM 2746 O O . GLU B 1 142 ? 19.251 5.348 4.091 1.00 14.20 142 GLU B O 1
ATOM 2752 N N . ARG B 1 143 ? 21.427 5.592 3.481 1.00 14.96 143 ARG B N 1
ATOM 2753 C CA . ARG B 1 143 ? 21.861 4.294 3.978 1.00 15.37 143 ARG B CA 1
ATOM 2754 C C . ARG B 1 143 ? 21.759 4.277 5.505 1.00 15.26 143 ARG B C 1
ATOM 2755 O O . ARG B 1 143 ? 21.307 3.288 6.091 1.00 13.05 143 ARG B O 1
ATOM 2763 N N . LEU B 1 144 ? 22.169 5.379 6.145 1.00 12.11 144 LEU B N 1
ATOM 2764 C CA . LEU B 1 144 ? 21.967 5.461 7.612 1.00 11.90 144 LEU B CA 1
ATOM 2765 C C . LEU B 1 144 ? 20.505 5.389 8.071 1.00 12.74 144 LEU B C 1
ATOM 2766 O O . LEU B 1 144 ? 20.188 4.697 9.038 1.00 12.87 144 LEU B O 1
ATOM 2771 N N . PHE B 1 145 ? 19.631 6.127 7.399 1.00 13.86 145 PHE B N 1
ATOM 2772 C CA . PHE B 1 145 ? 18.197 6.032 7.670 1.00 11.87 145 PHE B CA 1
ATOM 2773 C C . PHE B 1 145 ? 17.747 4.566 7.583 1.00 13.51 145 PHE B C 1
ATOM 2774 O O . PHE B 1 145 ? 16.979 4.074 8.452 1.00 14.03 145 PHE B O 1
ATOM 2782 N N . ARG B 1 146 ? 18.203 3.874 6.544 1.00 10.99 146 ARG B N 1
ATOM 2783 C CA . ARG B 1 146 ? 17.777 2.437 6.417 1.00 13.15 146 ARG B CA 1
ATOM 2784 C C . ARG B 1 146 ? 18.238 1.590 7.562 1.00 14.99 146 ARG B C 1
ATOM 2785 O O . ARG B 1 146 ? 17.475 0.661 7.989 1.00 16.59 146 ARG B O 1
ATOM 2793 N N . GLU B 1 147 ? 19.456 1.825 8.039 1.00 13.94 147 GLU B N 1
ATOM 2794 C CA . GLU B 1 147 ? 20.006 1.082 9.182 1.00 16.05 147 GLU B CA 1
ATOM 2795 C C . GLU B 1 147 ? 19.161 1.399 10.416 1.00 14.73 147 GLU B C 1
ATOM 2796 O O . GLU B 1 147 ? 18.788 0.498 11.160 1.00 14.77 147 GLU B O 1
ATOM 2802 N N . PHE B 1 148 ? 18.759 2.669 10.549 1.00 14.73 148 PHE B N 1
ATOM 2803 C CA . PHE B 1 148 ? 17.970 3.057 11.741 1.00 12.69 148 PHE B CA 1
ATOM 2804 C C . PHE B 1 148 ? 16.581 2.406 11.638 1.00 11.70 148 PHE B C 1
ATOM 2805 O O . PHE B 1 148 ? 16.053 2.026 12.653 1.00 14.15 148 PHE B O 1
ATOM 2813 N N . GLU B 1 149 ? 15.996 2.285 10.450 1.00 12.79 149 GLU B N 1
ATOM 2814 C CA . GLU B 1 149 ? 14.740 1.574 10.276 1.00 15.76 149 GLU B CA 1
ATOM 2815 C C . GLU B 1 149 ? 14.901 0.093 10.701 1.00 15.78 149 GLU B C 1
ATOM 2816 O O . GLU B 1 149 ? 14.070 -0.403 11.463 1.00 16.45 149 GLU B O 1
ATOM 2822 N N . LYS B 1 150 ? 15.989 -0.561 10.247 1.00 17.53 150 LYS B N 1
ATOM 2823 C CA . LYS B 1 150 ? 16.258 -1.990 10.605 1.00 17.91 150 LYS B CA 1
ATOM 2824 C C . LYS B 1 150 ? 16.376 -2.154 12.120 1.00 17.37 150 LYS B C 1
ATOM 2825 O O . LYS B 1 150 ? 15.872 -3.148 12.704 1.00 15.48 150 LYS B O 1
ATOM 2831 N N . LYS B 1 151 ? 16.946 -1.144 12.819 1.00 12.41 151 LYS B N 1
ATOM 2832 C CA . LYS B 1 151 ? 17.125 -1.221 14.255 1.00 13.46 151 LYS B CA 1
ATOM 2833 C C . LYS B 1 151 ? 15.789 -0.961 15.046 1.00 13.77 151 LYS B C 1
ATOM 2834 O O . LYS B 1 151 ? 15.806 -0.953 16.299 1.00 16.75 151 LYS B O 1
ATOM 2840 N N . GLY B 1 152 ? 14.711 -0.586 14.333 1.00 12.62 152 GLY B N 1
ATOM 2841 C CA . GLY B 1 152 ? 13.427 -0.288 14.928 1.00 14.42 152 GLY B CA 1
ATOM 2842 C C . GLY B 1 152 ? 13.383 1.115 15.576 1.00 14.52 152 GLY B C 1
ATOM 2843 O O . GLY B 1 152 ? 12.504 1.366 16.415 1.00 13.74 152 GLY B O 1
ATOM 2844 N N . TYR B 1 153 ? 14.245 2.067 15.149 1.00 14.14 153 TYR B N 1
ATOM 2845 C CA . TYR B 1 153 ? 14.237 3.410 15.748 1.00 13.29 153 TYR B CA 1
ATOM 2846 C C . TYR B 1 153 ? 13.207 4.317 15.080 1.00 13.97 153 TYR B C 1
ATOM 2847 O O . TYR B 1 153 ? 13.051 5.414 15.548 1.00 13.22 153 TYR B O 1
ATOM 2856 N N . LYS B 1 154 ? 12.557 3.876 13.985 1.00 14.00 154 LYS B N 1
ATOM 2857 C CA . LYS B 1 154 ? 11.433 4.572 13.428 1.00 14.17 154 LYS B CA 1
ATOM 2858 C C . LYS B 1 154 ? 11.899 5.976 12.999 1.00 14.88 154 LYS B C 1
ATOM 2859 O O . LYS B 1 154 ? 11.428 6.983 13.502 1.00 14.71 154 LYS B O 1
ATOM 2865 N N . PRO B 1 155 ? 12.854 6.048 12.079 1.00 13.62 155 PRO B N 1
ATOM 2866 C CA . PRO B 1 155 ? 13.372 7.380 11.671 1.00 11.65 155 PRO B CA 1
ATOM 2867 C C . PRO B 1 155 ? 12.444 8.186 10.733 1.00 10.67 155 PRO B C 1
ATOM 2868 O O . PRO B 1 155 ? 11.674 7.549 9.906 1.00 12.32 155 PRO B O 1
ATOM 2872 N N . SER B 1 156 ? 12.594 9.475 10.762 1.00 10.73 156 SER B N 1
ATOM 2873 C CA . SER B 1 156 ? 12.137 10.332 9.682 1.00 11.29 156 SER B CA 1
ATOM 2874 C C . SER B 1 156 ? 13.130 11.464 9.480 1.00 11.08 156 SER B C 1
ATOM 2875 O O . SER B 1 156 ? 13.639 12.037 10.458 1.00 11.60 156 SER B O 1
ATOM 2878 N N . PHE B 1 157 ? 13.378 11.804 8.209 1.00 11.78 157 PHE B N 1
ATOM 2879 C CA . PHE B 1 157 ? 14.133 13.059 7.974 1.00 11.66 157 PHE B CA 1
ATOM 2880 C C . PHE B 1 157 ? 13.431 14.324 8.425 1.00 10.98 157 PHE B C 1
ATOM 2881 O O . PHE B 1 157 ? 12.245 14.529 8.074 1.00 11.93 157 PHE B O 1
ATOM 2889 N N . ARG B 1 158 ? 14.154 15.238 9.067 1.00 9.32 158 ARG B N 1
ATOM 2890 C CA . ARG B 1 158 ? 13.597 16.570 9.368 1.00 9.66 158 ARG B CA 1
ATOM 2891 C C . ARG B 1 158 ? 13.352 17.319 8.045 1.00 13.54 158 ARG B C 1
ATOM 2892 O O . ARG B 1 158 ? 14.227 17.464 7.181 1.00 13.66 158 ARG B O 1
ATOM 2900 N N . GLU B 1 159 ? 12.107 17.805 7.870 1.00 12.04 159 GLU B N 1
ATOM 2901 C CA . GLU B 1 159 ? 11.831 18.578 6.671 1.00 15.24 159 GLU B CA 1
ATOM 2902 C C . GLU B 1 159 ? 10.810 19.617 7.122 1.00 17.74 159 GLU B C 1
ATOM 2903 O O . GLU B 1 159 ? 10.050 19.351 8.082 1.00 16.00 159 GLU B O 1
ATOM 2909 N N . TYR B 1 160 ? 10.814 20.785 6.459 1.00 17.90 160 TYR B N 1
ATOM 2910 C CA . TYR B 1 160 ? 9.830 21.862 6.687 1.00 20.19 160 TYR B CA 1
ATOM 2911 C C . TYR B 1 160 ? 9.233 22.265 5.341 1.00 22.20 160 TYR B C 1
ATOM 2912 O O . TYR B 1 160 ? 9.949 22.622 4.354 1.00 21.89 160 TYR B O 1
ATOM 2921 N N . ASP B 1 161 ? 7.906 22.197 5.275 1.00 26.37 161 ASP B N 1
ATOM 2922 C CA . ASP B 1 161 ? 7.225 22.347 3.982 1.00 29.13 161 ASP B CA 1
ATOM 2923 C C . ASP B 1 161 ? 7.731 21.513 2.838 1.00 27.29 161 ASP B C 1
ATOM 2924 O O . ASP B 1 161 ? 7.910 22.001 1.718 1.00 29.27 161 ASP B O 1
ATOM 2929 N N . GLY B 1 162 ? 7.973 20.274 3.109 1.00 25.71 162 GLY B N 1
ATOM 2930 C CA . GLY B 1 162 ? 8.594 19.412 2.118 1.00 23.77 162 GLY B CA 1
ATOM 2931 C C . GLY B 1 162 ? 10.060 19.679 1.734 1.00 21.63 162 GLY B C 1
ATOM 2932 O O . GLY B 1 162 ? 10.596 18.958 0.853 1.00 21.98 162 GLY B O 1
ATOM 2933 N N . VAL B 1 163 ? 10.745 20.641 2.391 1.00 17.57 163 VAL B N 1
ATOM 2934 C CA . VAL B 1 163 ? 12.154 20.878 2.104 1.00 15.34 163 VAL B CA 1
ATOM 2935 C C . VAL B 1 163 ? 12.977 20.179 3.195 1.00 13.52 163 VAL B C 1
ATOM 2936 O O . VAL B 1 163 ? 12.890 20.558 4.348 1.00 15.60 163 VAL B O 1
ATOM 2940 N N . ARG B 1 164 ? 13.863 19.285 2.772 1.00 11.69 164 ARG B N 1
ATOM 2941 C CA . ARG B 1 164 ? 14.760 18.535 3.736 1.00 12.84 164 ARG B CA 1
ATOM 2942 C C . ARG B 1 164 ? 15.641 19.542 4.450 1.00 12.76 164 ARG B C 1
ATOM 2943 O O . ARG B 1 164 ? 16.115 20.517 3.799 1.00 12.86 164 ARG B O 1
ATOM 2951 N N . PHE B 1 165 ? 15.662 19.458 5.785 1.00 12.44 165 PHE B N 1
ATOM 2952 C CA . PHE B 1 165 ? 16.299 20.472 6.575 1.00 9.84 165 PHE B CA 1
ATOM 2953 C C . PHE B 1 165 ? 17.834 20.316 6.496 1.00 10.76 165 PHE B C 1
ATOM 2954 O O . PHE B 1 165 ? 18.355 19.164 6.585 1.00 13.33 165 PHE B O 1
ATOM 2962 N N . VAL B 1 166 ? 18.537 21.448 6.371 1.00 10.46 166 VAL B N 1
ATOM 2963 C CA . VAL B 1 166 ? 20.029 21.448 6.382 1.00 10.72 166 VAL B CA 1
ATOM 2964 C C . VAL B 1 166 ? 20.477 22.335 7.544 1.00 11.52 166 VAL B C 1
ATOM 2965 O O . VAL B 1 166 ? 20.066 23.514 7.659 1.00 12.91 166 VAL B O 1
ATOM 2969 N N . THR B 1 167 ? 21.330 21.762 8.427 1.00 10.98 167 THR B N 1
ATOM 2970 C CA . THR B 1 167 ? 21.735 22.501 9.581 1.00 10.97 167 THR B CA 1
ATOM 2971 C C . THR B 1 167 ? 22.840 23.545 9.249 1.00 11.42 167 THR B C 1
ATOM 2972 O O . THR B 1 167 ? 23.396 23.543 8.167 1.00 12.96 167 THR B O 1
ATOM 2976 N N . ASP B 1 168 ? 23.187 24.367 10.236 1.00 13.28 168 ASP B N 1
ATOM 2977 C CA . ASP B 1 168 ? 24.192 25.421 10.117 1.00 11.54 168 ASP B CA 1
ATOM 2978 C C . ASP B 1 168 ? 25.572 24.841 9.767 1.00 12.24 168 ASP B C 1
ATOM 2979 O O . ASP B 1 168 ? 26.332 25.427 8.952 1.00 11.75 168 ASP B O 1
ATOM 2984 N N . MET B 1 169 ? 25.874 23.633 10.325 1.00 12.14 169 MET B N 1
ATOM 2985 C CA . MET B 1 169 ? 27.097 23.000 9.886 1.00 10.75 169 MET B CA 1
ATOM 2986 C C . MET B 1 169 ? 26.915 22.114 8.645 1.00 11.22 169 MET B C 1
ATOM 2987 O O . MET B 1 169 ? 27.833 21.301 8.320 1.00 11.75 169 MET B O 1
ATOM 2992 N N . LYS B 1 170 ? 25.790 22.255 7.943 1.00 9.87 170 LYS B N 1
ATOM 2993 C CA . LYS B 1 170 ? 25.574 21.553 6.563 1.00 10.79 170 LYS B CA 1
ATOM 2994 C C . LYS B 1 170 ? 25.319 20.040 6.688 1.00 9.56 170 LYS B C 1
ATOM 2995 O O . LYS B 1 170 ? 25.808 19.264 5.802 1.00 10.67 170 LYS B O 1
ATOM 3001 N N . ASN B 1 171 ? 24.592 19.612 7.743 1.00 9.19 171 ASN B N 1
ATOM 3002 C CA . ASN B 1 171 ? 24.211 18.228 7.805 1.00 11.33 171 ASN B CA 1
ATOM 3003 C C . ASN B 1 171 ? 22.674 18.120 7.697 1.00 11.02 171 ASN B C 1
ATOM 3004 O O . ASN B 1 171 ? 21.940 19.160 7.709 1.00 12.02 171 ASN B O 1
ATOM 3009 N N . PHE B 1 172 ? 22.155 16.895 7.718 1.00 10.09 172 PHE B N 1
ATOM 3010 C CA . PHE B 1 172 ? 20.715 16.717 7.816 1.00 8.95 172 PHE B CA 1
ATOM 3011 C C . PHE B 1 172 ? 20.387 16.336 9.260 1.00 9.18 172 PHE B C 1
ATOM 3012 O O . PHE B 1 172 ? 21.316 16.112 10.137 1.00 10.76 172 PHE B O 1
ATOM 3020 N N . ILE B 1 173 ? 19.102 16.290 9.584 1.00 9.94 173 ILE B N 1
ATOM 3021 C CA . ILE B 1 173 ? 18.689 15.664 10.837 1.00 11.58 173 ILE B CA 1
ATOM 3022 C C . ILE B 1 173 ? 17.762 14.477 10.568 1.00 12.62 173 ILE B C 1
ATOM 3023 O O . ILE B 1 173 ? 16.817 14.584 9.829 1.00 11.61 173 ILE B O 1
ATOM 3028 N N . ILE B 1 174 ? 17.984 13.362 11.265 1.00 11.73 174 ILE B N 1
ATOM 3029 C CA . ILE B 1 174 ? 16.990 12.258 11.243 1.00 11.44 174 ILE B CA 1
ATOM 3030 C C . ILE B 1 174 ? 16.425 12.242 12.729 1.00 11.47 174 ILE B C 1
ATOM 3031 O O . ILE B 1 174 ? 17.184 12.127 13.687 1.00 11.88 174 ILE B O 1
ATOM 3036 N N . ASP B 1 175 ? 15.101 12.363 12.878 1.00 12.28 175 ASP B N 1
ATOM 3037 C CA . ASP B 1 175 ? 14.453 12.229 14.154 1.00 10.83 175 ASP B CA 1
ATOM 3038 C C . ASP B 1 175 ? 14.088 10.756 14.380 1.00 11.73 175 ASP B C 1
ATOM 3039 O O . ASP B 1 175 ? 13.564 10.043 13.455 1.00 13.08 175 ASP B O 1
ATOM 3044 N N . LEU B 1 176 ? 14.238 10.280 15.611 1.00 12.59 176 LEU B N 1
ATOM 3045 C CA . LEU B 1 176 ? 14.000 8.821 15.898 1.00 10.56 176 LEU B CA 1
ATOM 3046 C C . LEU B 1 176 ? 12.742 8.815 16.823 1.00 10.30 176 LEU B C 1
ATOM 3047 O O . LEU B 1 176 ? 12.776 9.424 17.917 1.00 10.60 176 LEU B O 1
ATOM 3052 N N . ASP B 1 177 ? 11.727 8.044 16.414 1.00 10.32 177 ASP B N 1
ATOM 3053 C CA . ASP B 1 177 ? 10.511 7.886 17.212 1.00 10.61 177 ASP B CA 1
ATOM 3054 C C . ASP B 1 177 ? 10.746 6.755 18.159 1.00 11.21 177 ASP B C 1
ATOM 3055 O O . ASP B 1 177 ? 10.237 5.621 17.988 1.00 12.37 177 ASP B O 1
ATOM 3060 N N . LEU B 1 178 ? 11.425 7.106 19.282 1.00 10.10 178 LEU B N 1
ATOM 3061 C CA . LEU B 1 178 ? 11.813 6.074 20.237 1.00 12.06 178 LEU B CA 1
ATOM 3062 C C . LEU B 1 178 ? 10.808 5.815 21.360 1.00 10.74 178 LEU B C 1
ATOM 3063 O O . LEU B 1 178 ? 10.821 4.692 21.897 1.00 13.59 178 LEU B O 1
ATOM 3068 N N . GLY B 1 179 ? 9.904 6.762 21.619 1.00 12.41 179 GLY B N 1
ATOM 3069 C CA . GLY B 1 179 ? 8.822 6.569 22.649 1.00 14.25 179 GLY B CA 1
ATOM 3070 C C . GLY B 1 179 ? 9.349 6.749 24.103 1.00 15.43 179 GLY B C 1
ATOM 3071 O O . GLY B 1 179 ? 8.785 7.520 24.904 1.00 15.86 179 GLY B O 1
ATOM 3072 N N . SER B 1 180 ? 10.405 6.015 24.477 1.00 15.32 180 SER B N 1
ATOM 3073 C CA . SER B 1 180 ? 10.847 6.002 25.811 1.00 18.00 180 SER B CA 1
ATOM 3074 C C . SER B 1 180 ? 12.328 5.645 25.813 1.00 18.41 180 SER B C 1
ATOM 3075 O O . SER B 1 180 ? 12.723 4.736 25.083 1.00 16.35 180 SER B O 1
ATOM 3078 N N . ILE B 1 181 ? 13.141 6.406 26.513 1.00 15.75 181 ILE B N 1
ATOM 3079 C CA . ILE B 1 181 ? 14.628 6.149 26.512 1.00 15.86 181 ILE B CA 1
ATOM 3080 C C . ILE B 1 181 ? 15.063 5.834 27.965 1.00 18.98 181 ILE B C 1
ATOM 3081 O O . ILE B 1 181 ? 15.391 6.757 28.700 1.00 19.85 181 ILE B O 1
ATOM 3086 N N . PRO B 1 182 ? 14.967 4.540 28.374 1.00 21.02 182 PRO B N 1
ATOM 3087 C CA . PRO B 1 182 ? 15.150 4.200 29.805 1.00 24.03 182 PRO B CA 1
ATOM 3088 C C . PRO B 1 182 ? 16.645 4.566 30.328 1.00 23.26 182 PRO B C 1
ATOM 3089 O O . PRO B 1 182 ? 16.802 5.010 31.465 1.00 24.71 182 PRO B O 1
ATOM 3093 N N . ASP B 1 183 ? 17.617 4.590 29.425 1.00 19.46 183 ASP B N 1
ATOM 3094 C CA . ASP B 1 183 ? 19.062 4.807 29.757 1.00 17.85 183 ASP B CA 1
ATOM 3095 C C . ASP B 1 183 ? 19.626 5.787 28.666 1.00 15.92 183 ASP B C 1
ATOM 3096 O O . ASP B 1 183 ? 20.356 5.374 27.725 1.00 15.66 183 ASP B O 1
ATOM 3101 N N . PRO B 1 184 ? 19.304 7.073 28.819 1.00 14.41 184 PRO B N 1
ATOM 3102 C CA . PRO B 1 184 ? 19.755 8.036 27.770 1.00 13.86 184 PRO B CA 1
ATOM 3103 C C . PRO B 1 184 ? 21.263 8.188 27.726 1.00 13.70 184 PRO B C 1
ATOM 3104 O O . PRO B 1 184 ? 21.757 8.429 26.644 1.00 12.60 184 PRO B O 1
ATOM 3108 N N . ILE B 1 185 ? 21.989 8.012 28.852 1.00 12.89 185 ILE B N 1
ATOM 3109 C CA . ILE B 1 185 ? 23.453 7.961 28.760 1.00 13.85 185 ILE B CA 1
ATOM 3110 C C . ILE B 1 185 ? 23.925 6.831 27.737 1.00 11.88 185 ILE B C 1
ATOM 3111 O O . ILE B 1 185 ? 24.804 7.083 26.870 1.00 12.18 185 ILE B O 1
ATOM 3116 N N . ALA B 1 186 ? 23.457 5.578 27.953 1.00 12.99 186 ALA B N 1
ATOM 3117 C CA . ALA B 1 186 ? 23.822 4.488 27.121 1.00 12.02 186 ALA B CA 1
ATOM 3118 C C . ALA B 1 186 ? 23.415 4.742 25.734 1.00 12.34 186 ALA B C 1
ATOM 3119 O O . ALA B 1 186 ? 24.148 4.422 24.792 1.00 13.86 186 ALA B O 1
ATOM 3121 N N . PHE B 1 187 ? 22.209 5.232 25.532 1.00 15.15 187 PHE B N 1
ATOM 3122 C CA . PHE B 1 187 ? 21.735 5.291 24.182 1.00 11.28 187 PHE B CA 1
ATOM 3123 C C . PHE B 1 187 ? 22.569 6.384 23.430 1.00 10.79 187 PHE B C 1
ATOM 3124 O O . PHE B 1 187 ? 22.906 6.205 22.238 1.00 13.05 187 PHE B O 1
ATOM 3132 N N . GLY B 1 188 ? 22.809 7.516 24.066 1.00 9.65 188 GLY B N 1
ATOM 3133 C CA . GLY B 1 188 ? 23.699 8.616 23.462 1.00 12.61 188 GLY B CA 1
ATOM 3134 C C . GLY B 1 188 ? 25.077 8.033 23.151 1.00 14.67 188 GLY B C 1
ATOM 3135 O O . GLY B 1 188 ? 25.663 8.310 22.080 1.00 12.91 188 GLY B O 1
ATOM 3136 N N . ASN B 1 189 ? 25.650 7.313 24.114 1.00 11.20 189 ASN B N 1
ATOM 3137 C CA . ASN B 1 189 ? 27.001 6.827 23.920 1.00 13.10 189 ASN B CA 1
ATOM 3138 C C . ASN B 1 189 ? 27.011 5.815 22.786 1.00 12.80 189 ASN B C 1
ATOM 3139 O O . ASN B 1 189 ? 28.072 5.657 22.055 1.00 15.39 189 ASN B O 1
ATOM 3144 N N . MET B 1 190 ? 25.914 5.083 22.615 1.00 14.06 190 MET B N 1
ATOM 3145 C CA . MET B 1 190 ? 25.864 4.072 21.532 1.00 13.48 190 MET B CA 1
ATOM 3146 C C . MET B 1 190 ? 25.754 4.860 20.181 1.00 13.57 190 MET B C 1
ATOM 3147 O O . MET B 1 190 ? 26.468 4.583 19.213 1.00 15.72 190 MET B O 1
ATOM 3152 N N . LEU B 1 191 ? 24.900 5.896 20.131 1.00 9.67 191 LEU B N 1
ATOM 3153 C CA . LEU B 1 191 ? 24.801 6.683 18.910 1.00 10.37 191 LEU B CA 1
ATOM 3154 C C . LEU B 1 191 ? 26.135 7.384 18.557 1.00 11.58 191 LEU B C 1
ATOM 3155 O O . LEU B 1 191 ? 26.489 7.546 17.386 1.00 14.02 191 LEU B O 1
ATOM 3160 N N . ASP B 1 192 ? 26.929 7.682 19.572 1.00 10.03 192 ASP B N 1
ATOM 3161 C CA . ASP B 1 192 ? 28.248 8.285 19.289 1.00 11.99 192 ASP B CA 1
ATOM 3162 C C . ASP B 1 192 ? 29.135 7.401 18.477 1.00 10.99 192 ASP B C 1
ATOM 3163 O O . ASP B 1 192 ? 30.075 7.927 17.845 1.00 11.83 192 ASP B O 1
ATOM 3168 N N . HIS B 1 193 ? 28.935 6.054 18.506 1.00 9.45 193 HIS B N 1
ATOM 3169 C CA . HIS B 1 193 ? 29.890 5.163 17.777 1.00 10.34 193 HIS B CA 1
ATOM 3170 C C . HIS B 1 193 ? 29.363 4.955 16.319 1.00 12.71 193 HIS B C 1
ATOM 3171 O O . HIS B 1 193 ? 30.003 4.172 15.552 1.00 11.83 193 HIS B O 1
ATOM 3178 N N . GLN B 1 194 ? 28.177 5.512 16.015 1.00 10.71 194 GLN B N 1
ATOM 3179 C CA . GLN B 1 194 ? 27.567 5.209 14.671 1.00 10.40 194 GLN B CA 1
ATOM 3180 C C . GLN B 1 194 ? 28.224 6.089 13.574 1.00 9.73 194 GLN B C 1
ATOM 3181 O O . GLN B 1 194 ? 28.112 7.302 13.636 1.00 10.81 194 GLN B O 1
ATOM 3187 N N . VAL B 1 195 ? 28.892 5.469 12.597 1.00 10.22 195 VAL B N 1
ATOM 3188 C CA . VAL B 1 195 ? 29.487 6.246 11.513 1.00 10.10 195 VAL B CA 1
ATOM 3189 C C . VAL B 1 195 ? 28.323 6.892 10.691 1.00 10.11 195 VAL B C 1
ATOM 3190 O O . VAL B 1 195 ? 27.265 6.201 10.379 1.00 13.27 195 VAL B O 1
ATOM 3194 N N . GLY B 1 196 ? 28.557 8.181 10.420 1.00 10.29 196 GLY B N 1
ATOM 3195 C CA . GLY B 1 196 ? 27.521 8.920 9.734 1.00 13.17 196 GLY B CA 1
ATOM 3196 C C . GLY B 1 196 ? 26.683 9.771 10.719 1.00 11.42 196 GLY B C 1
ATOM 3197 O O . GLY B 1 196 ? 25.925 10.604 10.245 1.00 12.15 196 GLY B O 1
ATOM 3198 N N . VAL B 1 197 ? 26.805 9.579 12.029 1.00 10.06 197 VAL B N 1
ATOM 3199 C CA . VAL B 1 197 ? 26.163 10.420 13.004 1.00 9.70 197 VAL B CA 1
ATOM 3200 C C . VAL B 1 197 ? 27.157 11.485 13.436 1.00 10.89 197 VAL B C 1
ATOM 3201 O O . VAL B 1 197 ? 28.313 11.209 13.853 1.00 12.80 197 VAL B O 1
ATOM 3205 N N . VAL B 1 198 ? 26.711 12.748 13.272 1.00 9.83 198 VAL B N 1
ATOM 3206 C CA . VAL B 1 198 ? 27.543 13.910 13.705 1.00 13.55 198 VAL B CA 1
ATOM 3207 C C . VAL B 1 198 ? 27.371 14.155 15.268 1.00 11.43 198 VAL B C 1
ATOM 3208 O O . VAL B 1 198 ? 28.399 14.336 16.013 1.00 11.88 198 VAL B O 1
ATOM 3212 N N . GLU B 1 199 ? 26.102 14.224 15.711 1.00 10.59 199 GLU B N 1
ATOM 3213 C CA . GLU B 1 199 ? 25.796 14.565 17.092 1.00 9.47 199 GLU B CA 1
ATOM 3214 C C . GLU B 1 199 ? 24.345 14.110 17.270 1.00 11.34 199 GLU B C 1
ATOM 3215 O O . GLU B 1 199 ? 23.625 13.883 16.271 1.00 10.33 199 GLU B O 1
ATOM 3221 N N . HIS B 1 200 ? 23.909 13.980 18.546 1.00 10.17 200 HIS B N 1
ATOM 3222 C CA . HIS B 1 200 ? 22.509 13.621 18.777 1.00 9.89 200 HIS B CA 1
ATOM 3223 C C . HIS B 1 200 ? 22.011 14.532 19.904 1.00 11.41 200 HIS B C 1
ATOM 3224 O O . HIS B 1 200 ? 22.758 15.288 20.564 1.00 10.88 200 HIS B O 1
ATOM 3231 N N . GLY B 1 201 ? 20.708 14.537 20.026 1.00 10.49 201 GLY B N 1
ATOM 3232 C CA . GLY B 1 201 ? 20.056 15.496 20.912 1.00 10.58 201 GLY B CA 1
ATOM 3233 C C . GLY B 1 201 ? 19.940 15.081 22.408 1.00 11.44 201 GLY B C 1
ATOM 3234 O O . GLY B 1 201 ? 19.218 15.794 23.185 1.00 12.53 201 GLY B O 1
ATOM 3235 N N . LEU B 1 202 ? 20.619 14.015 22.839 1.00 9.56 202 LEU B N 1
ATOM 3236 C CA . LEU B 1 202 ? 20.573 13.735 24.278 1.00 10.64 202 LEU B CA 1
ATOM 3237 C C . LEU B 1 202 ? 21.678 14.554 24.966 1.00 8.98 202 LEU B C 1
ATOM 3238 O O . LEU B 1 202 ? 22.907 14.441 24.590 1.00 10.77 202 LEU B O 1
ATOM 3243 N N . PHE B 1 203 ? 21.248 15.410 25.949 1.00 9.69 203 PHE B N 1
ATOM 3244 C CA . PHE B 1 203 ? 22.179 16.292 26.689 1.00 9.56 203 PHE B CA 1
ATOM 3245 C C . PHE B 1 203 ? 22.084 15.733 28.105 1.00 10.45 203 PHE B C 1
ATOM 3246 O O . PHE B 1 203 ? 21.166 16.053 28.865 1.00 12.97 203 PHE B O 1
ATOM 3254 N N . ASN B 1 204 ? 23.016 14.867 28.424 1.00 11.75 204 ASN B N 1
ATOM 3255 C CA . ASN B 1 204 ? 22.988 14.179 29.717 1.00 12.12 204 ASN B CA 1
ATOM 3256 C C . ASN B 1 204 ? 24.061 14.745 30.682 1.00 13.39 204 ASN B C 1
ATOM 3257 O O . ASN B 1 204 ? 25.239 14.789 30.318 1.00 15.20 204 ASN B O 1
ATOM 3262 N N . GLY B 1 205 ? 23.676 14.974 31.925 1.00 12.45 205 GLY B N 1
ATOM 3263 C CA . GLY B 1 205 ? 24.582 15.360 32.990 1.00 16.24 205 GLY B CA 1
ATOM 3264 C C . GLY B 1 205 ? 25.128 16.750 32.687 1.00 15.79 205 GLY B C 1
ATOM 3265 O O . GLY B 1 205 ? 26.255 17.057 33.218 1.00 15.99 205 GLY B O 1
ATOM 3266 N N . MET B 1 206 ? 24.417 17.589 31.904 1.00 14.51 206 MET B N 1
ATOM 3267 C CA . MET B 1 206 ? 25.007 18.888 31.458 1.00 14.95 206 MET B CA 1
ATOM 3268 C C . MET B 1 206 ? 24.474 20.080 32.210 1.00 14.37 206 MET B C 1
ATOM 3269 O O . MET B 1 206 ? 25.311 20.884 32.832 1.00 15.54 206 MET B O 1
ATOM 3274 N N . VAL B 1 207 ? 23.163 20.212 32.168 1.00 13.54 207 VAL B N 1
ATOM 3275 C CA . VAL B 1 207 ? 22.515 21.408 32.693 1.00 12.96 207 VAL B CA 1
ATOM 3276 C C . VAL B 1 207 ? 22.788 21.531 34.209 1.00 12.54 207 VAL B C 1
ATOM 3277 O O . VAL B 1 207 ? 22.774 20.494 34.923 1.00 14.09 207 VAL B O 1
ATOM 3281 N N . ASN B 1 208 ? 22.990 22.764 34.680 1.00 14.30 208 ASN B N 1
ATOM 3282 C CA . ASN B 1 208 ? 23.113 23.059 36.128 1.00 14.86 208 ASN B CA 1
ATOM 3283 C C . ASN B 1 208 ? 21.811 23.528 36.773 1.00 16.42 208 ASN B C 1
ATOM 3284 O O . ASN B 1 208 ? 21.573 23.229 37.968 1.00 17.69 208 ASN B O 1
ATOM 3289 N N . ARG B 1 209 ? 21.060 24.328 36.043 1.00 16.05 209 ARG B N 1
ATOM 3290 C CA . ARG B 1 209 ? 19.840 24.951 36.604 1.00 16.68 209 ARG B CA 1
ATOM 3291 C C . ARG B 1 209 ? 18.755 24.886 35.551 1.00 17.32 209 ARG B C 1
ATOM 3292 O O . ARG B 1 209 ? 19.000 25.125 34.360 1.00 16.59 209 ARG B O 1
ATOM 3300 N N . VAL B 1 210 ? 17.582 24.505 35.947 1.00 15.75 210 VAL B N 1
ATOM 3301 C CA . VAL B 1 210 ? 16.360 24.598 35.101 1.00 14.31 210 VAL B CA 1
ATOM 3302 C C . VAL B 1 210 ? 15.353 25.584 35.634 1.00 15.34 210 VAL B C 1
ATOM 3303 O O . VAL B 1 210 ? 14.940 25.489 36.794 1.00 16.19 210 VAL B O 1
ATOM 3307 N N . ILE B 1 211 ? 15.034 26.558 34.797 1.00 16.66 211 ILE B N 1
ATOM 3308 C CA . ILE B 1 211 ? 14.069 27.596 35.189 1.00 17.32 211 ILE B CA 1
ATOM 3309 C C . ILE B 1 211 ? 12.739 27.203 34.512 1.00 17.17 211 ILE B C 1
ATOM 3310 O O . ILE B 1 211 ? 12.628 27.141 33.276 1.00 15.25 211 ILE B O 1
ATOM 3315 N N . VAL B 1 212 ? 11.712 26.869 35.319 1.00 17.32 212 VAL B N 1
ATOM 3316 C CA . VAL B 1 212 ? 10.429 26.321 34.775 1.00 15.18 212 VAL B CA 1
ATOM 3317 C C . VAL B 1 212 ? 9.369 27.388 35.074 1.00 17.70 212 VAL B C 1
ATOM 3318 O O . VAL B 1 212 ? 9.054 27.635 36.264 1.00 19.68 212 VAL B O 1
ATOM 3322 N N . ALA B 1 213 ? 8.784 27.941 34.028 1.00 16.52 213 ALA B N 1
ATOM 3323 C CA . ALA B 1 213 ? 7.632 28.885 34.251 1.00 19.03 213 ALA B CA 1
ATOM 3324 C C . ALA B 1 213 ? 6.330 28.098 34.026 1.00 22.11 213 ALA B C 1
ATOM 3325 O O . ALA B 1 213 ? 6.155 27.420 33.024 1.00 20.82 213 ALA B O 1
ATOM 3327 N N . GLY B 1 214 ? 5.372 28.211 34.957 1.00 23.58 214 GLY B N 1
ATOM 3328 C CA . GLY B 1 214 ? 4.079 27.451 34.827 1.00 26.04 214 GLY B CA 1
ATOM 3329 C C . GLY B 1 214 ? 2.965 28.392 35.303 1.00 29.40 214 GLY B C 1
ATOM 3330 O O . GLY B 1 214 ? 3.225 29.515 35.746 1.00 29.14 214 GLY B O 1
ATOM 3331 N N . LYS B 1 215 ? 1.722 27.986 35.097 1.00 32.58 215 LYS B N 1
ATOM 3332 C CA . LYS B 1 215 ? 0.559 28.721 35.675 1.00 36.07 215 LYS B CA 1
ATOM 3333 C C . LYS B 1 215 ? 0.805 29.228 37.152 1.00 36.97 215 LYS B C 1
ATOM 3334 O O . LYS B 1 215 ? 0.373 30.353 37.465 1.00 37.60 215 LYS B O 1
ATOM 3336 N N . ASP B 1 216 ? 1.527 28.460 38.024 1.00 38.04 216 ASP B N 1
ATOM 3337 C CA . ASP B 1 216 ? 1.657 28.851 39.484 1.00 38.30 216 ASP B CA 1
ATOM 3338 C C . ASP B 1 216 ? 2.848 29.756 39.869 1.00 38.13 216 ASP B C 1
ATOM 3339 O O . ASP B 1 216 ? 2.844 30.422 40.935 1.00 37.86 216 ASP B O 1
ATOM 3344 N N . GLY B 1 217 ? 3.825 29.844 38.968 1.00 33.73 217 GLY B N 1
ATOM 3345 C CA . GLY B 1 217 ? 4.921 30.736 39.137 1.00 31.25 217 GLY B CA 1
ATOM 3346 C C . GLY B 1 217 ? 6.131 30.085 38.496 1.00 28.17 217 GLY B C 1
ATOM 3347 O O . GLY B 1 217 ? 6.042 29.162 37.706 1.00 27.07 217 GLY B O 1
ATOM 3348 N N . VAL B 1 218 ? 7.265 30.582 38.852 1.00 27.18 218 VAL B N 1
ATOM 3349 C CA . VAL B 1 218 ? 8.478 30.124 38.232 1.00 23.89 218 VAL B CA 1
ATOM 3350 C C . VAL B 1 218 ? 9.179 29.290 39.287 1.00 25.17 218 VAL B C 1
ATOM 3351 O O . VAL B 1 218 ? 9.283 29.726 40.431 1.00 26.25 218 VAL B O 1
ATOM 3355 N N . ARG B 1 219 ? 9.628 28.097 38.961 1.00 22.59 219 ARG B N 1
ATOM 3356 C CA . ARG B 1 219 ? 10.501 27.286 39.848 1.00 23.72 219 ARG B CA 1
ATOM 3357 C C . ARG B 1 219 ? 11.889 27.229 39.295 1.00 22.16 219 ARG B C 1
ATOM 3358 O O . ARG B 1 219 ? 12.066 27.122 38.065 1.00 20.79 219 ARG B O 1
ATOM 3366 N N . ILE B 1 220 ? 12.881 27.275 40.201 1.00 20.81 220 ILE B N 1
ATOM 3367 C CA . ILE B 1 220 ? 14.260 27.274 39.811 1.00 21.00 220 ILE B CA 1
ATOM 3368 C C . ILE B 1 220 ? 14.760 25.947 40.390 1.00 22.16 220 ILE B C 1
ATOM 3369 O O . ILE B 1 220 ? 14.845 25.761 41.599 1.00 21.91 220 ILE B O 1
ATOM 3374 N N . LEU B 1 221 ? 15.103 25.016 39.473 1.00 21.10 221 LEU B N 1
ATOM 3375 C CA . LEU B 1 221 ? 15.492 23.671 39.824 1.00 21.58 221 LEU B CA 1
ATOM 3376 C C . LEU B 1 221 ? 17.004 23.513 39.674 1.00 21.17 221 LEU B C 1
ATOM 3377 O O . LEU B 1 221 ? 17.599 23.858 38.615 1.00 22.31 221 LEU B O 1
ATOM 3382 N N . GLU B 1 222 ? 17.617 23.093 40.775 1.00 19.86 222 GLU B N 1
ATOM 3383 C CA . GLU B 1 222 ? 19.073 22.943 40.810 1.00 17.75 222 GLU B CA 1
ATOM 3384 C C . GLU B 1 222 ? 19.472 21.494 40.560 1.00 19.63 222 GLU B C 1
ATOM 3385 O O . GLU B 1 222 ? 19.007 20.586 41.289 1.00 18.26 222 GLU B O 1
ATOM 3391 N N . ALA B 1 223 ? 20.395 21.283 39.644 1.00 18.40 223 ALA B N 1
ATOM 3392 C CA . ALA B 1 223 ? 20.860 19.886 39.405 1.00 22.03 223 ALA B CA 1
ATOM 3393 C C . ALA B 1 223 ? 21.794 19.398 40.507 1.00 26.73 223 ALA B C 1
ATOM 3394 O O . ALA B 1 223 ? 21.914 18.093 40.711 1.00 27.90 223 ALA B O 1
ATOM 3396 N N . ASN B 1 224 ? 22.486 20.343 41.151 1.00 27.48 224 ASN B N 1
ATOM 3397 C CA . ASN B 1 224 ? 23.514 19.956 42.206 1.00 35.50 224 ASN B CA 1
ATOM 3398 C C . ASN B 1 224 ? 24.383 18.757 41.861 1.00 39.64 224 ASN B C 1
ATOM 3399 O O . ASN B 1 224 ? 24.291 17.642 42.500 1.00 40.95 224 ASN B O 1
ATOM 3404 N N . LYS B 1 225 ? 25.294 18.986 40.915 1.00 42.73 225 LYS B N 1
ATOM 3405 C CA . LYS B 1 225 ? 26.150 17.892 40.372 1.00 44.41 225 LYS B CA 1
ATOM 3406 C C . LYS B 1 225 ? 27.057 17.107 41.384 1.00 46.89 225 LYS B C 1
ATOM 3407 O O . LYS B 1 225 ? 27.776 17.706 42.206 1.00 48.20 225 LYS B O 1
#

Secondary structure (DSSP, 8-state):
-HHHHHHHHHHHTT--TT-EEEE--STTHHHHHHHHHHHHHHH----EEEESSHHHHHHHHHHT--B--GGGSS-EEEEEE--SEE-TTS-EE--TTS-HHHHHHHHHTEEEEEEEEEGGGB-SSS-SSPEEEEE-STTHHHHHHHHHHTT--EEE-EETTEEPPPTTS-EEEEE--S--S-HHHHHHHHHTSTTEEEESEE-S--SEEEEETTEEEEP--/-HHHHHHHHHHGGG--TTEEEEE--STTHHHHHHHHHHHHHHH---EEEEESSHHHHHHHHHHT--B--GGG-S-EEEEEE--SEE-TTS-EE--TTS-HHHHHHHHHTEEEEEEEEEGGGB-SSTTSSPEEEEE-STTHHHHHHHHHHTT--EEE-EETTEEP--TTS-EEEEE--S--S-HHHHHHHHTTSTTEEEESEE-S--SEEEEEETTEEEEEE---

Foldseek 3Di:
DVLLLVLLLVLLVVDAAPFEEEQADAPSVLSVLVNVLVCVVPVVGHYEYAYLDVVSVVVNVVSPRHYDHPVPDQAGAEYEYAFQAAAPQGKGFHCPVPRQVSVLVNLQRYPAYEYEHAPVRYDHFDQQDWKKWWFAAVCPVVVQVVCVVVVQQKDWDADPNHGDQGPVGTTIITTRNRGDRPVVVVQVVLVPDPGTPHIGTGHPRHQWYAYSVGDIGGNPD/DVLLLVQLLVLLVVDAAPFEEEQADDDSSLNVLVNVLVCCVPVVRHYEYEYQAVVSVVSNVVSVHHYDYPVVDQAGEEYEYEFQAAEPLRKGFDCPVPRQPSVLVNLVRYPAYEYTEAPVRYDHFDQQFFKKWWFAAVCVVVVVVVCVVVVQQKDWDADPNHGDAGRVGTTIITGRGRGDRCLVVVQVVLVVDPGTPHIGIGPPGHAWYWYGYPVGIDIDGSPD

Nearest PDB structures (foldseek):
  3l7o-assembly1_A  TM=1.005E+00  e=1.290E-48  Streptococcus mutans UA159
  3l7o-assembly1_B  TM=9.823E-01  e=9.027E-43  Streptococcus mutans UA159
  1uj4-assembly1_A  TM=9.549E-01  e=1.483E-25  Thermus thermophilus
  3ixq-assembly1_D  TM=9.397E-01  e=2.327E-24  Methanocaldococcus jannaschii
  3uw1-assembly1_A  TM=9.304E-01  e=2.432E-22  Burkholderia thailandensis E264

Sequence (445 aa):
EELKKIAGVRAAQYVEDGMIVGLGTGSTAYYFVEEVGRRVQEEGLQVIGVTTSSRTTAQAQALGIPLKSIDEVDSVDVTVDGADEVDPNFNGIKGGGGALLMEKIVGTLTKDYIWVVDESKMVDTLGAFRLPVEVVQYGAERLFREFEKKGYKPSFREYDGVRFVTDMKNFIIDLDLGSIPDPIAFGNMLDHQVGVVEHGLFNGMVNRVIVAGVRILEANKEELKKIAGVRAAQYVEDGMIVGLGTGSTAYYFVEEVGRRVQEEGLQVIGVTTSSRTTAQAQALGIPLKSIDEVDSVDVTVDGADEVDPNFNGIKGGGGALLMEKIVGTLTKDYIWVVDESKMVDTLGAFRLPVEVVQYGAERLFREFEKKGYKPSFREYDGVRFVTDMKNFIIDLDLGSIPDPIAFGNMLDHQVGVVEHGLFNGMVNRVIVAGKDGVRILEANK

Solvent-accessible surface area: 18410 Å² total; per-residue (Å²): 126,148,101,36,114,96,0,0,45,72,0,1,115,51,1,106,96,66,38,34,0,0,0,1,43,34,59,2,0,107,45,0,0,57,24,0,0,93,40,31,105,121,107,44,10,121,7,42,0,0,13,0,15,76,191,2,39,60,28,0,118,86,28,47,4,70,51,98,37,0,37,114,12,124,18,0,35,2,0,0,0,3,11,34,6,1,12,83,117,40,12,0,0,4,2,24,66,6,19,0,5,24,7,10,14,0,6,85,29,16,132,33,2,0,0,1,4,23,93,80,52,42,36,132,66,1,0,86,80,127,0,0,0,1,0,2,65,22,7,1,66,33,10,44,66,41,2,100,158,109,51,29,133,17,41,33,24,91,103,150,71,106,79,51,72,6,71,36,106,3,23,0,0,11,0,40,35,44,63,5,114,79,12,87,52,36,2,60,83,2,35,73,37,32,8,12,11,11,7,0,2,0,37,46,30,1,24,33,0,0,0,12,62,56,88,66,52,105,11,153,150,126,153,55,43,110,85,0,0,50,98,0,0,112,64,2,107,95,65,39,30,0,0,0,1,10,35,59,10,0,106,41,0,0,60,21,0,1,113,30,21,127,139,94,46,12,124,7,44,0,0,18,0,0,70,120,4,35,61,24,0,117,97,43,37,4,72,56,88,39,1,20,119,14,86,41,0,41,2,1,0,1,9,11,30,6,1,12,87,113,40,14,0,0,6,4,22,37,3,8,0,4,12,8,11,9,0,4,72,38,18,150,31,1,0,0,0,1,15,70,79,46,50,39,134,72,1,0,80,80,117,0,0,0,1,0,2,58,34,6,2,50,22,19,39,77,58,4,91,148,130,44,29,128,18,44,31,24,88,104,144,62,108,85,41,69,6,47,36,112,4,28,0,0,13,0,44,38,44,66,6,126,79,12,102,48,38,2,62,62,0,32,68,64,36,7,10,12,10,9,0,3,0,36,54,30,1,30,38,0,0,0,0,7,108,158,40,41,104,56,43,79,23,129,164

CATH classification: 3.40.50.1360 (+1 more: 3.30.70.260)

InterPro domains:
  IPR004788 Ribose 5-phosphate isomerase, type A [PF06026] (50-217)
  IPR004788 Ribose 5-phosphate isomerase, type A [TIGR00021] (4-218)
  IPR004788 Ribose 5-phosphate isomerase, type A [cd01398] (4-214)
  IPR020672 Ribose-5-phosphate isomerase, type A, subgroup [MF_00170] (1-221)
  IPR037171 NagB/RpiA transferase-like [SSF100950] (1-175)
  IPR050262 Ribose 5-phosphate isomerase [PTHR43748] (2-222)

B-factor: mean 18.1, std 8.98, range [2.0, 164.87]

Organism: Streptococcus mutans serotype c (strain ATCC 700610 / UA159) (NCBI:txid210007)